Protein AF-0000000070792508 (afdb_homodimer)

Radius of gyration: 27.15 Å; Cα contacts (8 Å, |Δi|>4): 1363; chains: 2; bounding box: 52×79×56 Å

Solvent-accessible surface area (backbone atoms only — not comparable to full-atom values): 33057 Å² total; per-residue (Å²): 95,37,34,34,28,36,22,26,29,33,46,64,29,39,55,40,52,51,54,41,46,74,72,65,35,47,72,50,35,19,18,60,82,54,78,38,64,71,87,71,51,90,62,81,65,42,84,40,48,52,72,36,60,68,53,45,36,52,53,45,66,70,66,56,42,52,29,33,41,46,54,52,54,65,82,48,57,75,52,10,70,80,35,37,54,61,27,32,42,41,29,32,41,9,45,48,43,51,50,52,40,33,56,74,72,37,48,79,27,39,32,38,35,64,39,35,49,46,19,39,36,80,57,60,69,87,52,56,58,37,52,82,81,58,70,71,46,22,58,45,46,34,16,34,21,32,40,36,38,49,42,46,39,34,16,44,15,74,68,69,62,29,36,23,29,34,36,28,34,42,49,66,42,40,56,68,47,71,90,45,70,67,42,46,51,45,33,45,46,56,41,37,67,78,32,83,91,50,42,75,42,79,35,48,71,41,79,30,36,38,22,61,23,37,44,70,47,52,44,51,47,53,55,42,38,68,75,55,48,54,67,44,38,71,31,36,42,54,24,93,52,74,39,41,40,47,59,51,49,51,54,48,46,67,72,33,93,50,91,69,68,40,84,38,80,34,76,85,58,49,58,96,76,66,74,56,39,66,45,47,38,40,60,72,41,25,72,65,61,67,59,70,86,76,69,52,68,69,57,39,52,51,48,30,44,55,48,55,68,70,46,60,71,80,74,29,72,121,96,37,35,32,29,36,22,26,30,32,46,64,28,39,54,41,53,51,52,41,48,74,72,65,34,46,73,50,35,20,19,59,83,53,77,38,64,70,86,70,51,91,61,82,65,43,85,38,49,52,72,35,59,67,53,44,37,51,52,45,66,70,66,56,39,50,29,34,42,45,54,53,55,64,80,47,58,74,54,10,68,79,35,37,53,60,27,34,42,40,29,32,42,9,45,47,41,50,50,53,39,32,56,74,71,38,49,78,26,40,32,39,35,62,39,35,48,46,19,39,36,81,59,60,66,88,53,56,58,36,52,84,82,59,70,73,46,22,59,43,47,35,16,33,20,33,40,35,37,49,43,46,39,33,16,43,16,74,67,70,63,29,34,23,29,33,37,28,35,43,50,66,42,41,56,69,46,72,90,45,70,67,41,45,52,45,34,46,44,57,41,37,66,76,32,82,89,50,43,76,41,78,33,48,71,42,80,30,35,38,23,61,23,35,43,70,46,50,45,51,48,52,54,42,40,70,74,54,49,52,69,45,39,71,31,35,43,53,24,92,52,74,38,41,42,48,58,52,49,50,53,48,47,68,70,34,95,49,90,66,68,40,83,37,80,34,75,86,57,49,58,96,76,66,74,56,39,66,45,48,37,40,60,71,40,25,72,66,60,66,60,70,86,75,69,51,67,69,58,38,52,50,48,30,44,56,48,56,68,72,47,60,71,81,74,31,71,120

Secondary structure (DSSP, 8-state):
-EEEEE-TTSHHHHHHHHHHHHTT-EEEEEESS-SS-GGG--S--EE--TT-HHHHHHHHHHH--SEEEE--S---HHHHHH-HHHHHIIIIIHHHHHHHHHHHH-TT-EEEEE--GGGT----GGGPSB-TTSPP--SSHHHHHHHHHHHHHHHHHHHH--EEEEEEE--EE-TT--SSHHHHHHHHHHHHTT-TT--EEEE--TT-EEE-EEHHHHHHHHHHHHHHPPTT-EEEE--SSEEEHHHHHHHHHHHSS-S--EEEE-GGG--SS--SEE-B--HHHHHHH-----S-HHHHHHHHHHHHHTS-GGGG--/-EEEEE-TTSHHHHHHHHHHHHTT-EEEEEESS-SS-GGG--S--EE--TT-HHHHHHHHHHH--SEEEE--S---HHHHHH-HHHHHIIIIIHHHHHHHHHHHH-TT-EEEEE--GGGT----GGGPSB-TTSPP--SSHHHHHHHHHHHHHHHHHHHH--EEEEEEE--EE-TT--SSHHHHHHHHHHHHTT-TT--EEEE--TT-EEE-EEHHHHHHHHHHHHHHPPTT-EEEE--SSEEEHHHHHHHHHHHSS-S--EEEE-GGG--SS--SEE-B--HHHHHHH-----S-HHHHHHHHHHHHHTS-GGGG--

Organism: Mycobacterium bovis (strain ATCC BAA-935 / AF2122/97) (NCBI:txid233413)

Sequence (636 aa):
MKVWITGAGGMMGSHLAEMLLAAGHDVYATYCRPTIDPSDLQFNGAEVDITDWCSVYDSIATFRPDAVFHLAAQSYPAVSWARPVETLTTNMVGTAIVFEALRRVRPHAKIIVAGSSAEYGFVDPSEVPINERRELRPLHPYGVSKAATDMLAYQYHKSYGMHTVVARIFNCTGPRKVGDALSDFVRRCTWLEHHPEQSAIRVGNLKTKRTIVDVRDLNRALMLMLDKGEAGADYNVGGSIAYEMGDVLKQVIAACKRDDIVPEVDPALLRPTDEKIIYGDCSKLAAITGWQQEICLTQTIADMFDYWRSKSESALMVMKVWITGAGGMMGSHLAEMLLAAGHDVYATYCRPTIDPSDLQFNGAEVDITDWCSVYDSIATFRPDAVFHLAAQSYPAVSWARPVETLTTNMVGTAIVFEALRRVRPHAKIIVAGSSAEYGFVDPSEVPINERRELRPLHPYGVSKAATDMLAYQYHKSYGMHTVVARIFNCTGPRKVGDALSDFVRRCTWLEHHPEQSAIRVGNLKTKRTIVDVRDLNRALMLMLDKGEAGADYNVGGSIAYEMGDVLKQVIAACKRDDIVPEVDPALLRPTDEKIIYGDCSKLAAITGWQQEICLTQTIADMFDYWRSKSESALMV

pLDDT: mean 93.26, std 7.15, range [55.94, 98.94]

InterPro domains:
  IPR016040 NAD(P)-binding domain [PF16363] (5-304)
  IPR020904 Short-chain dehydrogenase/reductase, conserved site [PS00061] (129-157)
  IPR036291 NAD(P)-binding domain superfamily [SSF51735] (1-311)

Nearest PDB structures (foldseek):
  5uzh-assembly1_A  TM=8.893E-01  e=1.445E-28  Naegleria fowleri
  6gpj-assembly1_A  TM=8.842E-01  e=1.732E-28  Homo sapiens
  6gpl-assembly1_B  TM=8.788E-01  e=2.640E-28  Homo sapiens
  5in5-assembly1_A  TM=8.652E-01  e=9.480E-29  Homo sapiens
  6q94-assembly1_A  TM=8.700E-01  e=3.739E-27  Homo sapiens

Foldseek 3Di:
DEEEEELCLEPLNQLLQVVCVVVPYRYAYEYAPRPFDPVSRPDDYYYAQLLDLVRLLVVCQVSVGQEYEYDDFPQDQVVCQVPVPRRLSRLAVSLVSNLVSCCVRPQARAYEYEAAPLQLDADDPVCPPPEPPRHGDHDGSNSVSRVNSLVVQLVCCVPRVGQYEYEHEFAEDFARDDDDDLLLLLLVLLLCLVPVVDAEDEDEDQQAKGFYAYSNLQSVLSVLCSVFNGGSYYFYDTHPDIDRNNVSSVLSQVLRPDDRHDYDYDPVNYDPDDRRYYHHDRVVSCVGRVRHGDADSSNRSNRNNVNSNVDDSVVSDD/DEEEEELCLEPLNQVLQVVCVVVPYRYAAEYAPRPFDPVSRPDDYYYAQLLDLVRLLVVCQVSVGQEYEYDDFPQDQVVCQVPVVRRLSRLQVSLVSNLVSCCVRPQARAYEYEAAPLQLDADDPVCPPPEPPRHGDHDGSNSVSRVNSLVVQLVCCVPRVGQYEYEHEFAEDFARDDDDDLLLLLLVLLLCLVPVVDAEDEDEDQQAKGFYAYSNLQSVLSVLCSVFNGGSYYFYDTHPDIDRSNVSSVLSQVLRPDDRHDYDYDPVNYDPDDRRYYHHDRVVSCVGRVRHGDDDSSNRSNRNNVNSNPDDSVVSDD

Structure (mmCIF, N/CA/C/O backbone):
data_AF-0000000070792508-model_v1
#
loop_
_entity.id
_entity.type
_entity.pdbx_description
1 polymer 'POSSIBLE GDP-MANNOSE 4,6-DEHYDRATASE GCA (GDP-D-MANNOSE DEHYDRATASE)'
#
loop_
_atom_site.group_PDB
_atom_site.id
_atom_site.type_symbol
_atom_site.label_atom_id
_atom_site.label_alt_id
_atom_site.label_comp_id
_atom_site.label_asym_id
_atom_site.label_entity_id
_atom_site.label_seq_id
_atom_site.pdbx_PDB_ins_code
_atom_site.Cartn_x
_atom_site.Cartn_y
_atom_site.Cartn_z
_atom_site.occupancy
_atom_site.B_iso_or_equiv
_atom_site.auth_seq_id
_atom_site.auth_comp_id
_atom_site.auth_asym_id
_atom_site.auth_atom_id
_atom_site.pdbx_PDB_model_num
ATOM 1 N N . MET A 1 1 ? 22.312 23.75 2.258 1 96.69 1 MET A N 1
ATOM 2 C CA . MET A 1 1 ? 22 22.609 1.398 1 96.69 1 MET A CA 1
ATOM 3 C C . MET A 1 1 ? 20.906 22.969 0.402 1 96.69 1 MET A C 1
ATOM 5 O O . MET A 1 1 ? 20.172 23.938 0.595 1 96.69 1 MET A O 1
ATOM 9 N N . LYS A 1 2 ? 20.875 22.219 -0.672 1 98.44 2 LYS A N 1
ATOM 10 C CA . LYS A 1 2 ? 19.766 22.297 -1.601 1 98.44 2 LYS A CA 1
ATOM 11 C C . LYS A 1 2 ? 18.625 21.375 -1.171 1 98.44 2 LYS A C 1
ATOM 13 O O . LYS A 1 2 ? 18.812 20.156 -1.073 1 98.44 2 LYS A O 1
ATOM 18 N N . VAL A 1 3 ? 17.422 22 -0.954 1 98.62 3 VAL A N 1
ATOM 19 C CA . VAL A 1 3 ? 16.312 21.234 -0.417 1 98.62 3 VAL A CA 1
ATOM 20 C C . VAL A 1 3 ? 15.117 21.328 -1.36 1 98.62 3 VAL A C 1
ATOM 22 O O . VAL A 1 3 ? 14.664 22.422 -1.691 1 98.62 3 VAL A O 1
ATOM 25 N N . TRP A 1 4 ? 14.656 20.172 -1.834 1 98.75 4 TRP A N 1
ATOM 26 C CA . TRP A 1 4 ? 13.43 20.109 -2.627 1 98.75 4 TRP A CA 1
ATOM 27 C C . TRP A 1 4 ? 12.242 19.703 -1.761 1 98.75 4 TRP A C 1
ATOM 29 O O . TRP A 1 4 ? 12.305 18.719 -1.019 1 98.75 4 TRP A O 1
ATOM 39 N N . ILE A 1 5 ? 11.188 20.5 -1.832 1 98.62 5 ILE A N 1
ATOM 40 C CA . ILE A 1 5 ? 9.953 20.203 -1.111 1 98.62 5 ILE A CA 1
ATOM 41 C C . ILE A 1 5 ? 8.828 19.922 -2.105 1 98.62 5 ILE A C 1
ATOM 43 O O . ILE A 1 5 ? 8.539 20.75 -2.971 1 98.62 5 ILE A O 1
ATOM 47 N N . THR A 1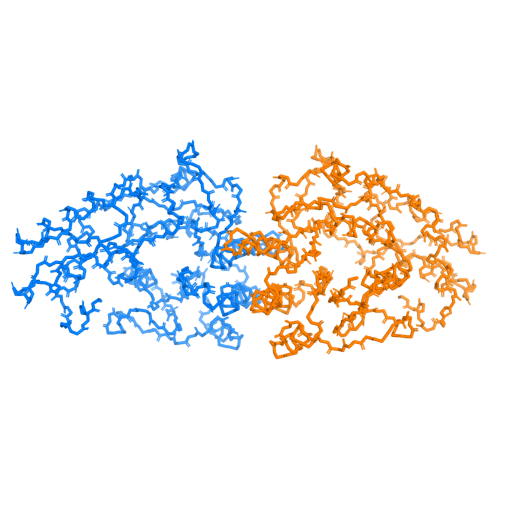 6 ? 8.25 18.734 -2.004 1 98.5 6 THR A N 1
ATOM 48 C CA . THR A 1 6 ? 6.949 18.531 -2.639 1 98.5 6 THR A CA 1
ATOM 49 C C . THR A 1 6 ? 5.816 18.812 -1.658 1 98.5 6 THR A C 1
ATOM 51 O O . THR A 1 6 ? 5.941 18.547 -0.463 1 98.5 6 THR A O 1
ATOM 54 N N . GLY A 1 7 ? 4.73 19.422 -2.186 1 97.19 7 GLY A N 1
ATOM 55 C CA . GLY A 1 7 ? 3.605 19.734 -1.318 1 97.19 7 GLY A CA 1
ATOM 56 C C . GLY A 1 7 ? 3.791 21.031 -0.548 1 97.19 7 GLY A C 1
ATOM 57 O O . GLY A 1 7 ? 3.25 21.188 0.549 1 97.19 7 GLY A O 1
ATOM 58 N N . ALA A 1 8 ? 4.492 21.953 -1.114 1 96.88 8 ALA A N 1
ATOM 59 C CA . ALA A 1 8 ? 4.777 23.234 -0.463 1 96.88 8 ALA A CA 1
ATOM 60 C C . ALA A 1 8 ? 3.549 24.141 -0.47 1 96.88 8 ALA A C 1
ATOM 62 O O . ALA A 1 8 ? 3.52 25.172 0.214 1 96.88 8 ALA A O 1
ATOM 63 N N . GLY A 1 9 ? 2.51 23.688 -1.143 1 94.69 9 GLY A N 1
ATOM 64 C CA . GLY A 1 9 ? 1.289 24.469 -1.223 1 94.69 9 GLY A CA 1
ATOM 65 C C . GLY A 1 9 ? 0.298 24.156 -0.12 1 94.69 9 GLY A C 1
ATOM 66 O O . GLY A 1 9 ? -0.804 24.703 -0.087 1 94.69 9 GLY A O 1
ATOM 67 N N . GLY A 1 10 ? 0.646 23.312 0.759 1 94.69 10 GLY A N 1
ATOM 68 C CA . GLY A 1 10 ? -0.161 22.984 1.928 1 94.69 10 GLY A CA 1
ATOM 69 C C . GLY A 1 10 ? 0.339 23.656 3.195 1 94.69 10 GLY A C 1
ATOM 70 O O . GLY A 1 10 ? 1.35 24.359 3.176 1 94.69 10 GLY A O 1
ATOM 71 N N . MET A 1 11 ? -0.37 23.453 4.309 1 94.69 11 MET A N 1
ATOM 72 C CA . MET A 1 11 ? -0.009 24.078 5.578 1 94.69 11 MET A CA 1
ATOM 73 C C . MET A 1 11 ? 1.382 23.641 6.023 1 94.69 11 MET A C 1
ATOM 75 O O . MET A 1 11 ? 2.242 24.469 6.301 1 94.69 11 MET A O 1
ATOM 79 N N . MET A 1 12 ? 1.646 22.328 5.992 1 96.5 12 MET A N 1
ATOM 80 C CA . MET A 1 12 ? 2.922 21.797 6.461 1 96.5 12 MET A CA 1
ATOM 81 C C . MET A 1 12 ? 4.066 22.266 5.57 1 96.5 12 MET A C 1
ATOM 83 O O . MET A 1 12 ? 5.082 22.766 6.066 1 96.5 12 MET A O 1
ATOM 87 N N . GLY A 1 13 ? 3.875 22.141 4.258 1 97.25 13 GLY A N 1
ATOM 88 C CA . GLY A 1 13 ? 4.926 22.453 3.301 1 97.25 13 GLY A CA 1
ATOM 89 C C . GLY A 1 13 ? 5.281 23.922 3.254 1 97.25 13 GLY A C 1
ATOM 90 O O . GLY A 1 13 ? 6.457 24.281 3.121 1 97.25 13 GLY A O 1
ATOM 91 N N . SER A 1 14 ? 4.289 24.781 3.344 1 96.69 14 SER A N 1
ATOM 92 C CA . SER A 1 14 ? 4.551 26.219 3.285 1 96.69 14 SER A CA 1
ATOM 93 C C . SER A 1 14 ? 5.336 26.688 4.504 1 96.69 14 SER A C 1
ATOM 95 O O . SER A 1 14 ? 6.301 27.438 4.375 1 96.69 14 SER A O 1
ATOM 97 N N . HIS A 1 15 ? 4.973 26.203 5.703 1 97.25 15 HIS A N 1
ATOM 98 C CA . HIS A 1 15 ? 5.707 26.547 6.914 1 97.25 15 HIS A CA 1
ATOM 99 C C . HIS A 1 15 ? 7.121 25.984 6.879 1 97.25 15 HIS A C 1
ATOM 101 O O . HIS A 1 15 ? 8.07 26.641 7.316 1 97.25 15 HIS A O 1
ATOM 107 N N . LEU A 1 16 ? 7.262 24.781 6.344 1 98.25 16 LEU A N 1
ATOM 108 C CA . LEU A 1 16 ? 8.578 24.156 6.266 1 98.25 16 LEU A CA 1
ATOM 109 C C . LEU A 1 16 ? 9.5 24.938 5.344 1 98.25 16 LEU A C 1
ATOM 111 O O . LEU A 1 16 ? 10.672 25.156 5.672 1 98.25 16 LEU A O 1
ATOM 115 N N . ALA A 1 17 ? 8.977 25.312 4.191 1 97.62 17 ALA A N 1
ATOM 116 C CA . ALA A 1 17 ? 9.766 26.109 3.252 1 97.62 17 ALA A CA 1
ATOM 117 C C . ALA A 1 17 ? 10.289 27.375 3.91 1 97.62 17 ALA A C 1
ATOM 119 O O . ALA A 1 17 ? 11.461 27.719 3.768 1 97.62 17 ALA A O 1
ATOM 120 N N . GLU A 1 18 ? 9.445 28.031 4.656 1 96.88 18 GLU A N 1
ATOM 121 C CA . GLU A 1 18 ? 9.828 29.266 5.34 1 96.88 18 GLU A CA 1
ATOM 122 C C . GLU A 1 18 ? 10.906 29.016 6.387 1 96.88 18 GLU A C 1
ATOM 124 O O . GLU A 1 18 ? 11.875 29.766 6.492 1 96.88 18 GLU A O 1
ATOM 129 N N . MET A 1 19 ? 10.719 27.984 7.133 1 97.56 19 MET A N 1
ATOM 130 C CA . MET A 1 19 ? 11.672 27.641 8.18 1 97.56 19 MET A CA 1
ATOM 131 C C . MET A 1 19 ? 13.031 27.297 7.582 1 97.56 19 MET A C 1
ATOM 133 O O . MET A 1 19 ? 14.07 27.688 8.117 1 97.56 19 MET A O 1
ATOM 137 N N . LEU A 1 20 ? 13.07 26.562 6.473 1 98 20 LEU A N 1
ATOM 138 C CA . LEU A 1 20 ? 14.312 26.156 5.82 1 98 20 LEU A CA 1
ATOM 139 C C . LEU A 1 20 ? 15.016 27.359 5.207 1 98 20 LEU A C 1
ATOM 141 O O . LEU A 1 20 ? 16.25 27.484 5.301 1 98 20 LEU A O 1
ATOM 145 N N . LEU A 1 21 ? 14.258 28.234 4.566 1 97.06 21 LEU A N 1
ATOM 146 C CA . LEU A 1 21 ? 14.828 29.469 4.012 1 97.06 21 LEU A CA 1
ATOM 147 C C . LEU A 1 21 ? 15.453 30.312 5.113 1 97.06 21 LEU A C 1
ATOM 149 O O . LEU A 1 21 ? 16.562 30.828 4.945 1 97.06 21 LEU A O 1
ATOM 153 N N . ALA A 1 22 ? 14.758 30.406 6.223 1 96.56 22 ALA A N 1
ATOM 154 C CA . ALA A 1 22 ? 15.258 31.188 7.359 1 96.56 22 ALA A CA 1
ATOM 155 C C . ALA A 1 22 ? 16.547 30.578 7.91 1 96.56 22 ALA A C 1
ATOM 157 O O . ALA A 1 22 ? 17.406 31.312 8.414 1 96.56 22 ALA A O 1
ATOM 158 N N . ALA A 1 23 ? 16.656 29.312 7.781 1 97.12 23 ALA A N 1
ATOM 159 C CA . ALA A 1 23 ? 17.844 28.609 8.273 1 97.12 23 ALA A CA 1
ATOM 160 C C . ALA A 1 23 ? 18.984 28.672 7.262 1 97.12 23 ALA A C 1
ATOM 162 O O . ALA A 1 23 ? 20.078 28.141 7.508 1 97.12 23 ALA A O 1
ATOM 163 N N . GLY A 1 24 ? 18.781 29.203 6.062 1 97 24 GLY A N 1
ATOM 164 C CA . GLY A 1 24 ? 19.844 29.484 5.121 1 97 24 GLY A CA 1
ATOM 165 C C . GLY A 1 24 ? 19.969 28.438 4.027 1 97 24 GLY A C 1
ATOM 166 O O . GLY A 1 24 ? 20.953 28.422 3.285 1 97 24 GLY A O 1
ATOM 167 N N . HIS A 1 25 ? 18.984 27.594 3.871 1 97.81 25 HIS A N 1
ATOM 168 C CA . HIS A 1 25 ? 19.016 26.562 2.834 1 97.81 25 HIS A CA 1
ATOM 169 C C . HIS A 1 25 ? 18.531 27.109 1.499 1 97.81 25 HIS A C 1
ATOM 171 O O . HIS A 1 25 ? 17.828 28.125 1.459 1 97.81 25 HIS A O 1
ATOM 177 N N . ASP A 1 26 ? 19.016 26.516 0.415 1 97.88 26 ASP A N 1
ATOM 178 C CA . ASP A 1 26 ? 18.453 26.734 -0.917 1 97.88 26 ASP A CA 1
ATOM 179 C C . ASP A 1 26 ? 17.25 25.844 -1.172 1 97.88 26 ASP A C 1
ATOM 181 O O . ASP A 1 26 ? 17.406 24.625 -1.316 1 97.88 26 ASP A O 1
ATOM 185 N N . VAL A 1 27 ? 16.062 26.531 -1.252 1 98.12 27 VAL A N 1
ATOM 186 C CA . VAL A 1 27 ? 14.844 25.734 -1.233 1 98.12 27 VAL A CA 1
ATOM 187 C C . VAL A 1 27 ? 14.156 25.797 -2.596 1 98.12 27 VAL A C 1
ATOM 189 O O . VAL A 1 27 ? 13.938 26.891 -3.131 1 98.12 27 VAL A O 1
ATOM 192 N N . TYR A 1 28 ? 13.898 24.656 -3.186 1 98 28 TYR A N 1
ATOM 193 C CA . TYR A 1 28 ? 12.992 24.516 -4.32 1 98 28 TYR A CA 1
ATOM 194 C C . TYR A 1 28 ? 11.648 23.969 -3.881 1 98 28 TYR A C 1
ATOM 196 O O . TYR A 1 28 ? 11.469 22.75 -3.771 1 98 28 TYR A O 1
ATOM 204 N N . ALA A 1 29 ? 10.703 24.859 -3.688 1 97.25 29 ALA A N 1
ATOM 205 C CA . ALA A 1 29 ? 9.375 24.531 -3.188 1 97.25 29 ALA A CA 1
ATOM 206 C C . ALA A 1 29 ? 8.406 24.25 -4.336 1 97.25 29 ALA A C 1
ATOM 208 O O . ALA A 1 29 ? 8.203 25.109 -5.199 1 97.25 29 ALA A O 1
ATOM 209 N N . THR A 1 30 ? 7.828 23.031 -4.336 1 96.81 30 THR A N 1
ATOM 210 C CA . THR A 1 30 ? 6.918 22.672 -5.418 1 96.81 30 THR A CA 1
ATOM 211 C C . THR A 1 30 ? 5.555 22.266 -4.863 1 96.81 30 THR A C 1
ATOM 213 O O . THR A 1 30 ? 5.445 21.875 -3.705 1 96.81 30 THR A O 1
ATOM 216 N N . TYR A 1 31 ? 4.566 22.453 -5.664 1 94.56 31 TYR A N 1
ATOM 217 C CA . TYR A 1 31 ? 3.213 22.078 -5.281 1 94.56 31 TYR A CA 1
ATOM 218 C C . TYR A 1 31 ? 2.344 21.844 -6.512 1 94.56 31 TYR A C 1
ATOM 220 O O . TYR A 1 31 ? 2.736 22.172 -7.633 1 94.56 31 TYR A O 1
ATOM 228 N N . CYS A 1 32 ? 1.282 21.047 -6.246 1 93.19 32 CYS A N 1
ATOM 229 C CA . CYS A 1 32 ? 0.206 20.891 -7.219 1 93.19 32 CYS A CA 1
ATOM 230 C C . CYS A 1 32 ? -1.146 21.219 -6.594 1 93.19 32 CYS A C 1
ATOM 232 O O . CYS A 1 32 ? -1.553 20.578 -5.621 1 93.19 32 CYS A O 1
ATOM 234 N N . ARG A 1 33 ? -1.887 22.203 -7.07 1 86.62 33 ARG A N 1
ATOM 235 C CA . ARG A 1 33 ? -3.172 22.625 -6.527 1 86.62 33 ARG A CA 1
ATOM 236 C C . ARG A 1 33 ? -3.057 22.969 -5.043 1 86.62 33 ARG A C 1
ATOM 238 O O . ARG A 1 33 ? -3.512 22.203 -4.191 1 86.62 33 ARG A O 1
ATOM 245 N N . PRO A 1 34 ? -2.555 24.094 -4.703 1 87.56 34 PRO A N 1
ATOM 246 C CA . PRO A 1 34 ? -2.359 24.469 -3.301 1 87.56 34 PRO A CA 1
ATOM 247 C C . PRO A 1 34 ? -3.66 24.453 -2.502 1 87.56 34 PRO A C 1
ATOM 249 O O . PRO A 1 34 ? -4.723 24.766 -3.045 1 87.56 34 PRO A O 1
ATOM 252 N N . THR A 1 35 ? -3.547 24.047 -1.252 1 85.5 35 THR A N 1
ATOM 253 C CA . THR A 1 35 ? -4.715 24.031 -0.379 1 85.5 35 THR A CA 1
ATOM 254 C C . THR A 1 35 ? -4.762 25.281 0.49 1 85.5 35 THR A C 1
ATOM 256 O O . THR A 1 35 ? -5.742 25.516 1.2 1 85.5 35 THR A O 1
ATOM 259 N N . ILE A 1 36 ? -3.684 26.062 0.44 1 86.88 36 ILE A N 1
ATOM 260 C CA . ILE A 1 36 ? -3.672 27.328 1.163 1 86.88 36 ILE A CA 1
ATOM 261 C C . ILE A 1 36 ? -3.732 28.5 0.173 1 86.88 36 ILE A C 1
ATOM 263 O O . ILE A 1 36 ? -3.619 28.297 -1.038 1 86.88 36 ILE A O 1
ATOM 267 N N . ASP A 1 37 ? -3.932 29.672 0.71 1 85.62 37 ASP A N 1
ATOM 268 C CA . ASP A 1 37 ? -3.93 30.875 -0.111 1 85.62 37 ASP A CA 1
ATOM 269 C C . ASP A 1 37 ? -2.549 31.125 -0.713 1 85.62 37 ASP A C 1
ATOM 271 O O . ASP A 1 37 ? -1.57 31.297 0.016 1 85.62 37 ASP A O 1
ATOM 275 N N . PRO A 1 38 ? -2.498 31.156 -2.014 1 83.62 38 PRO A N 1
ATOM 276 C CA . PRO A 1 38 ? -1.203 31.375 -2.664 1 83.62 38 PRO A CA 1
ATOM 277 C C . PRO A 1 38 ? -0.508 32.656 -2.197 1 83.62 38 PRO A C 1
ATOM 279 O O . PRO A 1 38 ? 0.723 32.719 -2.225 1 83.62 38 PRO A O 1
ATOM 282 N N . SER A 1 39 ? -1.303 33.562 -1.806 1 83.25 39 SER A N 1
ATOM 283 C CA . SER A 1 39 ? -0.738 34.844 -1.347 1 83.25 39 SER A CA 1
ATOM 284 C C . SER A 1 39 ? 0.033 34.656 -0.043 1 83.25 39 SER A C 1
ATOM 286 O O . SER A 1 39 ? 0.826 35.531 0.34 1 83.25 39 SER A O 1
ATOM 288 N N . ASP A 1 40 ? -0.157 33.5 0.583 1 84.62 40 ASP A N 1
ATOM 289 C CA . ASP A 1 40 ? 0.52 33.25 1.848 1 84.62 40 ASP A CA 1
ATOM 290 C C . ASP A 1 40 ? 1.907 32.656 1.609 1 84.62 40 ASP A C 1
ATOM 292 O O . ASP A 1 40 ? 2.709 32.531 2.539 1 84.62 40 ASP A O 1
ATOM 296 N N . LEU A 1 41 ? 2.084 32.25 0.39 1 81.38 41 LEU A N 1
ATOM 297 C CA . LEU A 1 41 ? 3.377 31.656 0.083 1 81.38 41 LEU A CA 1
ATOM 298 C C . LEU A 1 41 ? 4.48 32.719 0.085 1 81.38 41 LEU A C 1
ATOM 300 O O . LEU A 1 41 ? 4.414 33.688 -0.671 1 81.38 41 LEU A O 1
ATOM 304 N N . GLN A 1 42 ? 5.41 32.625 0.928 1 81.31 42 GLN A N 1
ATOM 305 C CA . GLN A 1 42 ? 6.496 33.594 1.067 1 81.31 42 GLN A CA 1
ATOM 306 C C . GLN A 1 42 ? 7.73 33.156 0.29 1 81.31 42 GLN A C 1
ATOM 308 O O . GLN A 1 42 ? 8.859 33.406 0.709 1 81.31 42 GLN A O 1
ATOM 313 N N . PHE A 1 43 ? 7.5 32.281 -0.667 1 83.88 43 PHE A N 1
ATOM 314 C CA . PHE A 1 43 ? 8.555 31.781 -1.538 1 83.88 43 PHE A CA 1
ATOM 315 C C . PHE A 1 43 ? 8.031 31.578 -2.955 1 83.88 43 PHE A C 1
ATOM 317 O O . PHE A 1 43 ? 6.816 31.594 -3.182 1 83.88 43 PHE A O 1
ATOM 324 N N . ASN A 1 44 ? 8.969 31.531 -3.883 1 83.19 44 ASN A N 1
ATOM 325 C CA . ASN A 1 44 ? 8.578 31.219 -5.254 1 83.19 44 ASN A CA 1
ATOM 326 C C . ASN A 1 44 ? 8.422 29.719 -5.465 1 83.19 44 ASN A C 1
ATOM 328 O O . ASN A 1 44 ? 9.414 28.984 -5.516 1 83.19 44 ASN A O 1
ATOM 332 N N . GLY A 1 45 ? 7.242 29.359 -5.496 1 85 45 GLY A N 1
ATOM 333 C CA . GLY A 1 45 ? 6.953 27.953 -5.711 1 85 45 GLY A CA 1
ATOM 334 C C . GLY A 1 45 ? 6.777 27.594 -7.176 1 85 45 GLY A C 1
ATOM 335 O O . GLY A 1 45 ? 6.57 28.484 -8.016 1 85 45 GLY A O 1
ATOM 336 N N . ALA A 1 46 ? 7.023 26.344 -7.516 1 91.5 46 ALA A N 1
ATOM 337 C CA . ALA A 1 46 ? 6.793 25.844 -8.859 1 91.5 46 ALA A CA 1
ATOM 338 C C . ALA A 1 46 ? 5.711 24.766 -8.867 1 91.5 46 ALA A C 1
ATOM 340 O O . ALA A 1 46 ? 5.621 23.969 -7.926 1 91.5 46 ALA A O 1
ATOM 341 N N . GLU A 1 47 ? 4.926 24.781 -9.891 1 93.44 47 GLU A N 1
ATOM 342 C CA . GLU A 1 47 ? 3.91 23.75 -10.023 1 93.44 47 GLU A CA 1
ATOM 343 C C . GLU A 1 47 ? 4.52 22.453 -10.539 1 93.44 47 GLU A C 1
ATOM 345 O O . GLU A 1 47 ? 5.051 22.406 -11.648 1 93.44 47 GLU A O 1
ATOM 350 N N . VAL A 1 48 ? 4.461 21.453 -9.766 1 96.62 48 VAL A N 1
ATOM 351 C CA . VAL A 1 48 ? 4.949 20.125 -10.125 1 96.62 48 VAL A CA 1
ATOM 352 C C . VAL A 1 48 ? 3.951 19.062 -9.664 1 96.62 48 VAL A C 1
ATOM 354 O O . VAL A 1 48 ? 3.627 18.969 -8.484 1 96.62 48 VAL A O 1
ATOM 357 N N . ASP A 1 49 ? 3.441 18.375 -10.633 1 97.44 49 ASP A N 1
ATOM 358 C CA . ASP A 1 49 ? 2.604 17.203 -10.359 1 97.44 49 ASP A CA 1
ATOM 359 C C . ASP A 1 49 ? 3.451 15.953 -10.188 1 97.44 49 ASP A C 1
ATOM 361 O O . ASP A 1 49 ? 4.09 15.492 -11.141 1 97.44 49 ASP A O 1
ATOM 365 N N . ILE A 1 50 ? 3.379 15.359 -9.039 1 98.19 50 ILE A N 1
ATOM 366 C CA . ILE A 1 50 ? 4.289 14.258 -8.742 1 98.19 50 ILE A CA 1
ATOM 367 C C . ILE A 1 50 ? 3.879 13.016 -9.539 1 98.19 50 ILE A C 1
ATOM 369 O O . ILE A 1 50 ? 4.621 12.039 -9.594 1 98.19 50 ILE A O 1
ATOM 373 N N . THR A 1 51 ? 2.688 13.008 -10.141 1 97.31 51 THR A N 1
ATOM 374 C CA . THR A 1 51 ? 2.264 11.883 -10.977 1 97.31 51 THR A CA 1
ATOM 375 C C . THR A 1 51 ? 2.779 12.047 -12.406 1 97.31 51 THR A C 1
ATOM 377 O O . THR A 1 51 ? 2.572 11.172 -13.242 1 97.31 51 THR A O 1
ATOM 380 N N . ASP A 1 52 ? 3.412 13.172 -12.672 1 97.5 52 ASP A N 1
ATOM 381 C CA . ASP A 1 52 ? 3.996 13.438 -13.984 1 97.5 52 ASP A CA 1
ATOM 382 C C . ASP A 1 52 ? 5.504 13.203 -13.969 1 97.5 52 ASP A C 1
ATOM 384 O O . ASP A 1 52 ? 6.262 14.047 -13.477 1 97.5 52 ASP A O 1
ATOM 388 N N . TRP A 1 53 ? 5.914 12.203 -14.625 1 97.31 53 TRP A N 1
ATOM 389 C CA . TRP A 1 53 ? 7.316 11.805 -14.625 1 97.31 53 TRP A CA 1
ATOM 390 C C . TRP A 1 53 ? 8.203 12.945 -15.125 1 97.31 53 TRP A C 1
ATOM 392 O O . TRP A 1 53 ? 9.227 13.258 -14.508 1 97.31 53 TRP A O 1
ATOM 402 N N . CYS A 1 54 ? 7.836 13.523 -16.203 1 97.38 54 CYS A N 1
ATOM 403 C CA . CYS A 1 54 ? 8.68 14.523 -16.844 1 97.38 54 CYS A CA 1
ATOM 404 C C . CYS A 1 54 ? 8.891 15.719 -15.914 1 97.38 54 CYS A C 1
ATOM 406 O O . CYS A 1 54 ? 10.016 16.188 -15.75 1 97.38 54 CYS A O 1
ATOM 408 N N . SER A 1 55 ? 7.859 16.172 -15.297 1 96.75 55 SER A N 1
ATOM 409 C CA . SER A 1 55 ? 7.945 17.328 -14.391 1 96.75 55 SER A CA 1
ATOM 410 C C . SER A 1 55 ? 8.82 17 -13.188 1 96.75 55 SER A C 1
ATOM 412 O O . SER A 1 55 ? 9.641 17.828 -12.773 1 96.75 55 SER A O 1
ATOM 414 N N . VAL A 1 56 ? 8.664 15.844 -12.656 1 98.38 56 VAL A N 1
ATOM 415 C CA . VAL A 1 56 ? 9.414 15.43 -11.484 1 98.38 56 VAL A CA 1
ATOM 416 C C . VAL A 1 56 ? 10.891 15.258 -11.844 1 98.38 56 VAL A C 1
ATOM 418 O O . VAL A 1 56 ? 11.766 15.812 -11.18 1 98.38 56 VAL A O 1
ATOM 421 N N . TYR A 1 57 ? 11.125 14.547 -12.906 1 98.06 57 TYR A N 1
ATOM 422 C CA . TYR A 1 57 ? 12.492 14.266 -13.336 1 98.06 57 TYR A CA 1
ATOM 423 C C . TYR A 1 57 ? 13.242 15.562 -13.648 1 98.06 57 TYR A C 1
ATOM 425 O O . TYR A 1 57 ? 14.375 15.742 -13.211 1 98.06 57 TYR A O 1
ATOM 433 N N . ASP A 1 58 ? 12.633 16.406 -14.375 1 97.75 58 ASP A N 1
ATOM 434 C CA . ASP A 1 58 ? 13.266 17.672 -14.758 1 97.75 58 ASP A CA 1
ATOM 435 C C . ASP A 1 58 ? 13.586 18.516 -13.531 1 97.75 58 ASP A C 1
ATOM 437 O O . ASP A 1 58 ? 14.633 19.172 -13.477 1 97.75 58 ASP A O 1
ATOM 441 N N . SER A 1 59 ? 12.641 18.578 -12.562 1 97.38 59 SER A N 1
ATOM 442 C CA . SER A 1 59 ? 12.859 19.312 -11.328 1 97.38 59 SER A CA 1
ATOM 443 C C . SER A 1 59 ? 14.102 18.828 -10.594 1 97.38 59 SER A C 1
ATOM 445 O O . SER A 1 59 ? 14.938 19.625 -10.164 1 97.38 59 SER A O 1
ATOM 447 N N . ILE A 1 60 ? 14.227 17.516 -10.484 1 98.12 60 ILE A N 1
ATOM 448 C CA . ILE A 1 60 ? 15.32 16.906 -9.742 1 98.12 60 ILE A CA 1
ATOM 449 C C . ILE A 1 60 ? 16.625 17.047 -10.523 1 98.12 60 ILE A C 1
ATOM 451 O O . ILE A 1 60 ? 17.672 17.359 -9.953 1 98.12 60 ILE A O 1
ATOM 455 N N . ALA A 1 61 ? 16.547 16.844 -11.836 1 98.12 61 ALA A N 1
ATOM 456 C CA . ALA A 1 61 ? 17.734 16.891 -12.695 1 98.12 61 ALA A CA 1
ATOM 457 C C . ALA A 1 61 ? 18.328 18.297 -12.719 1 98.12 61 ALA A C 1
ATOM 459 O O . ALA A 1 61 ? 19.547 18.469 -12.805 1 98.12 61 ALA A O 1
ATOM 460 N N . THR A 1 62 ? 17.531 19.266 -12.617 1 97.88 62 THR A N 1
ATOM 461 C CA . THR A 1 62 ? 17.969 20.656 -12.695 1 97.88 62 THR A CA 1
ATOM 462 C C . THR A 1 62 ? 18.422 21.156 -11.328 1 97.88 62 THR A C 1
ATOM 464 O O . THR A 1 62 ? 19.5 21.734 -11.195 1 97.88 62 THR A O 1
ATOM 467 N N . PHE A 1 63 ? 17.609 20.906 -10.297 1 97.94 63 PHE A N 1
ATOM 468 C CA . PHE A 1 63 ? 17.875 21.469 -8.977 1 97.94 63 PHE A CA 1
ATOM 469 C C . PHE A 1 63 ? 18.922 20.641 -8.227 1 97.94 63 PHE A C 1
ATOM 471 O O . PHE A 1 63 ? 19.672 21.188 -7.418 1 97.94 63 PHE A O 1
ATOM 478 N N . ARG A 1 64 ? 18.875 19.312 -8.5 1 98.38 64 ARG A N 1
ATOM 479 C CA . ARG A 1 64 ? 19.812 18.359 -7.91 1 98.38 64 ARG A CA 1
ATOM 480 C C . ARG A 1 64 ? 19.859 18.5 -6.391 1 98.38 64 ARG A C 1
ATOM 482 O O . ARG A 1 64 ? 20.906 18.797 -5.812 1 98.38 64 ARG A O 1
ATOM 489 N N . PRO A 1 65 ? 18.812 18.188 -5.715 1 98.62 65 PRO A N 1
ATOM 490 C CA . PRO A 1 65 ? 18.688 18.406 -4.27 1 98.62 65 PRO A CA 1
ATOM 491 C C . PRO A 1 65 ? 19.609 17.484 -3.457 1 98.62 65 PRO A C 1
ATOM 493 O O . PRO A 1 65 ? 19.828 16.344 -3.838 1 98.62 65 PRO A O 1
ATOM 496 N N . ASP A 1 66 ? 20.094 18.016 -2.32 1 98.69 66 ASP A N 1
ATOM 497 C CA . ASP A 1 66 ? 20.781 17.219 -1.301 1 98.69 66 ASP A CA 1
ATOM 498 C C . ASP A 1 66 ? 19.781 16.531 -0.382 1 98.69 66 ASP A C 1
ATOM 500 O O . ASP A 1 66 ? 20.078 15.469 0.184 1 98.69 66 ASP A O 1
ATOM 504 N N . ALA A 1 67 ? 18.672 17.172 -0.207 1 98.75 67 ALA A N 1
ATOM 505 C CA . ALA A 1 67 ? 17.609 16.672 0.668 1 98.75 67 ALA A CA 1
ATOM 506 C C . ALA A 1 67 ? 16.234 16.906 0.048 1 98.75 67 ALA A C 1
ATOM 508 O O . ALA A 1 67 ? 16.031 17.859 -0.715 1 98.75 67 ALA A O 1
ATOM 509 N N . VAL A 1 68 ? 15.359 16.031 0.386 1 98.88 68 VAL A N 1
ATOM 510 C CA . VAL A 1 68 ? 13.984 16.109 -0.109 1 98.88 68 VAL A CA 1
ATOM 511 C C . VAL A 1 68 ? 13.008 15.93 1.049 1 98.88 68 VAL A C 1
ATOM 513 O O . VAL A 1 68 ? 13.164 15.023 1.868 1 98.88 68 VAL A O 1
ATOM 516 N N . PHE A 1 69 ? 12.117 16.844 1.183 1 98.94 69 PHE A N 1
ATOM 517 C CA . PHE A 1 69 ? 10.914 16.625 1.981 1 98.94 69 PHE A CA 1
ATOM 518 C C . PHE A 1 69 ? 9.719 16.312 1.09 1 98.94 69 PHE A C 1
ATOM 520 O O . PHE A 1 69 ? 9.156 17.203 0.455 1 98.94 69 PHE A O 1
ATOM 527 N N . HIS A 1 70 ? 9.352 15.047 1.065 1 98.88 70 HIS A N 1
ATOM 528 C CA . HIS A 1 70 ? 8.227 14.594 0.256 1 98.88 70 HIS A CA 1
ATOM 529 C C . HIS A 1 70 ? 6.926 14.656 1.045 1 98.88 70 HIS A C 1
ATOM 531 O O . HIS A 1 70 ? 6.508 13.664 1.644 1 98.88 70 HIS A O 1
ATOM 537 N N . LEU A 1 71 ? 6.219 15.781 0.859 1 98.62 71 LEU A N 1
ATOM 538 C CA . LEU A 1 71 ? 5.008 16.031 1.631 1 98.62 71 LEU A CA 1
ATOM 539 C C . LEU A 1 71 ? 3.771 15.969 0.739 1 98.62 71 LEU A C 1
ATOM 541 O O . LEU A 1 71 ? 2.645 15.922 1.235 1 98.62 71 LEU A O 1
ATOM 545 N N . ALA A 1 72 ? 3.953 15.938 -0.561 1 97.94 72 ALA A N 1
ATOM 546 C CA . ALA A 1 72 ? 2.838 15.977 -1.504 1 97.94 72 ALA A CA 1
ATOM 547 C C . ALA A 1 72 ? 1.972 14.727 -1.378 1 97.94 72 ALA A C 1
ATOM 549 O O . ALA A 1 72 ? 2.49 13.609 -1.293 1 97.94 72 ALA A O 1
ATOM 550 N N . ALA A 1 73 ? 0.708 14.938 -1.309 1 97.56 73 ALA A N 1
ATOM 551 C CA . ALA A 1 73 ? -0.291 13.875 -1.269 1 97.56 73 ALA A CA 1
ATOM 552 C C . ALA A 1 73 ? -1.701 14.438 -1.42 1 97.56 73 ALA A C 1
ATOM 554 O O . ALA A 1 73 ? -1.922 15.633 -1.221 1 97.56 73 ALA A O 1
ATOM 555 N N . GLN A 1 74 ? -2.609 13.633 -1.981 1 95.38 74 GLN A N 1
ATOM 556 C CA . GLN A 1 74 ? -3.99 13.836 -1.553 1 95.38 74 GLN A CA 1
ATOM 557 C C . GLN A 1 74 ? -4.16 13.508 -0.072 1 95.38 74 GLN A C 1
ATOM 559 O O . GLN A 1 74 ? -4.133 12.336 0.318 1 95.38 74 GLN A O 1
ATOM 564 N N . SER A 1 75 ? -4.301 14.484 0.777 1 90.88 75 SER A N 1
ATOM 565 C CA . SER A 1 75 ? -4.074 14.312 2.209 1 90.88 75 SER A CA 1
ATOM 566 C C . SER A 1 75 ? -5.395 14.273 2.975 1 90.88 75 SER A C 1
ATOM 568 O O . SER A 1 75 ? -5.398 14.266 4.207 1 90.88 75 SER A O 1
ATOM 570 N N . TYR A 1 76 ? -6.508 14.258 2.305 1 87.5 76 TYR A N 1
ATOM 571 C CA . TYR A 1 76 ? -7.805 14.305 2.973 1 87.5 76 TYR A CA 1
ATOM 572 C C . TYR A 1 76 ? -8.461 12.93 2.975 1 87.5 76 TYR A C 1
ATOM 574 O O . TYR A 1 76 ? -8.875 12.43 1.925 1 87.5 76 TYR A O 1
ATOM 582 N N . PRO A 1 77 ? -8.609 12.344 4.129 1 87.06 77 PRO A N 1
ATOM 583 C CA . PRO A 1 77 ? -9.273 11.039 4.211 1 87.06 77 PRO A CA 1
ATOM 584 C C . PRO A 1 77 ? -10.688 11.062 3.621 1 87.06 77 PRO A C 1
ATOM 586 O O . PRO A 1 77 ? -11.07 10.133 2.906 1 87.06 77 PRO A O 1
ATOM 589 N N . ALA A 1 78 ? -11.391 12.125 3.857 1 83.56 78 ALA A N 1
ATOM 590 C CA . ALA A 1 78 ? -12.766 12.234 3.365 1 83.56 78 ALA A CA 1
ATOM 591 C C . ALA A 1 78 ? -12.805 12.156 1.841 1 83.56 78 ALA A C 1
ATOM 593 O O . ALA A 1 78 ? -13.688 11.508 1.271 1 83.56 78 ALA A O 1
ATOM 594 N N . VAL A 1 79 ? -11.875 12.789 1.212 1 88.19 79 VAL A N 1
ATOM 595 C CA . VAL A 1 79 ? -11.789 12.805 -0.245 1 88.19 79 VAL A CA 1
ATOM 596 C C . VAL A 1 79 ? -11.406 11.414 -0.749 1 88.19 79 VAL A C 1
ATOM 598 O O . VAL A 1 79 ? -11.844 10.992 -1.826 1 88.19 79 VAL A O 1
ATOM 601 N N . SER A 1 80 ? -10.688 10.688 0.008 1 91.62 80 SER A N 1
ATOM 602 C CA . SER A 1 80 ? -10.172 9.391 -0.427 1 91.62 80 SER A CA 1
ATOM 603 C C . SER A 1 80 ? -11.297 8.375 -0.575 1 91.62 80 SER A C 1
ATOM 605 O O . SER A 1 80 ? -11.188 7.43 -1.364 1 91.62 80 SER A O 1
ATOM 607 N N . TRP A 1 81 ? -12.352 8.547 0.153 1 90.19 81 TRP A N 1
ATOM 608 C CA . TRP A 1 81 ? -13.508 7.668 0.002 1 90.19 81 TRP A CA 1
ATOM 609 C C . TRP A 1 81 ? -14.203 7.906 -1.335 1 90.19 81 TRP A C 1
ATOM 611 O O . TRP A 1 81 ? -14.602 6.957 -2.012 1 90.19 81 TRP A O 1
ATOM 621 N N . ALA A 1 82 ? -14.297 9.188 -1.621 1 91.38 82 ALA A N 1
ATOM 622 C CA . ALA A 1 82 ? -15 9.578 -2.838 1 91.38 82 ALA A CA 1
ATOM 623 C C . ALA A 1 82 ? -14.133 9.359 -4.07 1 91.38 82 ALA A C 1
ATOM 625 O O . ALA A 1 82 ? -14.641 9.062 -5.156 1 91.38 82 ALA A O 1
ATOM 626 N N . ARG A 1 83 ? -12.859 9.477 -3.883 1 95.81 83 ARG A N 1
ATOM 627 C CA . ARG A 1 83 ? -11.93 9.398 -5.004 1 95.81 83 ARG A CA 1
ATOM 628 C C . ARG A 1 83 ? -10.734 8.508 -4.664 1 95.81 83 ARG A C 1
ATOM 630 O O . ARG A 1 83 ? -9.586 8.953 -4.707 1 95.81 83 ARG A O 1
ATOM 637 N N . PRO A 1 84 ? -11.016 7.242 -4.469 1 96.06 84 PRO A N 1
ATOM 638 C CA . PRO A 1 84 ? -9.938 6.34 -4.047 1 96.06 84 PRO A CA 1
ATOM 639 C C . PRO A 1 84 ? -8.859 6.168 -5.113 1 96.06 84 PRO A C 1
ATOM 641 O O . PRO A 1 84 ? -7.668 6.121 -4.789 1 96.06 84 PRO A O 1
ATOM 644 N N . VAL A 1 85 ? -9.242 6.105 -6.371 1 96.69 85 VAL A N 1
ATOM 645 C CA . VAL A 1 85 ? -8.305 5.887 -7.469 1 96.69 85 VAL A CA 1
ATOM 646 C C . VAL A 1 85 ? -7.336 7.062 -7.559 1 96.69 85 VAL A C 1
ATOM 648 O O . VAL A 1 85 ? -6.121 6.867 -7.648 1 96.69 85 VAL A O 1
ATOM 651 N N . GLU A 1 86 ? -7.875 8.234 -7.496 1 96.44 86 GLU A N 1
ATOM 652 C CA . GLU A 1 86 ? -7.043 9.438 -7.527 1 96.44 86 GLU A CA 1
ATOM 653 C C . GLU A 1 86 ? -6.105 9.484 -6.324 1 96.44 86 GLU A C 1
ATOM 655 O O . GLU A 1 86 ? -4.93 9.836 -6.461 1 96.44 86 GLU A O 1
ATOM 660 N N . THR A 1 87 ? -6.602 9.203 -5.18 1 97.5 87 THR A N 1
ATOM 661 C CA . THR A 1 87 ? -5.82 9.234 -3.947 1 97.5 87 THR A CA 1
ATOM 662 C C . THR A 1 87 ? -4.664 8.242 -4.016 1 97.5 87 THR A C 1
ATOM 664 O O . THR A 1 87 ? -3.516 8.609 -3.742 1 97.5 87 THR A O 1
ATOM 667 N N . LEU A 1 88 ? -4.945 7.027 -4.441 1 97.75 88 LEU A N 1
ATOM 668 C CA . LEU A 1 88 ? -3.92 5.992 -4.535 1 97.75 88 LEU A CA 1
ATOM 669 C C . LEU A 1 88 ? -2.881 6.348 -5.594 1 97.75 88 LEU A C 1
ATOM 671 O O . LEU A 1 88 ? -1.682 6.156 -5.379 1 97.75 88 LEU A O 1
ATOM 675 N N . THR A 1 89 ? -3.359 6.832 -6.68 1 97.5 89 THR A N 1
ATOM 676 C CA . THR A 1 89 ? -2.451 7.207 -7.758 1 97.5 89 THR A CA 1
ATOM 677 C C . THR A 1 89 ? -1.506 8.32 -7.305 1 97.5 89 THR A C 1
ATOM 679 O O . THR A 1 89 ? -0.287 8.203 -7.453 1 97.5 89 THR A O 1
ATOM 682 N N . THR A 1 90 ? -2.053 9.32 -6.73 1 97.81 90 THR A N 1
ATOM 683 C CA . THR A 1 90 ? -1.247 10.461 -6.316 1 97.81 90 THR A CA 1
ATOM 684 C C . THR A 1 90 ? -0.257 10.055 -5.227 1 97.81 90 THR A C 1
ATOM 686 O O . THR A 1 90 ? 0.942 10.32 -5.34 1 97.81 90 THR A O 1
ATOM 689 N N . ASN A 1 91 ? -0.727 9.43 -4.219 1 98.25 91 ASN A N 1
ATOM 690 C CA . ASN A 1 91 ? 0.088 9.195 -3.031 1 98.25 91 ASN A CA 1
ATOM 691 C C . ASN A 1 91 ? 1.112 8.086 -3.268 1 98.25 91 ASN A C 1
ATOM 693 O O . ASN A 1 91 ? 2.266 8.203 -2.85 1 98.25 91 ASN A O 1
ATOM 697 N N . MET A 1 92 ? 0.704 7.051 -3.934 1 97.19 92 MET A N 1
ATOM 698 C CA . MET A 1 92 ? 1.596 5.902 -4.062 1 97.19 92 MET A CA 1
ATOM 699 C C . MET A 1 92 ? 2.381 5.965 -5.367 1 97.19 92 MET A C 1
ATOM 701 O O . MET A 1 92 ? 3.611 5.887 -5.359 1 97.19 92 MET A O 1
ATOM 705 N N . VAL A 1 93 ? 1.642 6.039 -6.477 1 97.25 93 VAL A N 1
ATOM 706 C CA . VAL A 1 93 ? 2.309 6.078 -7.773 1 97.25 93 VAL A CA 1
ATOM 707 C C . VAL A 1 93 ? 3.176 7.332 -7.871 1 97.25 93 VAL A C 1
ATOM 709 O O . VAL A 1 93 ? 4.309 7.273 -8.359 1 97.25 93 VAL A O 1
ATOM 712 N N . GLY A 1 94 ? 2.6 8.414 -7.402 1 98.31 94 GLY A N 1
ATOM 713 C CA . GLY A 1 94 ? 3.387 9.641 -7.352 1 98.31 94 GLY A CA 1
ATOM 714 C C . GLY A 1 94 ? 4.676 9.492 -6.562 1 98.31 94 GLY A C 1
ATOM 715 O O . GLY A 1 94 ? 5.73 9.961 -6.992 1 98.31 94 GLY A O 1
ATOM 716 N N . THR A 1 95 ? 4.605 8.828 -5.434 1 98.56 95 THR A N 1
ATOM 717 C CA . THR A 1 95 ? 5.789 8.602 -4.609 1 98.56 95 THR A CA 1
ATOM 718 C C . THR A 1 95 ? 6.805 7.734 -5.348 1 98.56 95 THR A C 1
ATOM 720 O O . THR A 1 95 ? 8.008 8.008 -5.309 1 98.56 95 THR A O 1
ATOM 723 N N . ALA A 1 96 ? 6.371 6.68 -6.008 1 98.25 96 ALA A N 1
ATOM 724 C CA . ALA A 1 96 ? 7.262 5.824 -6.785 1 98.25 96 ALA A CA 1
ATOM 725 C C . ALA A 1 96 ? 7.996 6.621 -7.859 1 98.25 96 ALA A C 1
ATOM 727 O O . ALA A 1 96 ? 9.18 6.398 -8.109 1 98.25 96 ALA A O 1
ATOM 728 N N . ILE A 1 97 ? 7.297 7.527 -8.5 1 98.56 97 ILE A N 1
ATOM 729 C CA . ILE A 1 97 ? 7.887 8.367 -9.539 1 98.56 97 ILE A CA 1
ATOM 730 C C . ILE A 1 97 ? 8.992 9.234 -8.93 1 98.56 97 ILE A C 1
ATOM 732 O O . ILE A 1 97 ? 10.094 9.32 -9.477 1 98.56 97 ILE A O 1
ATOM 736 N N . VAL A 1 98 ? 8.68 9.836 -7.773 1 98.75 98 VAL A N 1
ATOM 737 C CA . VAL A 1 98 ? 9.656 10.672 -7.082 1 98.75 98 VAL A CA 1
ATOM 738 C C . VAL A 1 98 ? 10.883 9.844 -6.719 1 98.75 98 VAL A C 1
ATOM 740 O O . VAL A 1 98 ? 12.016 10.266 -6.957 1 98.75 98 VAL A O 1
ATOM 743 N N . PHE A 1 99 ? 10.656 8.664 -6.176 1 98.62 99 PHE A N 1
ATOM 744 C CA . PHE A 1 99 ? 11.758 7.801 -5.754 1 98.62 99 PHE A CA 1
ATOM 745 C C . PHE A 1 99 ? 12.594 7.359 -6.949 1 98.62 99 PHE A C 1
ATOM 747 O O . PHE A 1 99 ? 13.82 7.367 -6.887 1 98.62 99 PHE A O 1
ATOM 754 N N . GLU A 1 100 ? 11.938 6.969 -8.023 1 98.31 100 GLU A N 1
ATOM 755 C CA . GLU A 1 100 ? 12.648 6.512 -9.219 1 98.31 100 GLU A CA 1
ATOM 756 C C . GLU A 1 100 ? 13.492 7.629 -9.812 1 98.31 100 GLU A C 1
ATOM 758 O O . GLU A 1 100 ? 14.633 7.398 -10.234 1 98.31 100 GLU A O 1
ATOM 763 N N . ALA A 1 101 ? 12.906 8.797 -9.859 1 98.44 101 ALA A N 1
ATOM 764 C CA . ALA A 1 101 ? 13.648 9.938 -10.383 1 98.44 101 ALA A CA 1
ATOM 765 C C . ALA A 1 101 ? 14.883 10.227 -9.523 1 98.44 101 ALA A C 1
ATOM 767 O O . ALA A 1 101 ? 15.969 10.453 -10.055 1 98.44 101 ALA A O 1
ATOM 768 N N . LEU A 1 102 ? 14.719 10.234 -8.211 1 98.69 102 LEU A N 1
ATOM 769 C CA . LEU A 1 102 ? 15.828 10.477 -7.301 1 98.69 102 LEU A CA 1
ATOM 770 C C . LEU A 1 102 ? 16.891 9.383 -7.43 1 98.69 102 LEU A C 1
ATOM 772 O O . LEU A 1 102 ? 18.078 9.664 -7.434 1 98.69 102 LEU A O 1
ATOM 776 N N . ARG A 1 103 ? 16.422 8.141 -7.48 1 97.88 103 ARG A N 1
ATOM 777 C CA . ARG A 1 103 ? 17.344 7.008 -7.613 1 97.88 103 ARG A CA 1
ATOM 778 C C . ARG A 1 103 ? 18.25 7.176 -8.82 1 97.88 103 ARG A C 1
ATOM 780 O O . ARG A 1 103 ? 19.438 6.863 -8.758 1 97.88 103 ARG A O 1
ATOM 787 N N . ARG A 1 104 ? 17.734 7.742 -9.883 1 97 104 ARG A N 1
ATOM 788 C CA . ARG A 1 104 ? 18.453 7.875 -11.141 1 97 104 ARG A CA 1
ATOM 789 C C . ARG A 1 104 ? 19.406 9.062 -11.102 1 97 104 ARG A C 1
ATOM 791 O O . ARG A 1 104 ? 20.516 9 -11.641 1 97 104 ARG A O 1
ATOM 798 N N . VAL A 1 105 ? 19 10.117 -10.422 1 97.69 105 VAL A N 1
ATOM 799 C CA . VAL A 1 105 ? 19.719 11.383 -10.586 1 97.69 105 VAL A CA 1
ATOM 800 C C . VAL A 1 105 ? 20.484 11.711 -9.305 1 97.69 105 VAL A C 1
ATOM 802 O O . VAL A 1 105 ? 21.578 12.25 -9.359 1 97.69 105 VAL A O 1
ATOM 805 N N . ARG A 1 106 ? 19.828 11.43 -8.172 1 97.5 106 ARG A N 1
ATOM 806 C CA . ARG A 1 106 ? 20.375 11.781 -6.863 1 97.5 106 ARG A CA 1
ATOM 807 C C . ARG A 1 106 ? 20.203 10.641 -5.871 1 97.5 106 ARG A C 1
ATOM 809 O O . ARG A 1 106 ? 19.547 10.805 -4.84 1 97.5 106 ARG A O 1
ATOM 816 N N . PRO A 1 107 ? 20.875 9.555 -6.09 1 97.19 107 PRO A N 1
ATOM 817 C CA . PRO A 1 107 ? 20.641 8.359 -5.277 1 97.19 107 PRO A CA 1
ATOM 818 C C . PRO A 1 107 ? 21.062 8.539 -3.822 1 97.19 107 PRO A C 1
ATOM 820 O O . PRO A 1 107 ? 20.656 7.758 -2.957 1 97.19 107 PRO A O 1
ATOM 823 N N . HIS A 1 108 ? 21.812 9.633 -3.504 1 97.19 108 HIS A N 1
ATOM 824 C CA . HIS A 1 108 ? 22.328 9.812 -2.152 1 97.19 108 HIS A CA 1
ATOM 825 C C . HIS A 1 108 ? 21.547 10.883 -1.399 1 97.19 108 HIS A C 1
ATOM 827 O O . HIS A 1 108 ? 21.859 11.188 -0.245 1 97.19 108 HIS A O 1
ATOM 833 N N . ALA A 1 109 ? 20.594 11.508 -2.041 1 98.56 109 ALA A N 1
ATOM 834 C CA . ALA A 1 109 ? 19.766 12.508 -1.357 1 98.56 109 ALA A CA 1
ATOM 835 C C . ALA A 1 109 ? 19.078 11.898 -0.138 1 98.56 109 ALA A C 1
ATOM 837 O O . ALA A 1 109 ? 18.625 10.758 -0.176 1 98.56 109 ALA A O 1
ATOM 838 N N . LYS A 1 110 ? 19.016 12.664 0.937 1 98.81 110 LYS A N 1
ATOM 839 C CA . LYS A 1 110 ? 18.219 12.266 2.094 1 98.81 110 LYS A CA 1
ATOM 840 C C . LYS A 1 110 ? 16.75 12.633 1.903 1 98.81 110 LYS A C 1
ATOM 842 O O . LYS A 1 110 ? 16.438 13.75 1.491 1 98.81 110 LYS A O 1
ATOM 847 N N . ILE A 1 111 ? 15.93 11.68 2.16 1 98.94 111 ILE A N 1
ATOM 848 C CA . ILE A 1 111 ? 14.516 11.891 1.859 1 98.94 111 ILE A CA 1
ATOM 849 C C . ILE A 1 111 ? 13.688 11.703 3.127 1 98.94 111 ILE A C 1
ATOM 851 O O . ILE A 1 111 ? 13.703 10.633 3.738 1 98.94 111 ILE A O 1
ATOM 855 N N . ILE A 1 112 ? 12.961 12.719 3.553 1 98.94 112 ILE A N 1
ATOM 856 C CA . ILE A 1 112 ? 11.922 12.609 4.566 1 98.94 112 ILE A CA 1
ATOM 857 C C . ILE A 1 112 ? 10.562 12.414 3.895 1 98.94 112 ILE A C 1
ATOM 859 O O . ILE A 1 112 ? 10.172 13.203 3.031 1 98.94 112 ILE A O 1
ATOM 863 N N . VAL A 1 113 ? 9.906 11.383 4.285 1 98.88 113 VAL A N 1
ATOM 864 C CA . VAL A 1 113 ? 8.617 11.047 3.693 1 98.88 113 VAL A CA 1
ATOM 865 C C . VAL A 1 113 ? 7.504 11.273 4.715 1 98.88 113 VAL A C 1
ATOM 867 O O . VAL A 1 113 ? 7.555 10.734 5.824 1 98.88 113 VAL A O 1
ATOM 870 N N . ALA A 1 114 ? 6.527 12.039 4.324 1 98.62 114 ALA A N 1
ATOM 871 C CA . ALA A 1 114 ? 5.379 12.25 5.195 1 98.62 114 ALA A CA 1
ATOM 872 C C . ALA A 1 114 ? 4.434 11.055 5.168 1 98.62 114 ALA A C 1
ATOM 874 O O . ALA A 1 114 ? 3.738 10.828 4.176 1 98.62 114 ALA A O 1
ATOM 875 N N . GLY A 1 115 ? 4.441 10.328 6.211 1 98.06 115 GLY A N 1
ATOM 876 C CA . GLY A 1 115 ? 3.414 9.32 6.453 1 98.06 115 GLY A CA 1
ATOM 877 C C . GLY A 1 115 ? 2.221 9.867 7.219 1 98.06 115 GLY A C 1
ATOM 878 O O . GLY A 1 115 ? 1.888 11.047 7.105 1 98.06 115 GLY A O 1
ATOM 879 N N . SER A 1 116 ? 1.511 8.969 7.855 1 96.38 116 SER A N 1
ATOM 880 C CA . SER A 1 116 ? 0.314 9.367 8.586 1 96.38 116 SER A CA 1
ATOM 881 C C . SER A 1 116 ? -0.062 8.336 9.641 1 96.38 116 SER A C 1
ATOM 883 O O . SER A 1 116 ? 0.149 7.137 9.445 1 96.38 116 SER A O 1
ATOM 885 N N . SER A 1 117 ? -0.649 8.828 10.688 1 93.62 117 SER A N 1
ATOM 886 C CA . SER A 1 117 ? -1.206 7.926 11.688 1 93.62 117 SER A CA 1
ATOM 887 C C . SER A 1 117 ? -2.361 7.113 11.117 1 93.62 117 SER A C 1
ATOM 889 O O . SER A 1 117 ? -2.748 6.09 11.688 1 93.62 117 SER A O 1
ATOM 891 N N . ALA A 1 118 ? -2.936 7.574 10.016 1 93.12 118 ALA A N 1
ATOM 892 C CA . ALA A 1 118 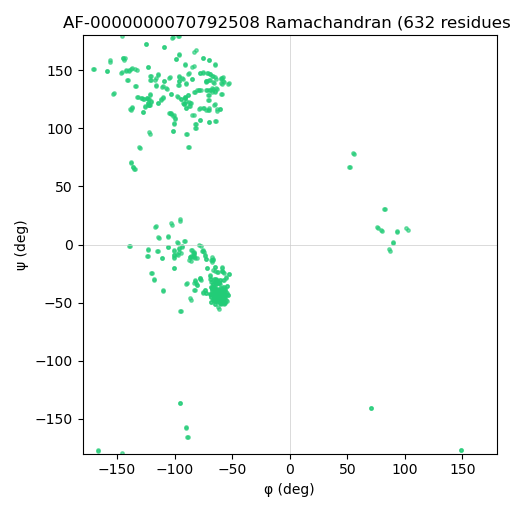? -4.023 6.859 9.359 1 93.12 118 ALA A CA 1
ATOM 893 C C . ALA A 1 118 ? -3.59 5.457 8.945 1 93.12 118 ALA A C 1
ATOM 895 O O . ALA A 1 118 ? -4.43 4.59 8.695 1 93.12 118 ALA A O 1
ATOM 896 N N . GLU A 1 119 ? -2.301 5.234 8.852 1 95.94 119 GLU A N 1
ATOM 897 C CA . GLU A 1 119 ? -1.768 3.92 8.508 1 95.94 119 GLU A CA 1
ATOM 898 C C . GLU A 1 119 ? -2.182 2.871 9.539 1 95.94 119 GLU A C 1
ATOM 900 O O . GLU A 1 119 ? -2.367 1.7 9.195 1 95.94 119 GLU A O 1
ATOM 905 N N . TYR A 1 120 ? -2.35 3.275 10.773 1 92.94 120 TYR A N 1
ATOM 906 C CA . TYR A 1 120 ? -2.596 2.35 11.867 1 92.94 120 TYR A CA 1
ATOM 907 C C . TYR A 1 120 ? -4.043 1.877 11.875 1 92.94 120 TYR A C 1
ATOM 909 O O . TYR A 1 120 ? -4.344 0.775 12.336 1 92.94 120 TYR A O 1
ATOM 917 N N . GLY A 1 121 ? -4.91 2.711 11.383 1 89.56 121 GLY A N 1
ATOM 918 C CA . GLY A 1 121 ? -6.324 2.357 11.375 1 89.56 121 GLY A CA 1
ATOM 919 C C . GLY A 1 121 ? -6.941 2.35 12.758 1 89.56 121 GLY A C 1
ATOM 920 O O . GLY A 1 121 ? -6.664 3.232 13.578 1 89.56 121 GLY A O 1
ATOM 921 N N . PHE A 1 122 ? -7.809 1.358 13 1 82.38 122 PHE A N 1
ATOM 922 C CA . PHE A 1 122 ? -8.516 1.298 14.273 1 82.38 122 PHE A CA 1
ATOM 923 C C . PHE A 1 122 ? -7.566 0.919 15.406 1 82.38 122 PHE A C 1
ATOM 925 O O . PHE A 1 122 ? -6.805 -0.045 15.289 1 82.38 122 PHE A O 1
ATOM 932 N N . VAL A 1 123 ? -7.602 1.673 16.391 1 83 123 VAL A N 1
ATOM 933 C CA . VAL A 1 123 ? -6.793 1.415 17.578 1 83 123 VAL A CA 1
ATOM 934 C C . VAL A 1 123 ? -7.688 1.327 18.812 1 83 123 VAL A C 1
ATOM 936 O O . VAL A 1 123 ? -8.484 2.232 19.078 1 83 123 VAL A O 1
ATOM 939 N N . ASP A 1 124 ? -7.547 0.247 19.516 1 84.94 124 ASP A N 1
ATOM 940 C CA . ASP A 1 124 ? -8.25 0.126 20.797 1 84.94 124 ASP A CA 1
ATOM 941 C C . ASP A 1 124 ? -7.699 1.113 21.828 1 84.94 124 ASP A C 1
ATOM 943 O O . ASP A 1 124 ? -6.48 1.27 21.953 1 84.94 124 ASP A O 1
ATOM 947 N N . PRO A 1 125 ? -8.609 1.787 22.531 1 84.31 125 PRO A N 1
ATOM 948 C CA . PRO A 1 125 ? -8.148 2.764 23.516 1 84.31 125 PRO A CA 1
ATOM 949 C C . PRO A 1 125 ? -7.141 2.176 24.5 1 84.31 125 PRO A C 1
ATOM 951 O O . PRO A 1 125 ? -6.293 2.9 25.031 1 84.31 125 PRO A O 1
ATOM 954 N N . SER A 1 126 ? -7.184 0.877 24.703 1 87.38 126 SER A N 1
ATOM 955 C CA . SER A 1 126 ? -6.285 0.228 25.656 1 87.38 126 SER A CA 1
ATOM 956 C C . SER A 1 126 ? -4.875 0.107 25.078 1 87.38 126 SER A C 1
ATOM 958 O O . SER A 1 126 ? -3.926 -0.171 25.812 1 87.38 126 SER A O 1
ATOM 960 N N . GLU A 1 127 ? -4.762 0.484 23.844 1 88 127 GLU A N 1
ATOM 961 C CA . GLU A 1 127 ? -3.482 0.281 23.172 1 88 127 GLU A CA 1
ATOM 962 C C . GLU A 1 127 ? -2.674 1.574 23.125 1 88 127 GLU A C 1
ATOM 964 O O . GLU A 1 127 ? -1.491 1.561 22.766 1 88 127 GLU A O 1
ATOM 969 N N . VAL A 1 128 ? -3.254 2.67 23.484 1 87.25 128 VAL A N 1
ATOM 970 C CA . VAL A 1 128 ? -2.574 3.949 23.297 1 87.25 128 VAL A CA 1
ATOM 971 C C . VAL A 1 128 ? -1.712 4.25 24.531 1 87.25 128 VAL A C 1
ATOM 973 O O . VAL A 1 128 ? -2.062 3.879 25.641 1 87.25 128 VAL A O 1
ATOM 976 N N . PRO A 1 129 ? -0.64 4.879 24.359 1 91.38 129 PRO A N 1
ATOM 977 C CA . PRO A 1 129 ? -0.104 5.336 23.078 1 91.38 129 PRO A CA 1
ATOM 978 C C . PRO A 1 129 ? 0.428 4.191 22.219 1 91.38 129 PRO A C 1
ATOM 980 O O . PRO A 1 129 ? 0.968 3.217 22.75 1 91.38 129 PRO A O 1
ATOM 983 N N . ILE A 1 130 ? 0.294 4.363 20.922 1 91.62 130 ILE A N 1
ATOM 984 C CA . ILE A 1 130 ? 0.733 3.301 20.031 1 91.62 130 ILE A CA 1
ATOM 985 C C . ILE A 1 130 ? 2.145 3.598 19.531 1 91.62 130 ILE A C 1
ATOM 987 O O . ILE A 1 130 ? 2.48 4.754 19.25 1 91.62 130 ILE A O 1
ATOM 991 N N . ASN A 1 131 ? 2.955 2.572 19.516 1 94.56 131 ASN A N 1
ATOM 992 C CA . ASN A 1 131 ? 4.305 2.727 18.984 1 94.56 131 ASN A CA 1
ATOM 993 C C . ASN A 1 131 ? 4.383 2.275 17.516 1 94.56 131 ASN A C 1
ATOM 995 O O . ASN A 1 131 ? 3.375 1.872 16.938 1 94.56 131 ASN A O 1
ATOM 999 N N . GLU A 1 132 ? 5.547 2.365 16.906 1 96.06 132 GLU A N 1
ATOM 1000 C CA . GLU A 1 132 ? 5.723 2.17 15.469 1 96.06 132 GLU A CA 1
ATOM 1001 C C . GLU A 1 132 ? 5.609 0.695 15.094 1 96.06 132 GLU A C 1
ATOM 1003 O O . GLU A 1 132 ? 5.488 0.355 13.914 1 96.06 132 GLU A O 1
ATOM 1008 N N . ARG A 1 133 ? 5.562 -0.244 16 1 92.12 133 ARG A N 1
ATOM 1009 C CA . ARG A 1 133 ? 5.508 -1.678 15.734 1 92.12 133 ARG A CA 1
ATOM 1010 C C . ARG A 1 133 ? 4.066 -2.145 15.547 1 92.12 133 ARG A C 1
ATOM 1012 O O . ARG A 1 133 ? 3.826 -3.279 15.133 1 92.12 133 ARG A O 1
ATOM 1019 N N . ARG A 1 134 ? 3.189 -1.237 15.883 1 92.31 134 ARG A N 1
ATOM 1020 C CA . ARG A 1 134 ? 1.781 -1.594 15.75 1 92.31 134 ARG A CA 1
ATOM 1021 C C . ARG A 1 134 ? 1.445 -1.95 14.305 1 92.31 134 ARG A C 1
ATOM 1023 O O . ARG A 1 134 ? 1.914 -1.294 13.375 1 92.31 134 ARG A O 1
ATOM 1030 N N . GLU A 1 135 ? 0.649 -2.99 14.172 1 91.75 135 GLU A N 1
ATOM 1031 C CA . GLU A 1 135 ? 0.225 -3.453 12.852 1 91.75 135 GLU A CA 1
ATOM 1032 C C . GLU A 1 135 ? -0.534 -2.361 12.102 1 91.75 135 GLU A C 1
ATOM 1034 O O . GLU A 1 135 ? -1.319 -1.622 12.695 1 91.75 135 GLU A O 1
ATOM 1039 N N . LEU A 1 136 ? -0.326 -2.281 10.797 1 93.94 136 LEU A N 1
ATOM 1040 C CA . LEU A 1 136 ? -1.01 -1.309 9.953 1 93.94 136 LEU A CA 1
ATOM 1041 C C . LEU A 1 136 ? -2.318 -1.879 9.414 1 93.94 136 LEU A C 1
ATOM 1043 O O . LEU A 1 136 ? -2.312 -2.865 8.672 1 93.94 136 LEU A O 1
ATOM 1047 N N . ARG A 1 137 ? -3.408 -1.268 9.781 1 92.19 137 ARG A N 1
ATOM 1048 C CA . ARG A 1 137 ? -4.742 -1.679 9.359 1 92.19 137 ARG A CA 1
ATOM 1049 C C . ARG A 1 137 ? -5.598 -0.469 9 1 92.19 137 ARG A C 1
ATOM 1051 O O . ARG A 1 137 ? -6.598 -0.192 9.664 1 92.19 137 ARG A O 1
ATOM 1058 N N . PRO A 1 138 ? -5.25 0.149 7.891 1 94.56 138 PRO A N 1
ATOM 1059 C CA . PRO A 1 138 ? -5.93 1.396 7.527 1 94.56 138 PRO A CA 1
ATOM 1060 C C . PRO A 1 138 ? -7.414 1.195 7.234 1 94.56 138 PRO A C 1
ATOM 1062 O O . PRO A 1 138 ? -7.812 0.133 6.75 1 94.56 138 PRO A O 1
ATOM 1065 N N . LEU A 1 139 ? -8.227 2.27 7.398 1 91.94 139 LEU A N 1
ATOM 1066 C CA . LEU A 1 139 ? -9.672 2.145 7.332 1 91.94 139 LEU A CA 1
ATOM 1067 C C . LEU A 1 139 ? -10.234 2.912 6.137 1 91.94 139 LEU A C 1
ATOM 1069 O O . LEU A 1 139 ? -11.445 2.91 5.902 1 91.94 139 LEU A O 1
ATOM 1073 N N . HIS A 1 140 ? -9.422 3.627 5.457 1 93.12 140 HIS A N 1
ATOM 1074 C CA . HIS A 1 140 ? -9.797 4.344 4.242 1 93.12 140 HIS A CA 1
ATOM 1075 C C . HIS A 1 140 ? -8.648 4.359 3.234 1 93.12 140 HIS A C 1
ATOM 1077 O O . HIS A 1 140 ? -7.504 4.082 3.588 1 93.12 140 HIS A O 1
ATOM 1083 N N . PRO A 1 141 ? -8.992 4.629 1.942 1 95.56 141 PRO A N 1
ATOM 1084 C CA . PRO A 1 141 ? -7.973 4.562 0.891 1 95.56 141 PRO A CA 1
ATOM 1085 C C . PRO A 1 141 ? -6.789 5.492 1.153 1 95.56 141 PRO A C 1
ATOM 1087 O O . PRO A 1 141 ? -5.66 5.18 0.775 1 95.56 141 PRO A O 1
ATOM 1090 N N . TYR A 1 142 ? -7.035 6.605 1.826 1 96.38 142 TYR A N 1
ATOM 1091 C CA . TYR A 1 142 ? -5.93 7.469 2.225 1 96.38 142 TYR A CA 1
ATOM 1092 C C . TYR A 1 142 ? -4.953 6.727 3.129 1 96.38 142 TYR A C 1
ATOM 1094 O O . TYR A 1 142 ? -3.744 6.738 2.889 1 96.38 142 TYR A O 1
ATOM 1102 N N . GLY A 1 143 ? -5.461 6.105 4.145 1 96.56 143 GLY A N 1
ATOM 1103 C CA . GLY A 1 143 ? -4.609 5.32 5.023 1 96.56 143 GLY A CA 1
ATOM 1104 C C . GLY A 1 143 ? -3.842 4.23 4.297 1 96.56 143 GLY A C 1
ATOM 1105 O O . GLY A 1 143 ? -2.66 4.012 4.566 1 96.56 143 GLY A O 1
ATOM 1106 N N . VAL A 1 144 ? -4.5 3.557 3.408 1 97.56 144 VAL A N 1
ATOM 1107 C CA . VAL A 1 144 ? -3.852 2.52 2.611 1 97.56 144 VAL A CA 1
ATOM 1108 C C . VAL A 1 144 ? -2.713 3.129 1.797 1 97.56 144 VAL A C 1
ATOM 1110 O O . VAL A 1 144 ? -1.617 2.568 1.735 1 97.56 144 VAL A O 1
ATOM 1113 N N . SER A 1 145 ? -3.002 4.254 1.184 1 98.25 145 SER A N 1
ATOM 1114 C CA . SER A 1 145 ? -2.006 4.918 0.35 1 98.25 145 SER A CA 1
ATOM 1115 C C . SER A 1 145 ? -0.777 5.309 1.163 1 98.25 145 SER A C 1
ATOM 1117 O O . SER A 1 145 ? 0.352 5.211 0.678 1 98.25 145 SER A O 1
ATOM 1119 N N . LYS A 1 146 ? -1.001 5.762 2.354 1 98.38 146 LYS A N 1
ATOM 1120 C CA . LYS A 1 146 ? 0.117 6.184 3.195 1 98.38 146 LYS A CA 1
ATOM 1121 C C . LYS A 1 146 ? 0.899 4.98 3.713 1 98.38 146 LYS A C 1
ATOM 1123 O O . LYS A 1 146 ? 2.125 5.031 3.826 1 98.38 146 LYS A O 1
ATOM 1128 N N . ALA A 1 147 ? 0.179 3.938 4.055 1 97.88 147 ALA A N 1
ATOM 1129 C CA . ALA A 1 147 ? 0.867 2.707 4.434 1 97.88 147 ALA A CA 1
ATOM 1130 C C . ALA A 1 147 ? 1.736 2.189 3.293 1 97.88 147 ALA A C 1
ATOM 1132 O O . ALA A 1 147 ? 2.877 1.774 3.51 1 97.88 147 ALA A O 1
ATOM 1133 N N . ALA A 1 148 ? 1.201 2.205 2.152 1 97.88 148 ALA A N 1
ATOM 1134 C CA . ALA A 1 148 ? 1.948 1.767 0.975 1 97.88 148 ALA A CA 1
ATOM 1135 C C . ALA A 1 148 ? 3.162 2.658 0.733 1 97.88 148 ALA A C 1
ATOM 1137 O O . ALA A 1 148 ? 4.234 2.172 0.364 1 97.88 148 ALA A O 1
ATOM 1138 N N . THR A 1 149 ? 2.969 3.943 0.893 1 98.12 149 THR A N 1
ATOM 1139 C CA . THR A 1 149 ? 4.066 4.895 0.771 1 98.12 149 THR A CA 1
ATOM 1140 C C . THR A 1 149 ? 5.172 4.578 1.774 1 98.12 149 THR A C 1
ATOM 1142 O O . THR A 1 149 ? 6.355 4.613 1.434 1 98.12 149 THR A O 1
ATOM 1145 N N . ASP A 1 150 ? 4.777 4.305 2.924 1 98.19 150 ASP A N 1
ATOM 1146 C CA . ASP A 1 150 ? 5.699 3.904 3.984 1 98.19 150 ASP A CA 1
ATOM 1147 C C . ASP A 1 150 ? 6.484 2.656 3.588 1 98.19 150 ASP A C 1
ATOM 1149 O O . ASP A 1 150 ? 7.711 2.629 3.691 1 98.19 150 ASP A O 1
ATOM 1153 N N . MET A 1 151 ? 5.824 1.679 3.086 1 97.69 151 MET A N 1
ATOM 1154 C CA . MET A 1 151 ? 6.453 0.427 2.67 1 97.69 151 MET A CA 1
ATOM 1155 C C . MET A 1 151 ? 7.375 0.651 1.478 1 97.69 151 MET A C 1
ATOM 1157 O O . MET A 1 151 ? 8.414 -0.006 1.356 1 97.69 151 MET A O 1
ATOM 1161 N N . LEU A 1 152 ? 6.977 1.529 0.607 1 97.75 152 LEU A N 1
ATOM 1162 C CA . LEU A 1 152 ? 7.824 1.861 -0.534 1 97.75 152 LEU A CA 1
ATOM 1163 C C . LEU A 1 152 ? 9.141 2.479 -0.073 1 97.75 152 LEU A C 1
ATOM 1165 O O . LEU A 1 152 ? 10.203 2.15 -0.606 1 97.75 152 LEU A O 1
ATOM 1169 N N . ALA A 1 153 ? 9 3.398 0.872 1 98.38 153 ALA A N 1
ATOM 1170 C CA . ALA A 1 153 ? 10.203 4.023 1.414 1 98.38 153 ALA A CA 1
ATOM 1171 C C . ALA A 1 153 ? 11.148 2.977 1.987 1 98.38 153 ALA A C 1
ATOM 1173 O O . ALA A 1 153 ? 12.359 3.014 1.727 1 98.38 153 ALA A O 1
ATOM 1174 N N . TYR A 1 154 ? 10.594 2.104 2.713 1 97.25 154 TYR A N 1
ATOM 1175 C CA . TYR A 1 154 ? 11.375 1.012 3.283 1 97.25 154 TYR A CA 1
ATOM 1176 C C . TYR A 1 154 ? 12.016 0.17 2.186 1 97.25 154 TYR A C 1
ATOM 1178 O O . TYR A 1 154 ? 13.211 -0.121 2.238 1 97.25 154 TYR A O 1
ATOM 1186 N N . GLN A 1 155 ? 11.227 -0.213 1.271 1 95.31 155 GLN A N 1
ATOM 1187 C CA . GLN A 1 155 ? 11.672 -1.077 0.183 1 95.31 155 GLN A CA 1
ATOM 1188 C C . GLN A 1 155 ? 12.805 -0.428 -0.606 1 95.31 155 GLN A C 1
ATOM 1190 O O . GLN A 1 155 ? 13.789 -1.087 -0.945 1 95.31 155 GLN A O 1
ATOM 1195 N N . TYR A 1 156 ? 12.719 0.834 -0.949 1 97 156 TYR A N 1
ATOM 1196 C CA . TYR A 1 156 ? 13.75 1.523 -1.723 1 97 156 TYR A CA 1
ATOM 1197 C C . TYR A 1 156 ? 15.039 1.649 -0.924 1 97 156 TYR A C 1
ATOM 1199 O O . TYR A 1 156 ? 16.141 1.631 -1.493 1 97 156 TYR A O 1
ATOM 1207 N N . HIS A 1 157 ? 14.898 1.809 0.358 1 97.44 157 HIS A N 1
ATOM 1208 C CA . HIS A 1 157 ? 16.078 1.784 1.211 1 97.44 157 HIS A CA 1
ATOM 1209 C C . HIS A 1 157 ? 16.75 0.413 1.188 1 97.44 157 HIS A C 1
ATOM 1211 O O . HIS A 1 157 ? 17.953 0.309 0.966 1 97.44 157 HIS A O 1
ATOM 1217 N N . LYS A 1 158 ? 15.992 -0.598 1.357 1 93.69 158 LYS A N 1
ATOM 1218 C CA . LYS A 1 158 ? 16.531 -1.953 1.465 1 93.69 158 LYS A CA 1
ATOM 1219 C C . LYS A 1 158 ? 17.125 -2.418 0.138 1 93.69 158 LYS A C 1
ATOM 1221 O O . LYS A 1 158 ? 18.172 -3.057 0.114 1 93.69 158 LYS A O 1
ATOM 1226 N N . SER A 1 159 ? 16.516 -2.041 -0.925 1 90.94 159 SER A N 1
ATOM 1227 C CA . SER A 1 159 ? 16.891 -2.576 -2.229 1 90.94 159 SER A CA 1
ATOM 1228 C C . SER A 1 159 ? 17.969 -1.728 -2.881 1 90.94 159 SER A C 1
ATOM 1230 O O . SER A 1 159 ? 18.812 -2.244 -3.623 1 90.94 159 SER A O 1
ATOM 1232 N N . TYR A 1 160 ? 17.906 -0.426 -2.621 1 94.44 160 TYR A N 1
ATOM 1233 C CA . TYR A 1 160 ? 18.781 0.451 -3.391 1 94.44 160 TYR A CA 1
ATOM 1234 C C . TYR A 1 160 ? 19.672 1.274 -2.469 1 94.44 160 TYR A C 1
ATOM 1236 O O . TYR A 1 160 ? 20.516 2.049 -2.936 1 94.44 160 TYR A O 1
ATOM 1244 N N . GLY A 1 161 ? 19.469 1.124 -1.177 1 96.5 161 GLY A N 1
ATOM 1245 C CA . GLY A 1 161 ? 20.281 1.859 -0.225 1 96.5 161 GLY A CA 1
ATOM 1246 C C . GLY A 1 161 ? 19.906 3.322 -0.11 1 96.5 161 GLY A C 1
ATOM 1247 O O . GLY A 1 161 ? 20.641 4.121 0.466 1 96.5 161 GLY A O 1
ATOM 1248 N N . MET A 1 162 ? 18.766 3.715 -0.593 1 98 162 MET A N 1
ATOM 1249 C CA . MET A 1 162 ? 18.344 5.109 -0.511 1 98 162 MET A CA 1
ATOM 1250 C C . MET A 1 162 ? 18.078 5.512 0.936 1 98 162 MET A C 1
ATOM 1252 O O . MET A 1 162 ? 17.609 4.699 1.737 1 98 162 MET A O 1
ATOM 1256 N N . HIS A 1 163 ? 18.391 6.73 1.251 1 98.69 163 HIS A N 1
ATOM 1257 C CA . HIS A 1 163 ? 18.188 7.246 2.602 1 98.69 163 HIS A CA 1
ATOM 1258 C C . HIS A 1 163 ? 16.781 7.809 2.781 1 98.69 163 HIS A C 1
ATOM 1260 O O . HIS A 1 163 ? 16.578 9.023 2.705 1 98.69 163 HIS A O 1
ATOM 1266 N N . THR A 1 164 ? 15.883 6.957 3.059 1 98.75 164 THR A N 1
ATOM 1267 C CA . THR A 1 164 ? 14.492 7.344 3.297 1 98.75 164 THR A CA 1
ATOM 1268 C C . THR A 1 164 ? 14.148 7.246 4.781 1 98.75 164 THR A C 1
ATOM 1270 O O . THR A 1 164 ? 14.531 6.285 5.449 1 98.75 164 THR A O 1
ATOM 1273 N N . VAL A 1 165 ? 13.5 8.266 5.316 1 98.81 165 VAL A N 1
ATOM 1274 C CA . VAL A 1 165 ? 12.984 8.289 6.684 1 98.81 165 VAL A CA 1
ATOM 1275 C C . VAL A 1 165 ? 11.516 8.695 6.676 1 98.81 165 VAL A C 1
ATOM 1277 O O . VAL A 1 165 ? 11.148 9.719 6.098 1 98.81 165 VAL A O 1
ATOM 1280 N N . VAL A 1 166 ? 10.664 7.871 7.301 1 98.81 166 VAL A N 1
ATOM 1281 C CA . VAL A 1 166 ? 9.227 8.125 7.266 1 98.81 166 VAL A CA 1
ATOM 1282 C C . VAL A 1 166 ? 8.781 8.727 8.594 1 98.81 166 VAL A C 1
ATOM 1284 O O . VAL A 1 166 ? 9.141 8.234 9.664 1 98.81 166 VAL A O 1
ATOM 1287 N N . ALA A 1 167 ? 8.07 9.812 8.5 1 98.75 167 ALA A N 1
ATOM 1288 C CA . ALA A 1 167 ? 7.391 10.398 9.648 1 98.75 167 ALA A CA 1
ATOM 1289 C C . ALA A 1 167 ? 5.91 10.023 9.656 1 98.75 167 ALA A C 1
ATOM 1291 O O . ALA A 1 167 ? 5.141 10.484 8.82 1 98.75 167 ALA A O 1
ATOM 1292 N N . ARG A 1 168 ? 5.492 9.172 10.555 1 97.88 168 ARG A N 1
ATOM 1293 C CA . ARG A 1 168 ? 4.062 8.922 10.734 1 97.88 168 ARG A CA 1
ATOM 1294 C C . ARG A 1 168 ? 3.426 10.008 11.602 1 97.88 168 ARG A C 1
ATOM 1296 O O . ARG A 1 168 ? 3.461 9.922 12.828 1 97.88 168 ARG A O 1
ATOM 1303 N N . ILE A 1 169 ? 2.809 10.875 10.922 1 96.94 169 ILE A N 1
ATOM 1304 C CA . ILE A 1 169 ? 2.385 12.133 11.523 1 96.94 169 ILE A CA 1
ATOM 1305 C C . ILE A 1 169 ? 0.975 11.984 12.094 1 96.94 169 ILE A C 1
ATOM 1307 O O . ILE A 1 169 ? 0.068 11.508 11.406 1 96.94 169 ILE A O 1
ATOM 1311 N N . PHE A 1 170 ? 0.837 12.32 13.312 1 93.81 170 PHE A N 1
ATOM 1312 C CA . PHE A 1 170 ? -0.471 12.359 13.953 1 93.81 170 PHE A CA 1
ATOM 1313 C C . PHE A 1 170 ? -1.122 13.727 13.766 1 93.81 170 PHE A C 1
ATOM 1315 O O . PHE A 1 170 ? -0.746 14.484 12.867 1 93.81 170 PHE A O 1
ATOM 1322 N N . ASN A 1 171 ? -2.152 14.078 14.477 1 91.62 171 ASN A N 1
ATOM 1323 C CA . ASN A 1 171 ? -2.934 15.289 14.273 1 91.62 171 ASN A CA 1
ATOM 1324 C C . ASN A 1 171 ? -2.078 16.547 14.445 1 91.62 171 ASN A C 1
ATOM 1326 O O . ASN A 1 171 ? -1.508 16.766 15.516 1 91.62 171 ASN A O 1
ATOM 1330 N N . CYS A 1 172 ? -1.985 17.234 13.359 1 94.38 172 CYS A N 1
ATOM 1331 C CA . CYS A 1 172 ? -1.222 18.484 13.312 1 94.38 172 CYS A CA 1
ATOM 1332 C C . CYS A 1 172 ? -2.105 19.656 12.898 1 94.38 172 CYS A C 1
ATOM 1334 O O . CYS A 1 172 ? -3.012 19.484 12.078 1 94.38 172 CYS A O 1
ATOM 1336 N N . THR A 1 173 ? -1.858 20.766 13.523 1 94.88 173 THR A N 1
ATOM 1337 C CA . THR A 1 173 ? -2.613 21.969 13.18 1 94.88 173 THR A CA 1
ATOM 1338 C C . THR A 1 173 ? -1.737 23.203 13.305 1 94.88 173 THR A C 1
ATOM 1340 O O . THR A 1 173 ? -0.529 23.094 13.523 1 94.88 173 THR A O 1
ATOM 1343 N N . GLY A 1 174 ? -2.32 24.344 13.008 1 96.44 174 GLY A N 1
ATOM 1344 C CA . GLY A 1 174 ? -1.635 25.625 13.039 1 96.44 174 GLY A CA 1
ATOM 1345 C C . GLY A 1 174 ? -2.172 26.609 12.023 1 96.44 174 GLY A C 1
ATOM 1346 O O . GLY A 1 174 ? -3.168 26.344 11.352 1 96.44 174 GLY A O 1
ATOM 1347 N N . PRO A 1 175 ? -1.503 27.766 12 1 95.88 175 PRO A N 1
ATOM 1348 C CA . PRO A 1 175 ? -1.911 28.734 10.992 1 95.88 175 PRO A CA 1
ATOM 1349 C C . PRO A 1 175 ? -1.938 28.156 9.586 1 95.88 175 PRO A C 1
ATOM 1351 O O . PRO A 1 175 ? -1.07 27.359 9.227 1 95.88 175 PRO A O 1
ATOM 1354 N N . ARG A 1 176 ? -2.98 28.516 8.797 1 94.44 176 ARG A N 1
ATOM 1355 C CA . ARG A 1 176 ? -3.152 28.125 7.402 1 94.44 176 ARG A CA 1
ATOM 1356 C C . ARG A 1 176 ? -3.857 26.766 7.301 1 94.44 176 ARG A C 1
ATOM 1358 O O . ARG A 1 176 ? -4.18 26.312 6.199 1 94.44 176 ARG A O 1
ATOM 1365 N N . LYS A 1 177 ? -4.145 26.078 8.422 1 93.75 177 LYS A N 1
ATOM 1366 C CA . LYS A 1 177 ? -4.836 24.781 8.391 1 93.75 177 LYS A CA 1
ATOM 1367 C C . LYS A 1 177 ? -6.309 24.969 8.031 1 93.75 177 LYS A C 1
ATOM 1369 O O . LYS A 1 177 ? -6.957 25.906 8.492 1 93.75 177 LYS A O 1
ATOM 1374 N N . VAL A 1 178 ? -6.797 24.031 7.215 1 86.75 178 VAL A N 1
ATOM 1375 C CA . VAL A 1 178 ? -8.219 23.953 6.918 1 86.75 178 VAL A CA 1
ATOM 1376 C C . VAL A 1 178 ? -8.664 22.484 6.941 1 86.75 178 VAL A C 1
ATOM 1378 O O . VAL A 1 178 ? -7.848 21.578 6.781 1 86.75 178 VAL A O 1
ATOM 1381 N N . GLY A 1 179 ? -9.891 22.312 7.266 1 80.38 179 GLY A N 1
ATOM 1382 C CA . GLY A 1 179 ? -10.469 21 7.023 1 80.38 179 GLY A CA 1
ATOM 1383 C C . GLY A 1 179 ? -10.383 20.078 8.227 1 80.38 179 GLY A C 1
ATOM 1384 O O . GLY A 1 179 ? -10.508 18.859 8.094 1 80.38 179 GLY A O 1
ATOM 1385 N N . ASP A 1 180 ? -10.047 20.516 9.328 1 82.62 180 ASP A N 1
ATOM 1386 C CA . ASP A 1 180 ? -10.18 19.719 10.547 1 82.62 180 ASP A CA 1
ATOM 1387 C C . ASP A 1 180 ? -11.008 20.453 11.602 1 82.62 180 ASP A C 1
ATOM 1389 O O . ASP A 1 180 ? -11.352 21.609 11.422 1 82.62 180 ASP A O 1
ATOM 1393 N N . ALA A 1 181 ? -11.281 19.781 12.617 1 84.62 181 ALA A N 1
ATOM 1394 C CA . ALA A 1 181 ? -12.219 20.312 13.617 1 84.62 181 ALA A CA 1
ATOM 1395 C C . ALA A 1 181 ? -11.688 21.594 14.25 1 84.62 181 ALA A C 1
ATOM 1397 O O . ALA A 1 181 ? -12.406 22.594 14.336 1 84.62 181 ALA A O 1
ATOM 1398 N N . LEU A 1 182 ? -10.477 21.594 14.625 1 91.31 182 LEU A N 1
ATOM 1399 C CA . LEU A 1 182 ? -9.914 22.75 15.312 1 91.31 182 LEU A CA 1
ATOM 1400 C C . LEU A 1 182 ? -9.844 23.953 14.375 1 91.31 182 LEU A C 1
ATOM 1402 O O . LEU A 1 182 ? -10.219 25.062 14.766 1 91.31 182 LEU A O 1
ATOM 1406 N N . SER A 1 183 ? -9.359 23.734 13.242 1 92.12 183 SER A N 1
ATOM 1407 C CA . SER A 1 183 ? -9.297 24.828 12.281 1 92.12 183 SER A CA 1
ATOM 1408 C C . SER A 1 183 ? -10.695 25.375 11.977 1 92.12 183 SER A C 1
ATOM 1410 O O . SER A 1 183 ? -10.867 26.578 11.812 1 92.12 183 SER A O 1
ATOM 1412 N N . ASP A 1 184 ? -11.641 24.484 11.914 1 91.19 184 ASP A N 1
ATOM 1413 C CA . ASP A 1 184 ? -13.016 24.906 11.664 1 91.19 184 ASP A CA 1
ATOM 1414 C C . ASP A 1 184 ? -13.547 25.734 12.828 1 91.19 184 ASP A C 1
ATOM 1416 O O . ASP A 1 184 ? -14.242 26.734 12.609 1 91.19 184 ASP A O 1
ATOM 1420 N N . PHE A 1 185 ? -13.273 25.328 14.008 1 94 185 PHE A N 1
ATOM 1421 C CA . PHE A 1 185 ? -13.68 26.062 15.195 1 94 185 PHE A CA 1
ATOM 1422 C C . PHE A 1 185 ? -13.133 27.484 15.164 1 94 185 PHE A C 1
ATOM 1424 O O . PHE A 1 185 ? -13.875 28.453 15.344 1 94 185 PHE A O 1
ATOM 1431 N N . VAL A 1 186 ? -11.867 27.578 14.93 1 95.94 186 VAL A N 1
ATOM 1432 C CA . VAL A 1 186 ? -11.188 28.859 14.977 1 95.94 186 VAL A CA 1
ATOM 1433 C C . VAL A 1 186 ? -11.695 29.766 13.859 1 95.94 186 VAL A C 1
ATOM 1435 O O . VAL A 1 186 ? -11.969 30.953 14.078 1 95.94 186 VAL A O 1
ATOM 1438 N N . ARG A 1 187 ? -11.836 29.203 12.727 1 94.31 187 ARG A N 1
ATOM 1439 C CA . ARG A 1 187 ? -12.312 29.969 11.57 1 94.31 187 ARG A CA 1
ATOM 1440 C C . ARG A 1 187 ? -13.734 30.469 11.797 1 94.31 187 ARG A C 1
ATOM 1442 O O . ARG A 1 187 ? -14.047 31.625 11.508 1 94.31 187 ARG A O 1
ATOM 1449 N N . ARG A 1 188 ? -14.57 29.625 12.281 1 93.81 188 ARG A N 1
ATOM 1450 C CA . ARG A 1 188 ? -15.953 29.984 12.555 1 93.81 188 ARG A CA 1
ATOM 1451 C C . ARG A 1 188 ? -16.031 31.078 13.625 1 93.81 188 ARG A C 1
ATOM 1453 O O . ARG A 1 188 ? -16.781 32.031 13.484 1 93.81 188 ARG A O 1
ATOM 1460 N N . CYS A 1 189 ? -15.305 30.922 14.641 1 95.06 189 CYS A N 1
ATOM 1461 C CA . CYS A 1 189 ? -15.289 31.922 15.703 1 95.06 189 CYS A CA 1
ATOM 1462 C C . CYS A 1 189 ? -14.828 33.281 15.172 1 95.06 189 CYS A C 1
ATOM 1464 O O . CYS A 1 189 ? -15.375 34.312 15.547 1 95.06 189 CYS A O 1
ATOM 1466 N N . THR A 1 190 ? -13.789 33.219 14.367 1 95.88 190 THR A N 1
ATOM 1467 C CA . THR A 1 190 ? -13.305 34.438 13.758 1 95.88 190 THR A CA 1
ATOM 1468 C C . THR A 1 190 ? -14.398 35.094 12.914 1 95.88 190 THR A C 1
ATOM 1470 O O . THR A 1 190 ? -14.562 36.312 12.945 1 95.88 190 THR A O 1
ATOM 1473 N N . TRP A 1 191 ? -15.086 34.25 12.18 1 94.75 191 TRP A N 1
ATOM 1474 C CA . TRP A 1 191 ? -16.203 34.719 11.375 1 94.75 191 TRP A CA 1
ATOM 1475 C C . TRP A 1 191 ? -17.281 35.344 12.258 1 94.75 191 TRP A C 1
ATOM 1477 O O . TRP A 1 191 ? -17.844 36.406 11.93 1 94.75 191 TRP A O 1
ATOM 1487 N N . LEU A 1 192 ? -17.578 34.781 13.344 1 94.12 192 LEU A N 1
ATOM 1488 C CA . LEU A 1 192 ? -18.594 35.25 14.266 1 94.12 192 LEU A CA 1
ATOM 1489 C C . LEU A 1 192 ? -18.234 36.594 14.867 1 94.12 192 LEU A C 1
ATOM 1491 O O . LEU A 1 192 ? -19.125 37.375 15.234 1 94.12 192 LEU A O 1
ATOM 1495 N N . GLU A 1 193 ? -16.969 36.844 15 1 94.38 193 GLU A N 1
ATOM 1496 C CA . GLU A 1 193 ? -16.516 38.156 15.492 1 94.38 193 GLU A CA 1
ATOM 1497 C C . GLU A 1 193 ? -17.016 39.281 14.586 1 94.38 193 GLU A C 1
ATOM 1499 O O . GLU A 1 193 ? -17.203 40.406 15.039 1 94.38 193 GLU A O 1
ATOM 1504 N N . HIS A 1 194 ? -17.328 38.938 13.328 1 93.19 194 HIS A N 1
ATOM 1505 C CA . HIS A 1 194 ? -17.797 39.938 12.359 1 93.19 194 HIS A CA 1
ATOM 1506 C C . HIS A 1 194 ? -19.312 39.875 12.211 1 93.19 194 HIS A C 1
ATOM 1508 O O . HIS A 1 194 ? -19.906 40.719 11.547 1 93.19 194 HIS A O 1
ATOM 1514 N N . HIS A 1 195 ? -19.938 38.875 12.875 1 93.69 195 HIS A N 1
ATOM 1515 C CA . HIS A 1 195 ? -21.375 38.688 12.719 1 93.69 195 HIS A CA 1
ATOM 1516 C C . HIS A 1 195 ? -22.062 38.562 14.078 1 93.69 195 HIS A C 1
ATOM 1518 O O . HIS A 1 195 ? -22.469 37.469 14.492 1 93.69 195 HIS A O 1
ATOM 1524 N N . PRO A 1 196 ? -22.328 39.688 14.609 1 91.25 196 PRO A N 1
ATOM 1525 C CA . PRO A 1 196 ? -22.859 39.688 15.977 1 91.25 196 PRO A CA 1
ATOM 1526 C C . PRO A 1 196 ? -24.266 39.094 16.078 1 91.25 196 PRO A C 1
ATOM 1528 O O . PRO A 1 196 ? -24.719 38.75 17.156 1 91.25 196 PRO A O 1
ATOM 1531 N N . GLU A 1 197 ? -24.891 38.969 14.938 1 92.81 197 GLU A N 1
ATOM 1532 C CA . GLU A 1 197 ? -26.266 38.438 14.922 1 92.81 197 GLU A CA 1
ATOM 1533 C C . GLU A 1 197 ? -26.266 36.906 15.023 1 92.81 197 GLU A C 1
ATOM 1535 O O . GLU A 1 197 ? -27.312 36.312 15.273 1 92.81 197 GLU A O 1
ATOM 1540 N N . GLN A 1 198 ? -25.172 36.375 14.867 1 92.81 198 GLN A N 1
ATOM 1541 C CA . GLN A 1 198 ? -25.031 34.906 14.945 1 92.81 198 GLN A CA 1
ATOM 1542 C C . GLN A 1 198 ? -24.172 34.5 16.141 1 92.81 198 GLN A C 1
ATOM 1544 O O . GLN A 1 198 ? -23.234 35.219 16.516 1 92.81 198 GLN A O 1
ATOM 1549 N N . SER A 1 199 ? -24.484 33.344 16.766 1 93.75 199 SER A N 1
ATOM 1550 C CA . SER A 1 199 ? -23.719 32.938 17.922 1 93.75 199 SER A CA 1
ATOM 1551 C C . SER A 1 199 ? -23.438 31.438 17.906 1 93.75 199 SER A C 1
ATOM 1553 O O . SER A 1 199 ? -22.688 30.938 18.75 1 93.75 199 SER A O 1
ATOM 1555 N N . ALA A 1 200 ? -23.906 30.75 16.938 1 93.25 200 ALA A N 1
ATOM 1556 C CA . ALA A 1 200 ? -23.844 29.297 16.938 1 93.25 200 ALA A CA 1
ATOM 1557 C C . ALA A 1 200 ? -22.562 28.797 16.297 1 93.25 200 ALA A C 1
ATOM 1559 O O . ALA A 1 200 ? -22.109 29.344 15.297 1 93.25 200 ALA A O 1
ATOM 1560 N N . ILE A 1 201 ? -21.922 27.781 16.859 1 91.88 201 ILE A N 1
ATOM 1561 C CA . ILE A 1 201 ? -20.828 27 16.266 1 91.88 201 ILE A CA 1
ATOM 1562 C C . ILE A 1 201 ? -21.234 25.531 16.172 1 91.88 201 ILE A C 1
ATOM 1564 O O . ILE A 1 201 ? -21.594 24.922 17.172 1 91.88 201 ILE A O 1
ATOM 1568 N N . ARG A 1 202 ? -21.219 24.969 15 1 88.31 202 ARG A N 1
ATOM 1569 C CA . ARG A 1 202 ? -21.594 23.578 14.789 1 88.31 202 ARG A CA 1
ATOM 1570 C C . ARG A 1 202 ? -20.484 22.641 15.219 1 88.31 202 ARG A C 1
ATOM 1572 O O . ARG A 1 202 ? -19.312 22.844 14.867 1 88.31 202 ARG A O 1
ATOM 1579 N N . VAL A 1 203 ? -20.922 21.656 15.953 1 88.88 203 VAL A N 1
ATOM 1580 C CA . VAL A 1 203 ? -19.906 20.75 16.484 1 88.88 203 VAL A CA 1
ATOM 1581 C C . VAL A 1 203 ? -20.359 19.297 16.281 1 88.88 203 VAL A C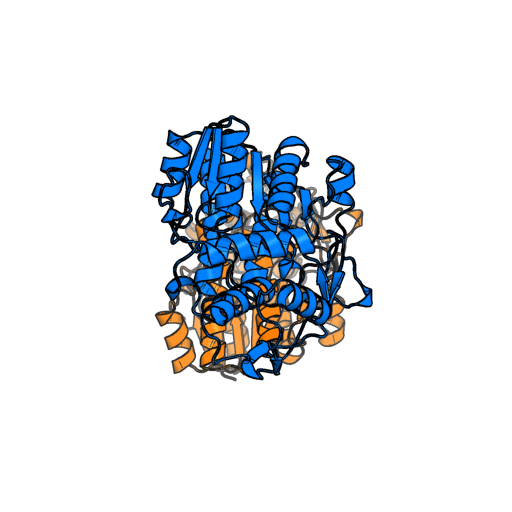 1
ATOM 1583 O O . VAL A 1 203 ? -21.547 19.031 16.109 1 88.88 203 VAL A O 1
ATOM 1586 N N . GLY A 1 204 ? -19.328 18.406 16.141 1 87.88 204 GLY A N 1
ATOM 1587 C CA . GLY A 1 204 ? -19.594 16.984 16.141 1 87.88 204 GLY A CA 1
ATOM 1588 C C . GLY A 1 204 ? -19.406 16.344 17.5 1 87.88 204 GLY A C 1
ATOM 1589 O O . GLY A 1 204 ? -19.938 16.828 18.5 1 87.88 204 GLY A O 1
ATOM 1590 N N . ASN A 1 205 ? -18.75 15.172 17.484 1 84.06 205 ASN A N 1
ATOM 1591 C CA . ASN A 1 205 ? -18.5 14.469 18.734 1 84.06 205 ASN A CA 1
ATOM 1592 C C . ASN A 1 205 ? -17.422 15.172 19.562 1 84.06 205 ASN A C 1
ATOM 1594 O O . ASN A 1 205 ? -16.25 15.188 19.203 1 84.06 205 ASN A O 1
ATOM 1598 N N . LEU A 1 206 ? -17.781 15.625 20.641 1 88.25 206 LEU A N 1
ATOM 1599 C CA . LEU A 1 206 ? -16.875 16.438 21.469 1 88.25 206 LEU A CA 1
ATOM 1600 C C . LEU A 1 206 ? -16.219 15.578 22.531 1 88.25 206 LEU A C 1
ATOM 1602 O O . LEU A 1 206 ? -15.367 16.062 23.281 1 88.25 206 LEU A O 1
ATOM 1606 N N . LYS A 1 207 ? -16.531 14.289 22.516 1 85.06 207 LYS A N 1
ATOM 1607 C CA . LYS A 1 207 ? -16.016 13.406 23.547 1 85.06 207 LYS A CA 1
ATOM 1608 C C . LYS A 1 207 ? -14.766 12.68 23.078 1 85.06 207 LYS A C 1
ATOM 1610 O O . LYS A 1 207 ? -14.086 12.031 23.875 1 85.06 207 LYS A O 1
ATOM 1615 N N . THR A 1 208 ? -14.398 12.883 21.875 1 82.38 208 THR A N 1
ATOM 1616 C CA . THR A 1 208 ? -13.203 12.234 21.344 1 82.38 208 THR A CA 1
ATOM 1617 C C . THR A 1 208 ? -11.945 12.945 21.844 1 82.38 208 THR A C 1
ATOM 1619 O O . THR A 1 208 ? -11.977 14.125 22.172 1 82.38 208 THR A O 1
ATOM 1622 N N . LYS A 1 209 ? -10.969 12.18 22 1 84.25 209 LYS A N 1
ATOM 1623 C CA . LYS A 1 209 ? -9.672 12.727 22.391 1 84.25 209 LYS A CA 1
ATOM 1624 C C . LYS A 1 209 ? -8.672 12.656 21.25 1 84.25 209 LYS A C 1
ATOM 1626 O O . LYS A 1 209 ? -8.664 11.688 20.484 1 84.25 209 LYS A O 1
ATOM 1631 N N . ARG A 1 210 ? -7.879 13.703 21.141 1 84.75 210 ARG A N 1
ATOM 1632 C CA . ARG A 1 210 ? -6.832 13.781 20.125 1 84.75 210 ARG A CA 1
ATOM 1633 C C . ARG A 1 210 ? -5.57 14.438 20.688 1 84.75 210 ARG A C 1
ATOM 1635 O O . ARG A 1 210 ? -5.652 15.289 21.562 1 84.75 210 ARG A O 1
ATOM 1642 N N . THR A 1 211 ? -4.512 13.922 20.281 1 89.19 211 THR A N 1
ATOM 1643 C CA . THR A 1 211 ? -3.297 14.703 20.484 1 89.19 211 THR A CA 1
ATOM 1644 C C . THR A 1 211 ? -3.107 15.711 19.344 1 89.19 211 THR A C 1
ATOM 1646 O O . THR A 1 211 ? -3.467 15.438 18.203 1 89.19 211 THR A O 1
ATOM 1649 N N . ILE A 1 212 ? -2.617 16.906 19.703 1 92.44 212 ILE A N 1
ATOM 1650 C CA . ILE A 1 212 ? -2.467 17.969 18.734 1 92.44 212 ILE A CA 1
ATOM 1651 C C . ILE A 1 212 ? -1.038 18.5 18.766 1 92.44 212 ILE A C 1
ATOM 1653 O O . ILE A 1 212 ? -0.529 18.859 19.828 1 92.44 212 ILE A O 1
ATOM 1657 N N . VAL A 1 213 ? -0.439 18.5 17.672 1 95.44 213 VAL A N 1
ATOM 1658 C CA . VAL A 1 213 ? 0.898 19.078 17.562 1 95.44 213 VAL A CA 1
ATOM 1659 C C . VAL A 1 213 ? 0.863 20.281 16.625 1 95.44 213 VAL A C 1
ATOM 1661 O O . VAL A 1 213 ? 0.17 20.266 15.602 1 95.44 213 VAL A O 1
ATOM 1664 N N . ASP A 1 214 ? 1.563 21.344 17.047 1 97.06 214 ASP A N 1
ATOM 1665 C CA . ASP A 1 214 ? 1.684 22.531 16.203 1 97.06 214 ASP A CA 1
ATOM 1666 C C . ASP A 1 214 ? 2.555 22.266 14.984 1 97.06 214 ASP A C 1
ATOM 1668 O O . ASP A 1 214 ? 3.586 21.594 15.086 1 97.06 214 ASP A O 1
ATOM 1672 N N . VAL A 1 215 ? 2.184 22.828 13.852 1 97.75 215 VAL A N 1
ATOM 1673 C CA . VAL A 1 215 ? 2.865 22.609 12.578 1 97.75 215 VAL A CA 1
ATOM 1674 C C . VAL A 1 215 ? 4.336 23 12.711 1 97.75 215 VAL A C 1
ATOM 1676 O O . VAL A 1 215 ? 5.207 22.375 12.102 1 97.75 215 VAL A O 1
ATOM 1679 N N . ARG A 1 216 ? 4.719 24.031 13.453 1 97.88 216 ARG A N 1
ATOM 1680 C CA . ARG A 1 216 ? 6.105 24.469 13.633 1 97.88 216 ARG A CA 1
ATOM 1681 C C . ARG A 1 216 ? 6.902 23.422 14.414 1 97.88 216 ARG A C 1
ATOM 1683 O O . ARG A 1 216 ? 8.07 23.172 14.109 1 97.88 216 ARG A O 1
ATOM 1690 N N . ASP A 1 217 ? 6.234 22.828 15.383 1 98.06 217 ASP A N 1
ATOM 1691 C CA . ASP A 1 217 ? 6.871 21.734 16.109 1 98.06 217 ASP A CA 1
ATOM 1692 C C . ASP A 1 217 ? 7.043 20.516 15.211 1 98.06 217 ASP A C 1
ATOM 1694 O O . ASP A 1 217 ? 8.078 19.844 15.258 1 98.06 217 ASP A O 1
ATOM 1698 N N . LEU A 1 218 ? 6.016 20.203 14.492 1 98.19 218 LEU A N 1
ATOM 1699 C CA . LEU A 1 218 ? 6.098 19.078 13.555 1 98.19 218 LEU A CA 1
ATOM 1700 C C . LEU A 1 218 ? 7.254 19.281 12.578 1 98.19 218 LEU A C 1
ATOM 1702 O O . LEU A 1 218 ? 8.047 18.359 12.359 1 98.19 218 LEU A O 1
ATOM 1706 N N . ASN A 1 219 ? 7.32 20.438 11.969 1 98.69 219 ASN A N 1
ATOM 1707 C CA . ASN A 1 219 ? 8.352 20.703 10.969 1 98.69 219 ASN A CA 1
ATOM 1708 C C . ASN A 1 219 ? 9.75 20.672 11.586 1 98.69 219 ASN A C 1
ATOM 1710 O O . ASN A 1 219 ? 10.711 20.266 10.938 1 98.69 219 ASN A O 1
ATOM 1714 N N . ARG A 1 220 ? 9.852 21.125 12.852 1 98.56 220 ARG A N 1
ATOM 1715 C CA . ARG A 1 220 ? 11.125 20.969 13.547 1 98.56 220 ARG A CA 1
ATOM 1716 C C . ARG A 1 220 ? 11.492 19.484 13.664 1 98.56 220 ARG A C 1
ATOM 1718 O O . ARG A 1 220 ? 12.664 19.125 13.508 1 98.56 220 ARG A O 1
ATOM 1725 N N . ALA A 1 221 ? 10.539 18.656 13.961 1 98.62 221 ALA A N 1
ATOM 1726 C CA . ALA A 1 221 ? 10.781 17.219 14.023 1 98.62 221 ALA A CA 1
ATOM 1727 C C . ALA A 1 221 ? 11.281 16.688 12.688 1 98.62 221 ALA A C 1
ATOM 1729 O O . ALA A 1 221 ? 12.234 15.906 12.641 1 98.62 221 ALA A O 1
ATOM 1730 N N . LEU A 1 222 ? 10.648 17.109 11.594 1 98.81 222 LEU A N 1
ATOM 1731 C CA . LEU A 1 222 ? 11.047 16.656 10.266 1 98.81 222 LEU A CA 1
ATOM 1732 C C . LEU A 1 222 ? 12.484 17.062 9.953 1 98.81 222 LEU A C 1
ATOM 1734 O O . LEU A 1 222 ? 13.242 16.266 9.391 1 98.81 222 LEU A O 1
ATOM 1738 N N . MET A 1 223 ? 12.836 18.266 10.297 1 98.69 223 MET A N 1
ATOM 1739 C CA . MET A 1 223 ? 14.195 18.75 10.062 1 98.69 223 MET A CA 1
ATOM 1740 C C . MET A 1 223 ? 15.203 17.953 10.898 1 98.69 223 MET A C 1
ATOM 1742 O O . MET A 1 223 ? 16.297 17.625 10.414 1 98.69 223 MET A O 1
ATOM 1746 N N . LEU A 1 224 ? 14.836 17.656 12.141 1 98.56 224 LEU A N 1
ATOM 1747 C CA . LEU A 1 224 ? 15.703 16.859 13 1 98.56 224 LEU A CA 1
ATOM 1748 C C . LEU A 1 224 ? 15.859 15.445 12.445 1 98.56 224 LEU A C 1
ATOM 1750 O O . LEU A 1 224 ? 16.938 14.852 12.539 1 98.56 224 LEU A O 1
ATOM 1754 N N . MET A 1 225 ? 14.789 14.922 11.93 1 98.62 225 MET A N 1
ATOM 1755 C CA . MET A 1 225 ? 14.82 13.594 11.32 1 98.62 225 MET A CA 1
ATOM 1756 C C . MET A 1 225 ? 15.75 13.57 10.109 1 98.62 225 MET A C 1
ATOM 1758 O O . MET A 1 225 ? 16.406 12.562 9.844 1 98.62 225 MET A O 1
ATOM 1762 N N . LEU A 1 226 ? 15.727 14.648 9.359 1 98.44 226 LEU A N 1
ATOM 1763 C CA . LEU A 1 226 ? 16.641 14.742 8.227 1 98.44 226 LEU A CA 1
ATOM 1764 C C . LEU A 1 226 ? 18.094 14.602 8.695 1 98.44 226 LEU A C 1
ATOM 1766 O O . LEU A 1 226 ? 18.891 13.945 8.031 1 98.44 226 LEU A O 1
ATOM 1770 N N . ASP A 1 227 ? 18.391 15.148 9.797 1 97.5 227 ASP A N 1
ATOM 1771 C CA . ASP A 1 227 ? 19.75 15.203 10.32 1 97.5 227 ASP A CA 1
ATOM 1772 C C . ASP A 1 227 ? 20.125 13.906 11.031 1 97.5 227 ASP A C 1
ATOM 1774 O O . ASP A 1 227 ? 21.234 13.406 10.883 1 97.5 227 ASP A O 1
ATOM 1778 N N . LYS A 1 228 ? 19.156 13.312 11.789 1 98.25 228 LYS A N 1
ATOM 1779 C CA . LYS A 1 228 ? 19.531 12.266 12.742 1 98.25 228 LYS A CA 1
ATOM 1780 C C . LYS A 1 228 ? 18.75 10.977 12.461 1 98.25 228 LYS A C 1
ATOM 1782 O O . LYS A 1 228 ? 19.078 9.93 13.023 1 98.25 228 LYS A O 1
ATOM 1787 N N . GLY A 1 229 ? 17.812 11.086 11.617 1 98.06 229 GLY A N 1
ATOM 1788 C CA . GLY A 1 229 ? 17 9.906 11.375 1 98.06 229 GLY A CA 1
ATOM 1789 C C . GLY A 1 229 ? 17.781 8.766 10.742 1 98.06 229 GLY A C 1
ATOM 1790 O O . GLY A 1 229 ? 18.641 8.992 9.898 1 98.06 229 GLY A O 1
ATOM 1791 N N . GLU A 1 230 ? 17.422 7.578 11.156 1 98.19 230 GLU A N 1
ATOM 1792 C CA . GLU A 1 230 ? 18.047 6.395 10.578 1 98.19 230 GLU A CA 1
ATOM 1793 C C . GLU A 1 230 ? 17.422 6.047 9.227 1 98.19 230 GLU A C 1
ATOM 1795 O O . GLU A 1 230 ? 16.188 6.004 9.102 1 98.19 230 GLU A O 1
ATOM 1800 N N . ALA A 1 231 ? 18.328 5.773 8.234 1 97.88 231 ALA A N 1
ATOM 1801 C CA . ALA A 1 231 ? 17.844 5.395 6.914 1 97.88 231 ALA A CA 1
ATOM 1802 C C . ALA A 1 231 ? 16.984 4.137 6.988 1 97.88 231 ALA A C 1
ATOM 1804 O O . ALA A 1 231 ? 17.359 3.152 7.625 1 97.88 231 ALA A O 1
ATOM 1805 N N . GLY A 1 232 ? 15.781 4.18 6.398 1 97.31 232 GLY A N 1
ATOM 1806 C CA . GLY A 1 232 ? 14.891 3.037 6.355 1 97.31 232 GLY A CA 1
ATOM 1807 C C . GLY A 1 232 ? 13.953 2.965 7.551 1 97.31 232 GLY A C 1
ATOM 1808 O O . GLY A 1 232 ? 13.078 2.1 7.605 1 97.31 232 GLY A O 1
ATOM 1809 N N . ALA A 1 233 ? 14.047 3.965 8.461 1 97.81 233 ALA A N 1
ATOM 1810 C CA . ALA A 1 233 ? 13.258 3.914 9.695 1 97.81 233 ALA A CA 1
ATOM 1811 C C . ALA A 1 233 ? 12 4.762 9.57 1 97.81 233 ALA A C 1
ATOM 1813 O O . ALA A 1 233 ? 11.875 5.578 8.656 1 97.81 233 ALA A O 1
ATOM 1814 N N . ASP A 1 234 ? 11.047 4.441 10.43 1 98 234 ASP A N 1
ATOM 1815 C CA . ASP A 1 234 ? 9.836 5.234 10.609 1 98 234 ASP A CA 1
ATOM 1816 C C . ASP A 1 234 ? 9.711 5.727 12.047 1 98 234 ASP A C 1
ATOM 1818 O O . ASP A 1 234 ? 10.156 5.059 12.977 1 98 234 ASP A O 1
ATOM 1822 N N . TYR A 1 235 ? 9.172 6.914 12.219 1 98.31 235 TYR A N 1
ATOM 1823 C CA . TYR A 1 235 ? 8.984 7.52 13.531 1 98.31 235 TYR A CA 1
ATOM 1824 C C . TYR A 1 235 ? 7.59 8.109 13.664 1 98.31 235 TYR A C 1
ATOM 1826 O O . TYR A 1 235 ? 7.082 8.742 12.727 1 98.31 235 TYR A O 1
ATOM 1834 N N . ASN A 1 236 ? 7 7.867 14.789 1 97.38 236 ASN A N 1
ATOM 1835 C CA . ASN A 1 236 ? 5.793 8.609 15.133 1 97.38 236 ASN A CA 1
ATOM 1836 C C . ASN A 1 236 ? 6.113 10.062 15.477 1 97.38 236 ASN A C 1
ATOM 1838 O O . ASN A 1 236 ? 7.086 10.336 16.188 1 97.38 236 ASN A O 1
ATOM 1842 N N . VAL A 1 237 ? 5.359 10.945 14.914 1 97.12 237 VAL A N 1
ATOM 1843 C CA . VAL A 1 237 ? 5.465 12.359 15.25 1 97.12 237 VAL A CA 1
ATOM 1844 C C . VAL A 1 237 ? 4.094 12.906 15.633 1 97.12 237 VAL A C 1
ATOM 1846 O O . VAL A 1 237 ? 3.186 12.961 14.797 1 97.12 237 VAL A O 1
ATOM 1849 N N . GLY A 1 238 ? 3.898 13.281 16.766 1 93.88 238 GLY A N 1
ATOM 1850 C CA . GLY A 1 238 ? 2.617 13.766 17.25 1 93.88 238 GLY A CA 1
ATOM 1851 C C . GLY A 1 238 ? 2.717 14.477 18.594 1 93.88 238 GLY A C 1
ATOM 1852 O O . GLY A 1 238 ? 3.814 14.68 19.109 1 93.88 238 GLY A O 1
ATOM 1853 N N . GLY A 1 239 ? 1.577 14.852 19.016 1 89.56 239 GLY A N 1
ATOM 1854 C CA . GLY A 1 239 ? 1.523 15.578 20.281 1 89.56 239 GLY A CA 1
ATOM 1855 C C . GLY A 1 239 ? 1.721 14.68 21.484 1 89.56 239 GLY A C 1
ATOM 1856 O O . GLY A 1 239 ? 1.603 13.461 21.391 1 89.56 239 GLY A O 1
ATOM 1857 N N . SER A 1 240 ? 2.059 15.258 22.547 1 83.62 240 SER A N 1
ATOM 1858 C CA . SER A 1 240 ? 2.318 14.531 23.781 1 83.62 240 SER A CA 1
ATOM 1859 C C . SER A 1 240 ? 1.124 14.602 24.734 1 83.62 240 SER A C 1
ATOM 1861 O O . SER A 1 240 ? 1.031 13.828 25.688 1 83.62 240 SER A O 1
ATOM 1863 N N . ILE A 1 241 ? 0.234 15.453 24.375 1 85.31 241 ILE A N 1
ATOM 1864 C CA . ILE A 1 241 ? -0.902 15.68 25.25 1 85.31 241 ILE A CA 1
ATOM 1865 C C . ILE A 1 241 ? -2.203 15.383 24.516 1 85.31 241 ILE A C 1
ATOM 1867 O O . ILE A 1 241 ? -2.434 15.898 23.422 1 85.31 241 ILE A O 1
ATOM 1871 N N . ALA A 1 242 ? -3.012 14.602 25.125 1 86.38 242 ALA A N 1
ATOM 1872 C CA . ALA A 1 242 ? -4.328 14.305 24.562 1 86.38 242 ALA A CA 1
ATOM 1873 C C . ALA A 1 242 ? -5.375 15.289 25.078 1 86.38 242 ALA A C 1
ATOM 1875 O O . ALA A 1 242 ? -5.512 15.469 26.297 1 86.38 242 ALA A O 1
ATOM 1876 N N . TYR A 1 243 ? -6.047 15.883 24.156 1 90 243 TYR A N 1
ATOM 1877 C CA . TYR A 1 243 ? -7.102 16.828 24.5 1 90 243 TYR A CA 1
ATOM 1878 C C . TYR A 1 243 ? -8.477 16.266 24.141 1 90 243 TYR A C 1
ATOM 1880 O O . TYR A 1 243 ? -8.641 15.656 23.078 1 90 243 TYR A O 1
ATOM 1888 N N . GLU A 1 244 ? -9.359 16.438 25.031 1 90.81 244 GLU A N 1
ATOM 1889 C CA . GLU A 1 244 ? -10.75 16.234 24.625 1 90.81 244 GLU A CA 1
ATOM 1890 C C . GLU A 1 244 ? -11.242 17.359 23.734 1 90.81 244 GLU A C 1
ATOM 1892 O O . GLU A 1 244 ? -10.953 18.531 23.984 1 90.81 244 GLU A O 1
ATOM 1897 N N . MET A 1 245 ? -11.992 17.016 22.75 1 90.5 245 MET A N 1
ATOM 1898 C CA . MET A 1 245 ? -12.398 18.016 21.766 1 90.5 245 MET A CA 1
ATOM 1899 C C . MET A 1 245 ? -13.273 19.094 22.406 1 90.5 245 MET A C 1
ATOM 1901 O O . MET A 1 245 ? -13.234 20.25 22 1 90.5 245 MET A O 1
ATOM 1905 N N . GLY A 1 246 ? -14.023 18.641 23.375 1 93 246 GLY A N 1
ATOM 1906 C CA . GLY A 1 246 ? -14.789 19.625 24.125 1 93 246 GLY A CA 1
ATOM 1907 C C . GLY A 1 246 ? -13.93 20.672 24.797 1 93 246 GLY A C 1
ATOM 1908 O O . GLY A 1 246 ? -14.281 21.859 24.828 1 93 246 GLY A O 1
ATOM 1909 N N . ASP A 1 247 ? -12.859 20.266 25.344 1 94.06 247 ASP A N 1
ATOM 1910 C CA . ASP A 1 247 ? -11.93 21.188 25.984 1 94.06 247 ASP A CA 1
ATOM 1911 C C . ASP A 1 247 ? -11.258 22.094 24.953 1 94.06 247 ASP A C 1
ATOM 1913 O O . ASP A 1 247 ? -11.008 23.266 25.219 1 94.06 247 ASP A O 1
ATOM 1917 N N . VAL A 1 248 ? -10.977 21.531 23.844 1 95 248 VAL A N 1
ATOM 1918 C CA . VAL A 1 248 ? -10.406 22.312 22.75 1 95 248 VAL A CA 1
ATOM 1919 C C . VAL A 1 248 ? -11.367 23.422 22.344 1 95 248 VAL A C 1
ATOM 1921 O O . VAL A 1 248 ? -10.961 24.578 22.172 1 95 248 VAL A O 1
ATOM 1924 N N . LEU A 1 249 ? -12.594 23.047 22.234 1 95.31 249 LEU A N 1
ATOM 1925 C CA . LEU A 1 249 ? -13.617 24.016 21.859 1 95.31 249 LEU A CA 1
ATOM 1926 C C . LEU A 1 249 ? -13.719 25.141 22.891 1 95.31 249 LEU A C 1
ATOM 1928 O O . LEU A 1 249 ? -13.82 26.312 22.531 1 95.31 249 LEU A O 1
ATOM 1932 N N . LYS A 1 250 ? -13.648 24.75 24.109 1 95.56 250 LYS A N 1
ATOM 1933 C CA . LYS A 1 250 ? -13.711 25.734 25.188 1 95.56 250 LYS A CA 1
ATOM 1934 C C . LYS A 1 250 ? -12.562 26.734 25.062 1 95.56 250 LYS A C 1
ATOM 1936 O O . LYS A 1 250 ? -12.758 27.938 25.266 1 95.56 250 LYS A O 1
ATOM 1941 N N . GLN A 1 251 ? -11.414 26.219 24.781 1 95.88 251 GLN A N 1
ATOM 1942 C CA . GLN A 1 251 ? -10.25 27.094 24.609 1 95.88 251 GLN A CA 1
ATOM 1943 C C . GLN A 1 251 ? -10.422 28.016 23.422 1 95.88 251 GLN A C 1
ATOM 1945 O O . GLN A 1 251 ? -10.031 29.188 23.469 1 95.88 251 GLN A O 1
ATOM 1950 N N . VAL A 1 252 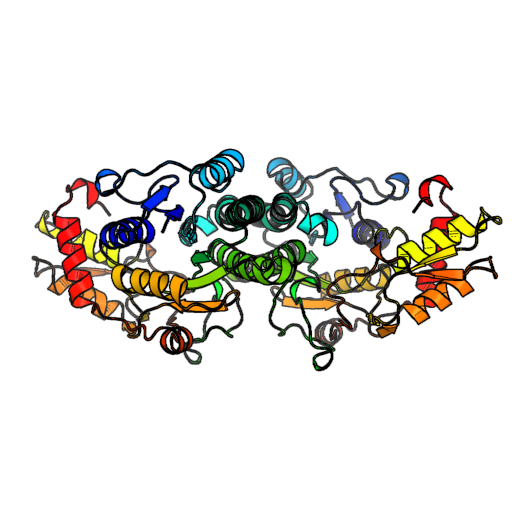? -11 27.516 22.375 1 97.12 252 VAL A N 1
ATOM 1951 C CA . VAL A 1 252 ? -11.227 28.312 21.172 1 97.12 252 VAL A CA 1
ATOM 1952 C C . VAL A 1 252 ? -12.227 29.422 21.469 1 97.12 252 VAL A C 1
ATOM 1954 O O . VAL A 1 252 ? -12.008 30.578 21.109 1 97.12 252 VAL A O 1
ATOM 1957 N N . ILE A 1 253 ? -13.297 29.094 22.156 1 96 253 ILE A N 1
ATOM 1958 C CA . ILE A 1 253 ? -14.336 30.062 22.484 1 96 253 ILE A CA 1
ATOM 1959 C C . ILE A 1 253 ? -13.766 31.141 23.406 1 96 253 ILE A C 1
ATOM 1961 O O . ILE A 1 253 ? -14.055 32.312 23.234 1 96 253 ILE A O 1
ATOM 1965 N N . ALA A 1 254 ? -12.961 30.703 24.297 1 95.56 254 ALA A N 1
ATOM 1966 C CA . ALA A 1 254 ? -12.352 31.641 25.25 1 95.56 254 ALA A CA 1
ATOM 1967 C C . ALA A 1 254 ? -11.453 32.625 24.516 1 95.56 254 ALA A C 1
ATOM 1969 O O . ALA A 1 254 ? -11.312 33.781 24.953 1 95.56 254 ALA A O 1
ATOM 1970 N N . ALA A 1 255 ? -10.867 32.219 23.453 1 95.94 255 ALA A N 1
ATOM 1971 C CA . ALA A 1 255 ? -9.953 33.062 22.688 1 95.94 255 ALA A CA 1
ATOM 1972 C C . ALA A 1 255 ? -10.711 33.938 21.719 1 95.94 255 ALA A C 1
ATOM 1974 O O . ALA A 1 255 ? -10.133 34.875 21.141 1 95.94 255 ALA A O 1
ATOM 1975 N N . CYS A 1 256 ? -11.922 33.656 21.578 1 95.19 256 CYS A N 1
ATOM 1976 C CA . CYS A 1 256 ? -12.773 34.438 20.703 1 95.19 256 CYS A CA 1
ATOM 1977 C C . CYS A 1 256 ? -13.141 35.781 21.344 1 95.19 256 CYS A C 1
ATOM 1979 O O . CYS A 1 256 ? -13.273 35.844 22.578 1 95.19 256 CYS A O 1
ATOM 1981 N N . LYS A 1 257 ? -13.312 36.781 20.594 1 92.88 257 LYS A N 1
ATOM 1982 C CA . LYS A 1 257 ? -13.664 38.094 21.109 1 92.88 257 LYS A CA 1
ATOM 1983 C C . LYS A 1 257 ? -15.141 38.188 21.484 1 92.88 257 LYS A C 1
ATOM 1985 O O . LYS A 1 257 ? -15.602 39.188 22.016 1 92.88 257 LYS A O 1
ATOM 1990 N N . ARG A 1 258 ? -15.82 37.062 21.234 1 91.88 258 ARG A N 1
ATOM 1991 C CA . ARG A 1 258 ? -17.25 36.938 21.547 1 91.88 258 ARG A CA 1
ATOM 1992 C C . ARG A 1 258 ? -17.453 36.094 22.797 1 91.88 258 ARG A C 1
ATOM 1994 O O . ARG A 1 258 ? -16.766 35.094 23 1 91.88 258 ARG A O 1
ATOM 2001 N N . ASP A 1 259 ? -18.453 36.438 23.625 1 89.69 259 ASP A N 1
ATOM 2002 C CA . ASP A 1 259 ? -18.719 35.688 24.859 1 89.69 259 ASP A CA 1
ATOM 2003 C C . ASP A 1 259 ? -20.062 34.969 24.797 1 89.69 259 ASP A C 1
ATOM 2005 O O . ASP A 1 259 ? -20.516 34.406 25.781 1 89.69 259 ASP A O 1
ATOM 2009 N N . ASP A 1 260 ? -20.719 35 23.703 1 93.25 260 ASP A N 1
ATOM 2010 C CA . ASP A 1 260 ? -22.062 34.438 23.609 1 93.25 260 ASP A CA 1
ATOM 2011 C C . ASP A 1 260 ? -22.094 33.25 22.641 1 93.25 260 ASP A C 1
ATOM 2013 O O . ASP A 1 260 ? -23.156 32.906 22.109 1 93.25 260 ASP A O 1
ATOM 2017 N N . ILE A 1 261 ? -20.953 32.75 22.328 1 93.38 261 ILE A N 1
ATOM 2018 C CA . ILE A 1 261 ? -20.875 31.656 21.375 1 93.38 261 ILE A CA 1
ATOM 2019 C C . ILE A 1 261 ? -21.5 30.406 21.984 1 93.38 261 ILE A C 1
ATOM 2021 O O . ILE A 1 261 ? -21.172 30.031 23.125 1 93.38 261 ILE A O 1
ATOM 2025 N N . VAL A 1 262 ? -22.391 29.672 21.234 1 92.56 262 VAL A N 1
ATOM 2026 C CA . VAL A 1 262 ? -23.109 28.5 21.703 1 92.56 262 VAL A CA 1
ATOM 2027 C C . VAL A 1 262 ? -22.812 27.312 20.781 1 92.56 262 VAL A C 1
ATOM 2029 O O . VAL A 1 262 ? -23.078 27.359 19.578 1 92.56 262 VAL A O 1
ATOM 2032 N N . PRO A 1 263 ? -22.25 26.234 21.344 1 92.88 263 PRO A N 1
ATOM 2033 C CA . PRO A 1 263 ? -22.062 25.031 20.531 1 92.88 263 PRO A CA 1
ATOM 2034 C C . PRO A 1 263 ? -23.375 24.344 20.188 1 92.88 263 PRO A C 1
ATOM 2036 O O . PRO A 1 263 ? -24.266 24.25 21.031 1 92.88 263 PRO A O 1
ATOM 2039 N N . GLU A 1 264 ? -23.578 23.984 18.938 1 92.19 264 GLU A N 1
ATOM 2040 C CA . GLU A 1 264 ? -24.719 23.234 18.453 1 92.19 264 GLU A CA 1
ATOM 2041 C C . GLU A 1 264 ? -24.281 21.938 17.766 1 92.19 264 GLU A C 1
ATOM 2043 O O . GLU A 1 264 ? -23.547 21.984 16.781 1 92.19 264 GLU A O 1
ATOM 2048 N N . VAL A 1 265 ? -24.812 20.891 18.234 1 87.94 265 VAL A N 1
ATOM 2049 C CA . VAL A 1 265 ? -24.438 19.594 17.656 1 87.94 265 VAL A CA 1
ATOM 2050 C C . VAL A 1 265 ? -25.031 19.469 16.25 1 87.94 265 VAL A C 1
ATOM 2052 O O . VAL A 1 265 ? -26.234 19.672 16.062 1 87.94 265 VAL A O 1
ATOM 2055 N N . ASP A 1 266 ? -24.203 19.234 15.328 1 88.25 266 ASP A N 1
ATOM 2056 C CA . ASP A 1 266 ? -24.578 18.969 13.945 1 88.25 266 ASP A CA 1
ATOM 2057 C C . ASP A 1 266 ? -24.469 17.484 13.633 1 88.25 266 ASP A C 1
ATOM 2059 O O . ASP A 1 266 ? -23.359 16.938 13.547 1 88.25 266 ASP A O 1
ATOM 2063 N N . PRO A 1 267 ? -25.594 16.828 13.391 1 80.44 267 PRO A N 1
ATOM 2064 C CA . PRO A 1 267 ? -25.578 15.383 13.117 1 80.44 267 PRO A CA 1
ATOM 2065 C C . PRO A 1 267 ? -24.703 15.016 11.922 1 80.44 267 PRO A C 1
ATOM 2067 O O . PRO A 1 267 ? -24.156 13.906 11.867 1 80.44 267 PRO A O 1
ATOM 2070 N N . ALA A 1 268 ? -24.484 15.945 11.031 1 77.94 268 ALA A N 1
ATOM 2071 C CA . ALA A 1 268 ? -23.703 15.688 9.82 1 77.94 268 ALA A CA 1
ATOM 2072 C C . ALA A 1 268 ? -22.219 15.539 10.148 1 77.94 268 ALA A C 1
ATOM 2074 O O . ALA A 1 268 ? -21.453 15 9.352 1 77.94 268 ALA A O 1
ATOM 2075 N N . LEU A 1 269 ? -21.844 16.031 11.266 1 77.69 269 LEU A N 1
ATOM 2076 C CA . LEU A 1 269 ? -20.438 15.984 11.672 1 77.69 269 LEU A CA 1
ATOM 2077 C C . LEU A 1 269 ? -20.156 14.75 12.523 1 77.69 269 LEU A C 1
ATOM 2079 O O . LEU A 1 269 ? -19.016 14.508 12.914 1 77.69 269 LEU A O 1
ATOM 2083 N N . LEU A 1 270 ? -21.203 14.039 12.742 1 71.5 270 LEU A N 1
ATOM 2084 C CA . LEU A 1 270 ? -21.031 12.805 13.5 1 71.5 270 LEU A CA 1
ATOM 2085 C C . LEU A 1 270 ? -20.688 11.641 12.57 1 71.5 270 LEU A C 1
ATOM 2087 O O . LEU A 1 270 ? -21.188 11.57 11.445 1 71.5 270 LEU A O 1
ATOM 2091 N N . ARG A 1 271 ? -19.578 10.891 12.891 1 63.81 271 ARG A N 1
ATOM 2092 C CA . ARG A 1 271 ? -19.156 9.734 12.109 1 63.81 271 ARG A CA 1
ATOM 2093 C C . ARG A 1 271 ? -19.688 8.438 12.719 1 63.81 271 ARG A C 1
ATOM 2095 O O . ARG A 1 271 ? -19.828 8.328 13.938 1 63.81 271 ARG A O 1
ATOM 2102 N N . PRO A 1 272 ? -20.094 7.57 11.797 1 55.94 272 PRO A N 1
ATOM 2103 C CA . PRO A 1 272 ? -20.578 6.289 12.312 1 55.94 272 PRO A CA 1
ATOM 2104 C C . PRO A 1 272 ? -19.562 5.613 13.242 1 55.94 272 PRO A C 1
ATOM 2106 O O . PRO A 1 272 ? -19.953 5.027 14.258 1 55.94 272 PRO A O 1
ATOM 2109 N N . THR A 1 273 ? -18.375 5.633 12.867 1 56.59 273 THR A N 1
ATOM 2110 C CA . THR A 1 273 ? -17.328 5.059 13.695 1 56.59 273 THR A CA 1
ATOM 2111 C C . THR A 1 273 ? -16.281 6.113 14.047 1 56.59 273 THR A C 1
ATOM 2113 O O . THR A 1 273 ? -15.641 6.68 13.156 1 56.59 273 THR A O 1
ATOM 2116 N N . ASP A 1 274 ? -16.516 6.664 15.219 1 59.94 274 ASP A N 1
ATOM 2117 C CA . ASP A 1 274 ? -15.531 7.645 15.664 1 59.94 274 ASP A CA 1
ATOM 2118 C C . ASP A 1 274 ? -14.391 6.973 16.422 1 59.94 274 ASP A C 1
ATOM 2120 O O . ASP A 1 274 ? -14.625 6.102 17.266 1 59.94 274 ASP A O 1
ATOM 2124 N N . GLU A 1 275 ? -13.266 7.199 15.922 1 62.06 275 GLU A N 1
ATOM 2125 C CA . GLU A 1 275 ? -12.125 6.766 16.719 1 62.06 275 GLU A CA 1
ATOM 2126 C C . GLU A 1 275 ? -12.078 7.512 18.047 1 62.06 275 GLU A C 1
ATOM 2128 O O . GLU A 1 275 ? -11.992 8.742 18.078 1 62.06 275 GLU A O 1
ATOM 2133 N N . LYS A 1 276 ? -12.258 6.773 19.156 1 65.94 276 LYS A N 1
ATOM 2134 C CA . LYS A 1 276 ? -12.305 7.395 20.484 1 65.94 276 LYS A CA 1
ATOM 2135 C C . LYS A 1 276 ? -10.992 8.094 20.812 1 65.94 276 LYS A C 1
ATOM 2137 O O . LYS A 1 276 ? -10.984 9.219 21.312 1 65.94 276 LYS A O 1
ATOM 2142 N N . ILE A 1 277 ? -10 7.414 20.594 1 68.62 277 ILE A N 1
ATOM 2143 C CA . ILE A 1 277 ? -8.719 8.023 20.906 1 68.62 277 ILE A CA 1
ATOM 2144 C C . ILE A 1 277 ? -7.625 7.422 20.031 1 68.62 277 ILE A C 1
ATOM 2146 O O . ILE A 1 277 ? -7.629 6.219 19.766 1 68.62 277 ILE A O 1
ATOM 2150 N N . ILE A 1 278 ? -6.809 8.305 19.375 1 74.69 278 ILE A N 1
ATOM 2151 C CA . ILE A 1 278 ? -5.582 7.797 18.781 1 74.69 278 ILE A CA 1
ATOM 2152 C C . ILE A 1 278 ? -4.441 8.781 19.031 1 74.69 278 ILE A C 1
ATOM 2154 O O . ILE A 1 278 ? -4.566 9.977 18.734 1 74.69 278 ILE A O 1
ATOM 2158 N N . TYR A 1 279 ? -3.391 8.289 19.812 1 83.44 279 TYR A N 1
ATOM 2159 C CA . TYR A 1 279 ? -2.16 9.07 19.844 1 83.44 279 TYR A CA 1
ATOM 2160 C C . TYR A 1 279 ? -0.937 8.164 19.875 1 83.44 279 TYR A C 1
ATOM 2162 O O . TYR A 1 279 ? -1.021 7.016 20.328 1 83.44 279 TYR A O 1
ATOM 2170 N N . GLY A 1 280 ? 0.068 8.641 19.328 1 90.31 280 GLY A N 1
ATOM 2171 C CA . GLY A 1 280 ? 1.273 7.863 19.109 1 90.31 280 GLY A CA 1
ATOM 2172 C C . GLY A 1 280 ? 2.32 8.055 20.188 1 90.31 280 GLY A C 1
ATOM 2173 O O . GLY A 1 280 ? 2.365 9.102 20.828 1 90.31 280 GLY A O 1
ATOM 2174 N N . ASP A 1 281 ? 3.039 7.02 20.5 1 94.5 281 ASP A N 1
ATOM 2175 C CA . ASP A 1 281 ? 4.262 7.082 21.297 1 94.5 281 ASP A CA 1
ATOM 2176 C C . ASP A 1 281 ? 5.426 7.629 20.469 1 94.5 281 ASP A C 1
ATOM 2178 O O . ASP A 1 281 ? 5.867 6.996 19.516 1 94.5 281 ASP A O 1
ATOM 2182 N N . CYS A 1 282 ? 5.988 8.797 20.891 1 96.44 282 CYS A N 1
ATOM 2183 C CA . CYS A 1 282 ? 7.039 9.461 20.109 1 96.44 282 CYS A CA 1
ATOM 2184 C C . CYS A 1 282 ? 8.406 9.211 20.734 1 96.44 282 CYS A C 1
ATOM 2186 O O . CYS A 1 282 ? 9.359 9.938 20.453 1 96.44 282 CYS A O 1
ATOM 2188 N N . SER A 1 283 ? 8.547 8.234 21.609 1 96.75 283 SER A N 1
ATOM 2189 C CA . SER A 1 283 ? 9.789 7.977 22.328 1 96.75 283 SER A CA 1
ATOM 2190 C C . SER A 1 283 ? 10.922 7.633 21.359 1 96.75 283 SER A C 1
ATOM 2192 O O . SER A 1 283 ? 12.07 7.996 21.609 1 96.75 283 SER A O 1
ATOM 2194 N N . LYS A 1 284 ? 10.602 6.887 20.344 1 97.56 284 LYS A N 1
ATOM 2195 C CA . LYS A 1 284 ? 11.617 6.52 19.359 1 97.56 284 LYS A CA 1
ATOM 2196 C C . LYS A 1 284 ? 12.25 7.758 18.734 1 97.56 284 LYS A C 1
ATOM 2198 O O . LYS A 1 284 ? 13.469 7.824 18.578 1 97.56 284 LYS A O 1
ATOM 2203 N N . LEU A 1 285 ? 11.461 8.742 18.328 1 97.75 285 LEU A N 1
ATOM 2204 C CA . LEU A 1 285 ? 11.945 10 17.766 1 97.75 285 LEU A CA 1
ATOM 2205 C C . LEU A 1 285 ? 12.75 10.781 18.797 1 97.75 285 LEU A C 1
ATOM 2207 O O . LEU A 1 285 ? 13.828 11.289 18.484 1 97.75 285 LEU A O 1
ATOM 2211 N N . ALA A 1 286 ? 12.219 10.852 19.953 1 97.56 286 ALA A N 1
ATOM 2212 C CA . ALA A 1 286 ? 12.867 11.602 21.031 1 97.56 286 ALA A CA 1
ATOM 2213 C C . ALA A 1 286 ? 14.25 11.039 21.344 1 97.56 286 ALA A C 1
ATOM 2215 O O . ALA A 1 286 ? 15.188 11.789 21.625 1 97.56 286 ALA A O 1
ATOM 2216 N N . ALA A 1 287 ? 14.359 9.797 21.344 1 97.81 287 ALA A N 1
ATOM 2217 C CA . ALA A 1 287 ? 15.594 9.117 21.719 1 97.81 287 ALA A CA 1
ATOM 2218 C C . ALA A 1 287 ? 16.734 9.484 20.781 1 97.81 287 ALA A C 1
ATOM 2220 O O . ALA A 1 287 ? 17.875 9.633 21.219 1 97.81 287 ALA A O 1
ATOM 2221 N N . ILE A 1 288 ? 16.438 9.727 19.516 1 97.19 288 ILE A N 1
ATOM 2222 C CA . ILE A 1 288 ? 17.531 9.906 18.562 1 97.19 288 ILE A CA 1
ATOM 2223 C C . ILE A 1 288 ? 17.734 11.391 18.297 1 97.19 288 ILE A C 1
ATOM 2225 O O . ILE A 1 288 ? 18.797 11.805 17.828 1 97.19 288 ILE A O 1
ATOM 2229 N N . THR A 1 289 ? 16.75 12.219 18.562 1 97.44 289 THR A N 1
ATOM 2230 C CA . THR A 1 289 ? 16.844 13.609 18.125 1 97.44 289 THR A CA 1
ATOM 2231 C C . THR A 1 289 ? 16.781 14.547 19.328 1 97.44 289 THR A C 1
ATOM 2233 O O . THR A 1 289 ? 17.125 15.727 19.219 1 97.44 289 THR A O 1
ATOM 2236 N N . GLY A 1 290 ? 16.172 14.094 20.422 1 97.06 290 GLY A N 1
ATOM 2237 C CA . GLY A 1 290 ? 15.883 14.977 21.531 1 97.06 290 GLY A CA 1
ATOM 2238 C C . GLY A 1 290 ? 14.648 15.82 21.328 1 97.06 290 GLY A C 1
ATOM 2239 O O . GLY A 1 290 ? 14.367 16.734 22.109 1 97.06 290 GLY A O 1
ATOM 2240 N N . TRP A 1 291 ? 13.859 15.562 20.375 1 97.06 291 TRP A N 1
ATOM 2241 C CA . TRP A 1 291 ? 12.688 16.344 20 1 97.06 291 TRP A CA 1
ATOM 2242 C C . TRP A 1 291 ? 11.625 16.297 21.094 1 97.06 291 TRP A C 1
ATOM 2244 O O . TRP A 1 291 ? 11.391 15.242 21.688 1 97.06 291 TRP A O 1
ATOM 2254 N N . GLN A 1 292 ? 11 17.391 21.359 1 95.19 292 GLN A N 1
ATOM 2255 C CA . GLN A 1 292 ? 9.82 17.531 22.203 1 95.19 292 GLN A CA 1
ATOM 2256 C C . GLN A 1 292 ? 8.906 18.641 21.688 1 95.19 292 GLN A C 1
ATOM 2258 O O . GLN A 1 292 ? 9.375 19.609 21.078 1 95.19 292 GLN A O 1
ATOM 2263 N N . GLN A 1 293 ? 7.719 18.406 21.906 1 94.94 293 GLN A N 1
ATOM 2264 C CA . GLN A 1 293 ? 6.777 19.469 21.578 1 94.94 293 GLN A CA 1
ATOM 2265 C C . GLN A 1 293 ? 7.031 20.703 22.438 1 94.94 293 GLN A C 1
ATOM 2267 O O . GLN A 1 293 ? 7.234 20.594 23.656 1 94.94 293 GLN A O 1
ATOM 2272 N N . GLU A 1 294 ? 7.051 21.891 21.812 1 96.31 294 GLU A N 1
ATOM 2273 C CA . GLU A 1 294 ? 7.375 23.109 22.562 1 96.31 294 GLU A CA 1
ATOM 2274 C C . GLU A 1 294 ? 6.199 24.078 22.547 1 96.31 294 GLU A C 1
ATOM 2276 O O . GLU A 1 294 ? 6.016 24.844 23.5 1 96.31 294 GLU A O 1
ATOM 2281 N N . ILE A 1 295 ? 5.426 24.062 21.547 1 97 295 ILE A N 1
ATOM 2282 C CA . ILE A 1 295 ? 4.336 25.016 21.406 1 97 295 ILE A CA 1
ATOM 2283 C C . ILE A 1 295 ? 3.057 24.438 22 1 97 295 ILE A C 1
ATOM 2285 O O . ILE A 1 295 ? 2.592 23.375 21.578 1 97 295 ILE A O 1
ATOM 2289 N N . CYS A 1 296 ? 2.49 25.062 22.953 1 95.38 296 CYS A N 1
ATOM 2290 C CA . CYS A 1 296 ? 1.283 24.578 23.609 1 95.38 296 CYS A CA 1
ATOM 2291 C C . CYS A 1 296 ? 0.04 24.938 22.797 1 95.38 296 CYS A C 1
ATOM 2293 O O . CYS A 1 296 ? 0.089 25.797 21.938 1 95.38 296 CYS A O 1
ATOM 2295 N N . LEU A 1 297 ? -1.076 24.328 23.156 1 95.56 297 LEU A N 1
ATOM 2296 C CA . LEU A 1 297 ? -2.312 24.453 22.391 1 95.56 297 LEU A CA 1
ATOM 2297 C C . LEU A 1 297 ? -2.826 25.891 22.438 1 95.56 297 LEU A C 1
ATOM 2299 O O . LEU A 1 297 ? -3.324 26.406 21.438 1 95.56 297 LEU A O 1
ATOM 2303 N N . THR A 1 298 ? -2.709 26.516 23.562 1 96.69 298 THR A N 1
ATOM 2304 C CA . THR A 1 298 ? -3.176 27.891 23.719 1 96.69 298 THR A CA 1
ATOM 2305 C C . THR A 1 298 ? -2.475 28.812 22.734 1 96.69 298 THR A C 1
ATOM 2307 O O . THR A 1 298 ? -3.113 29.656 22.109 1 96.69 298 THR A O 1
ATOM 2310 N N . GLN A 1 299 ? -1.18 28.625 22.641 1 97.75 299 GLN A N 1
ATOM 2311 C CA . GLN A 1 299 ? -0.419 29.422 21.688 1 97.75 299 GLN A CA 1
ATOM 2312 C C . GLN A 1 299 ? -0.824 29.109 20.25 1 97.75 299 GLN A C 1
ATOM 2314 O O . GLN A 1 299 ? -0.936 30.016 19.422 1 97.75 299 GLN A O 1
ATOM 2319 N N . THR A 1 300 ? -0.991 27.844 19.906 1 97.69 300 THR A N 1
ATOM 2320 C CA . THR A 1 300 ? -1.43 27.438 18.578 1 97.69 300 THR A CA 1
ATOM 2321 C C . THR A 1 300 ? -2.746 28.109 18.219 1 97.69 300 THR A C 1
ATOM 2323 O O . THR A 1 300 ? -2.879 28.672 17.125 1 97.69 300 THR A O 1
ATOM 2326 N N . ILE A 1 301 ? -3.693 28.078 19.125 1 97.81 301 ILE A N 1
ATOM 2327 C CA . ILE A 1 301 ? -5.016 28.656 18.906 1 97.81 301 ILE A CA 1
ATOM 2328 C C . ILE A 1 301 ? -4.898 30.156 18.688 1 97.81 301 ILE A C 1
ATOM 2330 O O . ILE A 1 301 ? -5.492 30.703 17.766 1 97.81 301 ILE A O 1
ATOM 2334 N N . ALA A 1 302 ? -4.098 30.797 19.516 1 98 302 ALA A N 1
ATOM 2335 C CA . ALA A 1 302 ? -3.895 32.25 19.375 1 98 302 ALA A CA 1
ATOM 2336 C C . ALA A 1 302 ? -3.332 32.594 18 1 98 302 ALA A C 1
ATOM 2338 O O . ALA A 1 302 ? -3.799 33.531 17.359 1 98 302 ALA A O 1
ATOM 2339 N N . ASP A 1 303 ? -2.355 31.844 17.609 1 98.06 303 ASP A N 1
ATOM 2340 C CA . ASP A 1 303 ? -1.716 32.094 16.328 1 98.06 303 ASP A CA 1
ATOM 2341 C C . ASP A 1 303 ? -2.686 31.844 15.172 1 98.06 303 ASP A C 1
ATOM 2343 O O . ASP A 1 303 ? -2.631 32.531 14.148 1 98.06 303 ASP A O 1
ATOM 2347 N N . MET A 1 304 ? -3.527 30.844 15.289 1 97.62 304 MET A N 1
ATOM 2348 C CA . MET A 1 304 ? -4.527 30.562 14.266 1 97.62 304 MET A CA 1
ATOM 2349 C C . MET A 1 304 ? -5.539 31.703 14.164 1 97.62 304 MET A C 1
ATOM 2351 O O . MET A 1 304 ? -5.926 32.094 13.062 1 97.62 304 MET A O 1
ATOM 2355 N N . PHE A 1 305 ? -5.934 32.219 15.312 1 97.38 305 PHE A N 1
ATOM 2356 C CA . PHE A 1 305 ? -6.828 33.375 15.312 1 97.38 305 PHE A CA 1
ATOM 2357 C C . PHE A 1 305 ? -6.184 34.562 14.602 1 97.38 305 PHE A C 1
ATOM 2359 O O . PHE A 1 305 ? -6.816 35.219 13.781 1 97.38 305 PHE A O 1
ATOM 2366 N N . ASP A 1 306 ? -4.938 34.812 15.016 1 97.38 306 ASP A N 1
ATOM 2367 C CA . ASP A 1 306 ? -4.219 35.938 14.398 1 97.38 306 ASP A CA 1
ATOM 2368 C C . ASP A 1 306 ? -4.176 35.781 12.883 1 97.38 306 ASP A C 1
ATOM 2370 O O . ASP A 1 306 ? -4.391 36.75 12.156 1 97.38 306 ASP A O 1
ATOM 2374 N N . TYR A 1 307 ? -3.955 34.594 12.414 1 96.38 307 TYR A N 1
ATOM 2375 C CA . TYR A 1 307 ? -3.908 34.312 10.984 1 96.38 307 TYR A CA 1
ATOM 2376 C C . TYR A 1 307 ? -5.254 34.625 10.328 1 96.38 307 TYR A C 1
ATOM 2378 O O . TYR A 1 307 ? -5.328 35.375 9.359 1 96.38 307 TYR A O 1
ATOM 2386 N N . TRP A 1 308 ? -6.289 34.031 10.844 1 95.12 308 TRP A N 1
ATOM 2387 C CA . TRP A 1 308 ? -7.594 34.156 10.203 1 95.12 308 TRP A CA 1
ATOM 2388 C C . TRP A 1 308 ? -8.125 35.594 10.297 1 95.12 308 TRP A C 1
ATOM 2390 O O . TRP A 1 308 ? -8.812 36.062 9.391 1 95.12 308 TRP A O 1
ATOM 2400 N N . ARG A 1 309 ? -7.797 36.281 11.352 1 95.75 309 ARG A N 1
ATOM 2401 C CA . ARG A 1 309 ? -8.211 37.656 11.516 1 95.75 309 ARG A CA 1
ATOM 2402 C C . ARG A 1 309 ? -7.547 38.562 10.477 1 95.75 309 ARG A C 1
ATOM 2404 O O . ARG A 1 309 ? -8.047 39.656 10.18 1 95.75 309 ARG A O 1
ATOM 2411 N N . SER A 1 310 ? -6.418 38.062 9.953 1 93.94 310 SER A N 1
ATOM 2412 C CA . SER A 1 310 ? -5.707 38.812 8.945 1 93.94 310 SER A CA 1
ATOM 2413 C C . SER A 1 310 ? -6.285 38.594 7.555 1 93.94 310 SER A C 1
ATOM 2415 O O . SER A 1 310 ? -5.91 39.25 6.594 1 93.94 310 SER A O 1
ATOM 2417 N N . LYS A 1 311 ? -7.195 37.688 7.406 1 92.56 311 LYS A N 1
ATOM 2418 C CA . LYS A 1 311 ? -7.766 37.312 6.113 1 92.56 311 LYS A CA 1
ATOM 2419 C C . LYS A 1 311 ? -9.078 38.062 5.867 1 92.56 311 LYS A C 1
ATOM 2421 O O . LYS A 1 311 ? -9.688 38.594 6.805 1 92.56 311 LYS A O 1
ATOM 2426 N N . SER A 1 312 ? -9.43 38.031 4.578 1 86.12 312 SER A N 1
ATOM 2427 C CA . SER A 1 312 ? -10.719 38.625 4.234 1 86.12 312 SER A CA 1
ATOM 2428 C C . SER A 1 312 ? -11.867 37.781 4.766 1 86.12 312 SER A C 1
ATOM 2430 O O . SER A 1 312 ? -11.703 36.594 5.016 1 86.12 312 SER A O 1
ATOM 2432 N N . GLU A 1 313 ? -13 38.375 4.914 1 86.12 313 GLU A N 1
ATOM 2433 C CA . GLU A 1 313 ? -14.18 37.688 5.438 1 86.12 313 GLU A CA 1
ATOM 2434 C C . GLU A 1 313 ? -14.578 36.5 4.547 1 86.12 313 GLU A C 1
ATOM 2436 O O . GLU A 1 313 ? -15.086 35.5 5.031 1 86.12 313 GLU A O 1
ATOM 2441 N N . SER A 1 314 ? -14.367 36.656 3.27 1 82.38 314 SER A N 1
ATOM 2442 C CA . SER A 1 314 ? -14.719 35.594 2.326 1 82.38 314 SER A CA 1
ATOM 2443 C C . SER A 1 314 ? -13.93 34.312 2.596 1 82.38 314 SER A C 1
ATOM 2445 O O . SER A 1 314 ? -14.406 33.219 2.318 1 82.38 314 SER A O 1
ATOM 2447 N N . ALA A 1 315 ? -12.805 34.469 3.227 1 84.06 315 ALA A N 1
ATOM 2448 C CA . ALA A 1 315 ? -11.938 33.344 3.527 1 84.06 315 ALA A CA 1
ATOM 2449 C C . ALA A 1 315 ? -12.391 32.625 4.793 1 84.06 315 ALA A C 1
ATOM 2451 O O . ALA A 1 315 ? -11.938 31.516 5.082 1 84.06 315 ALA A O 1
ATOM 2452 N N . LEU A 1 316 ? -13.312 33.25 5.473 1 85.31 316 LEU A N 1
ATOM 2453 C CA . LEU A 1 316 ? -13.727 32.719 6.77 1 85.31 316 LEU A CA 1
ATOM 2454 C C . LEU A 1 316 ? -14.969 31.859 6.625 1 85.31 316 LEU A C 1
ATOM 2456 O O . LEU A 1 316 ? -15.383 31.203 7.582 1 85.31 316 LEU A O 1
ATOM 2460 N N . MET A 1 317 ? -15.539 31.844 5.41 1 72.19 317 MET A N 1
ATOM 2461 C CA . MET A 1 317 ? -16.781 31.094 5.215 1 72.19 317 MET A CA 1
ATOM 2462 C C . MET A 1 317 ? -16.531 29.594 5.289 1 72.19 317 MET A C 1
ATOM 2464 O O . MET A 1 317 ? -15.68 29.062 4.559 1 72.19 317 MET A O 1
ATOM 2468 N N . VAL A 1 318 ? -16.984 29.078 6.469 1 69.62 318 VAL A N 1
ATOM 2469 C CA . VAL A 1 318 ? -16.859 27.625 6.648 1 69.62 318 VAL A CA 1
ATOM 2470 C C . VAL A 1 318 ? -18.203 26.953 6.348 1 69.62 318 VAL A C 1
ATOM 2472 O O . VAL A 1 318 ? -19.266 27.516 6.652 1 69.62 318 VAL A O 1
ATOM 2475 N N . MET B 1 1 ? -23.453 -20.625 -9.938 1 96.69 1 MET B N 1
ATOM 2476 C CA . MET B 1 1 ? -23.266 -19.203 -9.688 1 96.69 1 MET B CA 1
ATOM 2477 C C . MET B 1 1 ? -22.578 -18.531 -10.875 1 96.69 1 MET B C 1
ATOM 2479 O O . MET B 1 1 ? -21.984 -19.188 -11.711 1 96.69 1 MET B O 1
ATOM 2483 N N . LYS B 1 2 ? -22.781 -17.234 -10.953 1 98.44 2 LYS B N 1
ATOM 2484 C CA . LYS B 1 2 ? -22.016 -16.422 -11.906 1 98.44 2 LYS B CA 1
ATOM 2485 C C . LYS B 1 2 ? -20.688 -15.992 -11.305 1 98.44 2 LYS B C 1
ATOM 2487 O O . LYS B 1 2 ? -20.656 -15.305 -10.273 1 98.44 2 LYS B O 1
ATOM 2492 N N . VAL B 1 3 ? -19.594 -16.391 -12.016 1 98.62 3 VAL B N 1
ATOM 2493 C CA . VAL B 1 3 ? -18.266 -16.141 -11.453 1 98.62 3 VAL B CA 1
ATOM 2494 C C . VAL B 1 3 ? -17.438 -15.312 -12.445 1 98.62 3 VAL B C 1
ATOM 2496 O O . VAL B 1 3 ? -17.281 -15.703 -13.602 1 98.62 3 VAL B O 1
ATOM 2499 N N . TRP B 1 4 ? -16.984 -14.148 -12 1 98.75 4 TRP B N 1
ATOM 2500 C CA . TRP B 1 4 ? -16.062 -13.328 -12.781 1 98.75 4 TRP B CA 1
ATOM 2501 C C . TRP B 1 4 ? -14.617 -13.555 -12.344 1 98.75 4 TRP B C 1
ATOM 2503 O O . TRP B 1 4 ? -14.312 -13.484 -11.148 1 98.75 4 TRP B O 1
ATOM 2513 N N . ILE B 1 5 ? -13.758 -13.867 -13.297 1 98.62 5 ILE B N 1
ATOM 2514 C CA . ILE B 1 5 ? -12.336 -14.047 -13.023 1 98.62 5 ILE B CA 1
ATOM 2515 C C . ILE B 1 5 ? -11.539 -12.961 -13.742 1 98.62 5 ILE B C 1
ATOM 2517 O O . ILE B 1 5 ? -11.648 -12.812 -14.961 1 98.62 5 ILE B O 1
ATOM 2521 N N . THR B 1 6 ? -10.781 -12.195 -12.969 1 98.44 6 THR B N 1
ATOM 2522 C CA . THR B 1 6 ? -9.727 -11.398 -13.586 1 98.44 6 THR B CA 1
ATOM 2523 C C . THR B 1 6 ? -8.398 -12.156 -13.57 1 98.44 6 THR B C 1
ATOM 2525 O O . THR B 1 6 ? -8.117 -12.898 -12.625 1 98.44 6 THR B O 1
ATOM 2528 N N . GLY B 1 7 ? -7.625 -11.984 -14.664 1 97.19 7 GLY B N 1
ATOM 2529 C CA . GLY B 1 7 ? -6.348 -12.68 -14.734 1 97.19 7 GLY B CA 1
ATOM 2530 C C . GLY B 1 7 ? -6.473 -14.117 -15.195 1 97.19 7 GLY B C 1
ATOM 2531 O O . GLY B 1 7 ? -5.652 -14.961 -14.836 1 97.19 7 GLY B O 1
ATOM 2532 N N . ALA B 1 8 ? -7.438 -14.391 -16.016 1 96.88 8 ALA B N 1
ATOM 2533 C CA . ALA B 1 8 ? -7.691 -15.742 -16.5 1 96.88 8 ALA B CA 1
ATOM 2534 C C . ALA B 1 8 ? -6.668 -16.141 -17.562 1 96.88 8 ALA B C 1
ATOM 2536 O O . ALA B 1 8 ? -6.59 -17.312 -17.938 1 96.88 8 ALA B O 1
ATOM 2537 N N . GLY B 1 9 ? -5.836 -15.203 -17.922 1 94.62 9 GLY B N 1
ATOM 2538 C CA . GLY B 1 9 ? -4.828 -15.477 -18.938 1 94.62 9 GLY B CA 1
ATOM 2539 C C . GLY B 1 9 ? -3.512 -15.961 -18.359 1 94.62 9 GLY B C 1
ATOM 2540 O O . GLY B 1 9 ? -2.549 -16.188 -19.094 1 94.62 9 GLY B O 1
ATOM 2541 N N . GLY B 1 10 ? -3.451 -16.125 -17.094 1 94.62 10 GLY B N 1
ATOM 2542 C CA . GLY B 1 10 ? -2.291 -16.688 -16.422 1 94.62 10 GLY B CA 1
ATOM 2543 C C . GLY B 1 10 ? -2.473 -18.141 -16.031 1 94.62 10 GLY B C 1
ATOM 2544 O O . GLY B 1 10 ? -3.531 -18.719 -16.266 1 94.62 10 GLY B O 1
ATOM 2545 N N . MET B 1 11 ? -1.436 -18.734 -15.43 1 94.69 11 MET B N 1
ATOM 2546 C CA . MET B 1 11 ? -1.479 -20.141 -15.047 1 94.69 11 MET B CA 1
ATOM 2547 C C . MET B 1 11 ? -2.59 -20.391 -14.031 1 94.69 11 MET B C 1
ATOM 2549 O O . MET B 1 11 ? -3.438 -21.25 -14.234 1 94.69 11 MET B O 1
ATOM 2553 N N . MET B 1 12 ? -2.66 -19.562 -13 1 96.5 12 MET B N 1
ATOM 2554 C CA . MET B 1 12 ? -3.641 -19.766 -11.93 1 96.5 12 MET B CA 1
ATOM 2555 C C . MET B 1 12 ? -5.059 -19.562 -12.453 1 96.5 12 MET B C 1
ATOM 2557 O O . MET B 1 12 ? -5.934 -20.391 -12.227 1 96.5 12 MET B O 1
ATOM 2561 N N . GLY B 1 13 ? -5.25 -18.469 -13.188 1 97.25 13 GLY B N 1
ATOM 2562 C CA . GLY B 1 13 ? -6.578 -18.094 -13.656 1 97.25 13 GLY B CA 1
ATOM 2563 C C . GLY B 1 13 ? -7.141 -19.062 -14.68 1 97.25 13 GLY B C 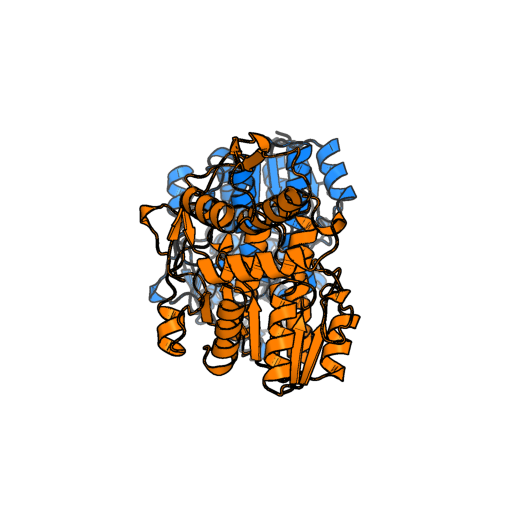1
ATOM 2564 O O . GLY B 1 13 ? -8.336 -19.359 -14.664 1 97.25 13 GLY B O 1
ATOM 2565 N N . SER B 1 14 ? -6.309 -19.531 -15.578 1 96.69 14 SER B N 1
ATOM 2566 C CA . SER B 1 14 ? -6.781 -20.453 -16.609 1 96.69 14 SER B CA 1
ATOM 2567 C C . SER B 1 14 ? -7.223 -21.781 -16.016 1 96.69 14 SER B C 1
ATOM 2569 O O . SER B 1 14 ? -8.281 -22.312 -16.359 1 96.69 14 SER B O 1
ATOM 2571 N N . HIS B 1 15 ? -6.445 -22.312 -15.055 1 97.25 15 HIS B N 1
ATOM 2572 C CA . HIS B 1 15 ? -6.824 -23.547 -14.383 1 97.25 15 HIS B CA 1
ATOM 2573 C C . HIS B 1 15 ? -8.086 -23.359 -13.547 1 97.25 15 HIS B C 1
ATOM 2575 O O . HIS B 1 15 ? -8.938 -24.25 -13.492 1 97.25 15 HIS B O 1
ATOM 2581 N N . LEU B 1 16 ? -8.195 -22.203 -12.906 1 98.25 16 LEU B N 1
ATOM 2582 C CA . LEU B 1 16 ? -9.367 -21.938 -12.078 1 98.25 16 LEU B CA 1
ATOM 2583 C C . LEU B 1 16 ? -10.633 -21.875 -12.922 1 98.25 16 LEU B C 1
ATOM 2585 O O . LEU B 1 16 ? -11.664 -22.438 -12.539 1 98.25 16 LEU B O 1
ATOM 2589 N N . ALA B 1 17 ? -10.539 -21.188 -14.047 1 97.56 17 ALA B N 1
ATOM 2590 C CA . ALA B 1 17 ? -11.688 -21.094 -14.953 1 97.56 17 ALA B CA 1
ATOM 2591 C C . ALA B 1 17 ? -12.156 -22.484 -15.359 1 97.56 17 ALA B C 1
ATOM 2593 O O . ALA B 1 17 ? -13.359 -22.781 -15.344 1 97.56 17 ALA B O 1
ATOM 2594 N N . GLU B 1 18 ? -11.242 -23.359 -15.672 1 96.81 18 GLU B N 1
ATOM 2595 C CA . GLU B 1 18 ? -11.57 -24.719 -16.078 1 96.81 18 GLU B CA 1
ATOM 2596 C C . GLU B 1 18 ? -12.227 -25.5 -14.945 1 96.81 18 GLU B C 1
ATOM 2598 O O . GLU B 1 18 ? -13.219 -26.203 -15.156 1 96.81 18 GLU B O 1
ATOM 2603 N N . MET B 1 19 ? -11.672 -25.359 -13.797 1 97.5 19 MET B N 1
ATOM 2604 C CA . MET B 1 19 ? -12.211 -26.062 -12.633 1 97.5 19 MET B CA 1
ATOM 2605 C C . MET B 1 19 ? -13.617 -25.594 -12.312 1 97.5 19 MET B C 1
ATOM 2607 O O . MET B 1 19 ? -14.492 -26.391 -11.984 1 97.5 19 MET B O 1
ATOM 2611 N N . LEU B 1 20 ? -13.883 -24.297 -12.398 1 98 20 LEU B N 1
ATOM 2612 C CA . LEU B 1 20 ? -15.195 -23.719 -12.102 1 98 20 LEU B CA 1
ATOM 2613 C C . LEU B 1 20 ? -16.219 -24.141 -13.148 1 98 20 LEU B C 1
ATOM 2615 O O . LEU B 1 20 ? -17.359 -24.453 -12.812 1 98 20 LEU B O 1
ATOM 2619 N N . LEU B 1 21 ? -15.828 -24.109 -14.422 1 97.06 21 LEU B N 1
ATOM 2620 C CA . LEU B 1 21 ? -16.703 -24.562 -15.492 1 97.06 21 LEU B CA 1
ATOM 2621 C C . LEU B 1 21 ? -17.094 -26.031 -15.297 1 97.06 21 LEU B C 1
ATOM 2623 O O . LEU B 1 21 ? -18.266 -26.391 -15.438 1 97.06 21 LEU B O 1
ATOM 2627 N N . ALA B 1 22 ? -16.109 -26.828 -14.922 1 96.5 22 ALA B N 1
ATOM 2628 C CA . ALA B 1 22 ? -16.344 -28.25 -14.688 1 96.5 22 ALA B CA 1
ATOM 2629 C C . ALA B 1 22 ? -17.297 -28.453 -13.516 1 96.5 22 ALA B C 1
ATOM 2631 O O . ALA B 1 22 ? -18.062 -29.422 -13.5 1 96.5 22 ALA B O 1
ATOM 2632 N N . ALA B 1 23 ? -17.266 -27.547 -12.602 1 97.12 23 ALA B N 1
ATOM 2633 C CA . ALA B 1 23 ? -18.125 -27.641 -11.422 1 97.12 23 ALA B CA 1
ATOM 2634 C C . ALA B 1 23 ? -19.516 -27.094 -11.727 1 97.12 23 ALA B C 1
ATOM 2636 O O . ALA B 1 23 ? -20.391 -27.094 -10.852 1 97.12 23 ALA B O 1
ATOM 2637 N N . GLY B 1 24 ? -19.766 -26.484 -12.898 1 97 24 GLY B N 1
ATOM 2638 C CA . GLY B 1 24 ? -21.109 -26.109 -13.328 1 97 24 GLY B CA 1
ATOM 2639 C C . GLY B 1 24 ? -21.391 -24.641 -13.156 1 97 24 GLY B C 1
ATOM 2640 O O . GLY B 1 24 ? -22.547 -24.203 -13.281 1 97 24 GLY B O 1
ATOM 2641 N N . HIS B 1 25 ? -20.391 -23.844 -12.898 1 97.81 25 HIS B N 1
ATOM 2642 C CA . HIS B 1 25 ? -20.594 -22.406 -12.727 1 97.81 25 HIS B CA 1
ATOM 2643 C C . HIS B 1 25 ? -20.625 -21.688 -14.078 1 97.81 25 HIS B C 1
ATOM 2645 O O . HIS B 1 25 ? -20.125 -22.219 -15.07 1 97.81 25 HIS B O 1
ATOM 2651 N N . ASP B 1 26 ? -21.312 -20.562 -14.109 1 97.88 26 ASP B N 1
ATOM 2652 C CA . ASP B 1 26 ? -21.219 -19.625 -15.234 1 97.88 26 ASP B CA 1
ATOM 2653 C C . ASP B 1 26 ? -20.031 -18.672 -15.07 1 97.88 26 ASP B C 1
ATOM 2655 O O . ASP B 1 26 ? -20.047 -17.812 -14.195 1 97.88 26 ASP B O 1
ATOM 2659 N N . VAL B 1 27 ? -19.031 -18.891 -16 1 98.06 27 VAL B N 1
ATOM 2660 C CA . VAL B 1 27 ? -17.766 -18.219 -15.758 1 98.06 27 VAL B CA 1
ATOM 2661 C C . VAL B 1 27 ? -17.547 -17.141 -16.828 1 98.06 27 VAL B C 1
ATOM 2663 O O . VAL B 1 27 ? -17.656 -17.422 -18.016 1 98.06 27 VAL B O 1
ATOM 2666 N N . TYR B 1 28 ? -17.328 -15.914 -16.391 1 98 28 TYR B N 1
ATOM 2667 C CA . TYR B 1 28 ? -16.797 -14.852 -17.234 1 98 28 TYR B CA 1
ATOM 2668 C C . TYR B 1 28 ? -15.312 -14.625 -16.969 1 98 28 TYR B C 1
ATOM 2670 O O . TYR B 1 28 ? -14.938 -13.898 -16.047 1 98 28 TYR B O 1
ATOM 2678 N N . ALA B 1 29 ? -14.492 -15.219 -17.812 1 97.19 29 ALA B N 1
ATOM 2679 C CA . ALA B 1 29 ? -13.039 -15.188 -17.672 1 97.19 29 ALA B CA 1
ATOM 2680 C C . ALA B 1 29 ? -12.438 -14.008 -18.422 1 97.19 29 ALA B C 1
ATOM 2682 O O . ALA B 1 29 ? -12.633 -13.875 -19.641 1 97.19 29 ALA B O 1
ATOM 2683 N N . THR B 1 30 ? -11.719 -13.133 -17.688 1 96.75 30 THR B N 1
ATOM 2684 C CA . THR B 1 30 ? -11.141 -11.961 -18.328 1 96.75 30 THR B CA 1
ATOM 2685 C C . THR B 1 30 ? -9.625 -11.922 -18.125 1 96.75 30 THR B C 1
ATOM 2687 O O . THR B 1 30 ? -9.117 -12.516 -17.172 1 96.75 30 THR B O 1
ATOM 2690 N N . TYR B 1 31 ? -8.961 -11.312 -19.031 1 94.5 31 TYR B N 1
ATOM 2691 C CA . TYR B 1 31 ? -7.516 -11.156 -18.922 1 94.5 31 TYR B CA 1
ATOM 2692 C C . TYR B 1 31 ? -7.035 -9.961 -19.734 1 94.5 31 TYR B C 1
ATOM 2694 O O . TYR B 1 31 ? -7.793 -9.398 -20.547 1 94.5 31 TYR B O 1
ATOM 2702 N N . CYS B 1 32 ? -5.848 -9.492 -19.328 1 93.06 32 CYS B N 1
ATOM 2703 C CA . CYS B 1 32 ? -5.105 -8.508 -20.094 1 93.06 32 CYS B CA 1
ATOM 2704 C C . CYS B 1 32 ? -3.689 -9 -20.391 1 93.06 32 CYS B C 1
ATOM 2706 O O . CYS B 1 32 ? -2.92 -9.266 -19.469 1 93.06 32 CYS B O 1
ATOM 2708 N N . ARG B 1 33 ? -3.273 -9.18 -21.641 1 86.56 33 ARG B N 1
ATOM 2709 C CA . ARG B 1 33 ? -1.962 -9.68 -22.031 1 86.56 33 ARG B CA 1
ATOM 2710 C C . ARG B 1 33 ? -1.671 -11.023 -21.375 1 86.56 33 ARG B C 1
ATOM 2712 O O . ARG B 1 33 ? -0.873 -11.109 -20.438 1 86.56 33 ARG B O 1
ATOM 2719 N N . PRO B 1 34 ? -2.197 -12.086 -21.859 1 87.5 34 PRO B N 1
ATOM 2720 C CA . PRO B 1 34 ? -2.01 -13.414 -21.266 1 87.5 34 PRO B CA 1
ATOM 2721 C C . PRO B 1 34 ? -0.541 -13.82 -21.188 1 87.5 34 PRO B C 1
ATOM 2723 O O . PRO B 1 34 ? 0.25 -13.469 -22.062 1 87.5 34 PRO B O 1
ATOM 2726 N N . THR B 1 35 ? -0.216 -14.5 -20.109 1 85.5 35 THR B N 1
ATOM 2727 C CA . THR B 1 35 ? 1.152 -14.969 -19.938 1 85.5 35 THR B CA 1
ATOM 2728 C C . THR B 1 35 ? 1.277 -16.422 -20.391 1 85.5 35 THR B C 1
ATOM 2730 O O . THR B 1 35 ? 2.383 -16.969 -20.453 1 85.5 35 THR B O 1
ATOM 2733 N N . ILE B 1 36 ? 0.138 -17.047 -20.672 1 86.81 36 ILE B N 1
ATOM 2734 C CA . ILE B 1 36 ? 0.159 -18.406 -21.188 1 86.81 36 ILE B CA 1
ATOM 2735 C C . ILE B 1 36 ? -0.252 -18.406 -22.656 1 86.81 36 ILE B C 1
ATOM 2737 O O . ILE B 1 36 ? -0.702 -17.391 -23.188 1 86.81 36 ILE B O 1
ATOM 2741 N N . ASP B 1 37 ? -0.073 -19.547 -23.281 1 85.44 37 ASP B N 1
ATOM 2742 C CA . ASP B 1 37 ? -0.503 -19.703 -24.672 1 85.44 37 ASP B CA 1
ATOM 2743 C C . ASP B 1 37 ? -2.023 -19.609 -24.797 1 85.44 37 ASP B C 1
ATOM 2745 O O . ASP B 1 37 ? -2.75 -20.406 -24.188 1 85.44 37 ASP B O 1
ATOM 2749 N N . PRO B 1 38 ? -2.471 -18.656 -25.562 1 83.5 38 PRO B N 1
ATOM 2750 C CA . PRO B 1 38 ? -3.918 -18.469 -25.703 1 83.5 38 PRO B CA 1
ATOM 2751 C C . PRO B 1 38 ? -4.625 -19.75 -26.172 1 83.5 38 PRO B C 1
ATOM 2753 O O . PRO B 1 38 ? -5.805 -19.953 -25.875 1 83.5 38 PRO B O 1
ATOM 2756 N N . SER B 1 39 ? -3.9 -20.531 -26.891 1 83.12 39 SER B N 1
ATOM 2757 C CA . SER B 1 39 ? -4.484 -21.766 -27.391 1 83.12 39 SER B CA 1
ATOM 2758 C C . SER B 1 39 ? -4.789 -22.734 -26.25 1 83.12 39 SER B C 1
ATOM 2760 O O . SER B 1 39 ? -5.547 -23.688 -26.438 1 83.12 39 SER B O 1
ATOM 2762 N N . ASP B 1 40 ? -4.242 -22.438 -25.094 1 84.5 40 ASP B N 1
ATOM 2763 C CA . ASP B 1 40 ? -4.457 -23.312 -23.938 1 84.5 40 ASP B CA 1
ATOM 2764 C C . ASP B 1 40 ? -5.75 -22.938 -23.219 1 84.5 40 ASP B C 1
ATOM 2766 O O . ASP B 1 40 ? -6.207 -23.688 -22.344 1 84.5 40 ASP B O 1
ATOM 2770 N N . LEU B 1 41 ? -6.219 -21.797 -23.578 1 81.25 41 LEU B N 1
ATOM 2771 C CA . LEU B 1 41 ? -7.445 -21.359 -22.922 1 81.25 41 LEU B CA 1
ATOM 2772 C C . LEU B 1 41 ? -8.633 -22.203 -23.375 1 81.25 41 LEU B C 1
ATOM 2774 O O . LEU B 1 41 ? -8.953 -22.234 -24.562 1 81.25 41 LEU B O 1
ATOM 2778 N N . GLN B 1 42 ? -9.242 -22.938 -22.531 1 81.06 42 GLN B N 1
ATOM 2779 C CA . GLN B 1 42 ? -10.359 -23.812 -22.859 1 81.06 42 GLN B CA 1
ATOM 2780 C C . GLN B 1 42 ? -11.695 -23.125 -22.594 1 81.06 42 GLN B C 1
ATOM 2782 O O . GLN B 1 42 ? -12.672 -23.766 -22.219 1 81.06 42 GLN B O 1
ATOM 2787 N N . PHE B 1 43 ? -11.641 -21.828 -22.578 1 83.81 43 PHE B N 1
ATOM 2788 C CA . PHE B 1 43 ? -12.82 -20.984 -22.391 1 83.81 43 PHE B CA 1
ATOM 2789 C C . PHE B 1 43 ? -12.727 -19.719 -23.219 1 83.81 43 PHE B C 1
ATOM 2791 O O . PHE B 1 43 ? -11.656 -19.375 -23.734 1 83.81 43 PHE B O 1
ATOM 2798 N N . ASN B 1 44 ? -13.891 -19.125 -23.453 1 83 44 ASN B N 1
ATOM 2799 C CA . ASN B 1 44 ? -13.891 -17.844 -24.156 1 83 44 ASN B CA 1
ATOM 2800 C C . ASN B 1 44 ? -13.594 -16.688 -23.188 1 83 44 ASN B C 1
ATOM 2802 O O . ASN B 1 44 ? -14.438 -16.312 -22.375 1 83 44 ASN B O 1
ATOM 2806 N N . GLY B 1 45 ? -12.438 -16.266 -23.297 1 84.88 45 GLY B N 1
ATOM 2807 C CA . GLY B 1 45 ? -12.031 -15.156 -22.453 1 84.88 45 GLY B CA 1
ATOM 2808 C C . GLY B 1 45 ? -12.258 -13.805 -23.094 1 84.88 45 GLY B C 1
ATOM 2809 O O . GLY B 1 45 ? -12.445 -13.719 -24.312 1 84.88 45 GLY B O 1
ATOM 2810 N N . ALA B 1 46 ? -12.398 -12.773 -22.281 1 91.38 46 ALA B N 1
ATOM 2811 C CA . ALA B 1 46 ? -12.523 -11.398 -22.766 1 91.38 46 ALA B CA 1
ATOM 2812 C C . ALA B 1 46 ? -11.352 -10.547 -22.281 1 91.38 46 ALA B C 1
ATOM 2814 O O . ALA B 1 46 ? -10.867 -10.727 -21.172 1 91.38 46 ALA B O 1
ATOM 2815 N N . GLU B 1 47 ? -10.93 -9.695 -23.156 1 93.44 47 GLU B N 1
ATOM 2816 C CA . GLU B 1 47 ? -9.859 -8.781 -22.766 1 93.44 47 GLU B CA 1
ATOM 2817 C C . GLU B 1 47 ? -10.398 -7.641 -21.906 1 93.44 47 GLU B C 1
ATOM 2819 O O . GLU B 1 47 ? -11.234 -6.855 -22.359 1 93.44 47 GLU B O 1
ATOM 2824 N N . VAL B 1 48 ? -9.953 -7.566 -20.719 1 96.56 48 VAL B N 1
ATOM 2825 C CA . VAL B 1 48 ? -10.336 -6.516 -19.781 1 96.56 48 VAL B CA 1
ATOM 2826 C C . VAL B 1 48 ? -9.102 -6.031 -19.031 1 96.56 48 VAL B C 1
ATOM 2828 O O . VAL B 1 48 ? -8.422 -6.82 -18.359 1 96.56 48 VAL B O 1
ATOM 2831 N N . ASP B 1 49 ? -8.812 -4.785 -19.219 1 97.44 49 ASP B N 1
ATOM 2832 C CA . ASP B 1 49 ? -7.777 -4.121 -18.438 1 97.44 49 ASP B CA 1
ATOM 2833 C C . ASP B 1 49 ? -8.344 -3.559 -17.141 1 97.44 49 ASP B C 1
ATOM 2835 O O . ASP B 1 49 ? -9.164 -2.645 -17.156 1 97.44 49 ASP B O 1
ATOM 2839 N N . ILE B 1 50 ? -7.84 -4.027 -16.047 1 98.12 50 ILE B N 1
ATOM 2840 C CA . ILE B 1 50 ? -8.453 -3.674 -14.773 1 98.12 50 ILE B CA 1
ATOM 2841 C C . ILE B 1 50 ? -8.133 -2.219 -14.43 1 98.12 50 ILE B C 1
ATOM 2843 O O . ILE B 1 50 ? -8.703 -1.649 -13.5 1 98.12 50 ILE B O 1
ATOM 2847 N N . THR B 1 51 ? -7.188 -1.59 -15.133 1 97.31 51 THR B N 1
ATOM 2848 C CA . THR B 1 51 ? -6.879 -0.182 -14.906 1 97.31 51 THR B CA 1
ATOM 2849 C C . THR B 1 51 ? -7.82 0.712 -15.711 1 97.31 51 THR B C 1
ATOM 2851 O O . THR B 1 51 ? -7.754 1.939 -15.609 1 97.31 51 THR B O 1
ATOM 2854 N N . ASP B 1 52 ? -8.656 0.101 -16.531 1 97.5 52 ASP B N 1
ATOM 2855 C CA . ASP B 1 52 ? -9.648 0.831 -17.312 1 97.5 52 ASP B CA 1
ATOM 2856 C C . ASP B 1 52 ? -11.031 0.751 -16.672 1 97.5 52 ASP B C 1
ATOM 2858 O O . ASP B 1 52 ? -11.711 -0.269 -16.781 1 97.5 52 ASP B O 1
ATOM 2862 N N . TRP B 1 53 ? -11.469 1.831 -16.188 1 97.38 53 TRP B N 1
ATOM 2863 C CA . TRP B 1 53 ? -12.734 1.885 -15.461 1 97.38 53 TRP B CA 1
ATOM 2864 C C . TRP B 1 53 ? -13.883 1.398 -16.328 1 97.38 53 TRP B C 1
ATOM 2866 O O . TRP B 1 53 ? -14.703 0.587 -15.898 1 97.38 53 TRP B O 1
ATOM 2876 N N . CYS B 1 54 ? -13.961 1.895 -17.516 1 97.38 54 CYS B N 1
ATOM 2877 C CA . CYS B 1 54 ? -15.094 1.604 -18.391 1 97.38 54 CYS B CA 1
ATOM 2878 C C . CYS B 1 54 ? -15.188 0.111 -18.672 1 97.38 54 CYS B C 1
ATOM 2880 O O . CYS B 1 54 ? -16.266 -0.478 -18.594 1 97.38 54 CYS B O 1
ATOM 2882 N N . SER B 1 55 ? -14.086 -0.499 -18.969 1 96.75 55 SER B N 1
ATOM 2883 C CA . SER B 1 55 ? -14.062 -1.925 -19.281 1 96.75 55 SER B CA 1
ATOM 2884 C C . SER B 1 55 ? -14.477 -2.76 -18.062 1 96.75 55 SER B C 1
ATOM 2886 O O . SER B 1 55 ? -15.234 -3.723 -18.203 1 96.75 55 SER B O 1
ATOM 2888 N N . VAL B 1 56 ? -14 -2.387 -16.938 1 98.38 56 VAL B N 1
ATOM 2889 C CA . VAL B 1 56 ? -14.289 -3.115 -15.703 1 98.38 56 VAL B CA 1
ATOM 2890 C C . VAL B 1 56 ? -15.766 -2.943 -15.344 1 98.38 56 VAL B C 1
ATOM 2892 O O . VAL B 1 56 ? -16.469 -3.926 -15.102 1 98.38 56 VAL B O 1
ATOM 2895 N N . TYR B 1 57 ? -16.203 -1.719 -15.359 1 98.06 57 TYR B N 1
ATOM 2896 C CA . TYR B 1 57 ? -17.578 -1.411 -14.984 1 98.06 57 TYR B CA 1
ATOM 2897 C C . TYR B 1 57 ? -18.562 -2.117 -15.906 1 98.06 57 TYR B C 1
ATOM 2899 O O . TYR B 1 57 ? -19.531 -2.727 -15.445 1 98.06 57 TYR B O 1
ATOM 2907 N N . ASP B 1 58 ? -18.328 -2.031 -17.172 1 97.75 58 ASP B N 1
ATOM 2908 C CA . ASP B 1 58 ? -19.219 -2.645 -18.141 1 97.75 58 ASP B CA 1
ATOM 2909 C C . ASP B 1 58 ? -19.281 -4.16 -17.969 1 97.75 58 ASP B C 1
ATOM 2911 O O . ASP B 1 58 ? -20.344 -4.77 -18.094 1 97.75 58 ASP B O 1
ATOM 2915 N N . SER B 1 59 ? -18.109 -4.793 -17.719 1 97.38 59 SER B N 1
ATOM 2916 C CA . SER B 1 59 ? -18.047 -6.234 -17.484 1 97.38 59 SER B CA 1
ATOM 2917 C C . SER B 1 59 ? -18.922 -6.641 -16.297 1 97.38 59 SER B C 1
ATOM 2919 O O . SER B 1 59 ? -19.703 -7.594 -16.391 1 97.38 59 SER B O 1
ATOM 2921 N N . ILE B 1 60 ? -18.812 -5.898 -15.227 1 98.12 60 ILE B N 1
ATOM 2922 C CA . ILE B 1 60 ? -19.531 -6.215 -13.992 1 98.12 60 ILE B CA 1
ATOM 2923 C C . ILE B 1 60 ? -21.016 -5.906 -14.164 1 98.12 60 ILE B C 1
ATOM 2925 O O . ILE B 1 60 ? -21.875 -6.691 -13.742 1 98.12 60 ILE B O 1
ATOM 2929 N N . ALA B 1 61 ? -21.312 -4.777 -14.805 1 98.12 61 ALA B N 1
ATOM 2930 C CA . ALA B 1 61 ? -22.703 -4.344 -14.984 1 98.12 61 ALA B CA 1
ATOM 2931 C C . ALA B 1 61 ? -23.469 -5.316 -15.875 1 98.12 61 ALA B C 1
ATOM 2933 O O . ALA B 1 61 ? -24.656 -5.539 -15.68 1 98.12 61 ALA B O 1
ATOM 2934 N N . THR B 1 62 ? -22.812 -5.898 -16.781 1 97.88 62 THR B N 1
ATOM 2935 C CA . THR B 1 62 ? -23.453 -6.797 -17.75 1 97.88 62 THR B CA 1
ATOM 2936 C C . THR B 1 62 ? -23.531 -8.211 -17.188 1 97.88 62 THR B C 1
ATOM 2938 O O . THR B 1 62 ? -24.594 -8.836 -17.203 1 97.88 62 THR B O 1
ATOM 2941 N N . PHE B 1 63 ? -22.438 -8.703 -16.609 1 97.94 63 PHE B N 1
ATOM 2942 C CA . PHE B 1 63 ? -22.359 -10.094 -16.188 1 97.94 63 PHE B CA 1
ATOM 2943 C C . PHE B 1 63 ? -23 -10.281 -14.812 1 97.94 63 PHE B C 1
ATOM 2945 O O . PHE B 1 63 ? -23.547 -11.344 -14.508 1 97.94 63 PHE B O 1
ATOM 2952 N N . ARG B 1 64 ? -22.859 -9.203 -13.984 1 98.38 64 ARG B N 1
ATOM 2953 C CA . ARG B 1 64 ? -23.422 -9.172 -12.641 1 98.38 64 ARG B CA 1
ATOM 2954 C C . ARG B 1 64 ? -23.016 -10.398 -11.844 1 98.38 64 ARG B C 1
ATOM 2956 O O . ARG B 1 64 ? -23.875 -11.18 -11.414 1 98.38 64 ARG B O 1
ATOM 2963 N N . PRO B 1 65 ? -21.781 -10.555 -11.523 1 98.62 65 PRO B N 1
ATOM 2964 C CA . PRO B 1 65 ? -21.266 -11.766 -10.875 1 98.62 65 PRO B CA 1
ATOM 2965 C C . PRO B 1 65 ? -21.75 -11.914 -9.43 1 98.62 65 PRO B C 1
ATOM 2967 O O . PRO B 1 65 ? -21.922 -10.922 -8.727 1 98.62 65 PRO B O 1
ATOM 2970 N N . ASP B 1 66 ? -21.938 -13.172 -9.023 1 98.69 66 ASP B N 1
ATOM 2971 C CA . ASP B 1 66 ? -22.156 -13.531 -7.621 1 98.69 66 ASP B CA 1
ATOM 2972 C C . ASP B 1 66 ? -20.828 -13.625 -6.859 1 98.69 66 ASP B C 1
ATOM 2974 O O . ASP B 1 66 ? -20.797 -13.406 -5.648 1 98.69 66 ASP B O 1
ATOM 2978 N N . ALA B 1 67 ? -19.828 -14.016 -7.578 1 98.75 67 ALA B N 1
ATOM 2979 C CA . ALA B 1 67 ? -18.5 -14.203 -7.016 1 98.75 67 ALA B CA 1
ATOM 2980 C C . ALA B 1 67 ? -17.422 -13.688 -7.969 1 98.75 67 ALA B C 1
ATOM 2982 O O . ALA B 1 67 ? -17.609 -13.695 -9.188 1 98.75 67 ALA B O 1
ATOM 2983 N N . VAL B 1 68 ? -16.375 -13.242 -7.367 1 98.88 68 VAL B N 1
ATOM 2984 C CA . VAL B 1 68 ? -15.242 -12.727 -8.133 1 98.88 68 VAL B CA 1
ATOM 2985 C C . VAL B 1 68 ? -13.945 -13.344 -7.621 1 98.88 68 VAL B C 1
ATOM 2987 O O . VAL B 1 68 ? -13.711 -13.398 -6.414 1 98.88 68 VAL B O 1
ATOM 2990 N N . PHE B 1 69 ? -13.188 -13.906 -8.508 1 98.88 69 PHE B N 1
ATOM 2991 C CA . PHE B 1 69 ? -11.789 -14.195 -8.242 1 98.88 69 PHE B CA 1
ATOM 2992 C C . PHE B 1 69 ? -10.883 -13.148 -8.883 1 98.88 69 PHE B C 1
ATOM 2994 O O . PHE B 1 69 ? -10.68 -13.164 -10.102 1 98.88 69 PHE B O 1
ATOM 3001 N N . HIS B 1 70 ? -10.375 -12.266 -8.055 1 98.88 70 HIS B N 1
ATOM 3002 C CA . HIS B 1 70 ? -9.492 -11.203 -8.531 1 98.88 70 HIS B CA 1
ATOM 3003 C C . HIS B 1 70 ? -8.031 -11.648 -8.516 1 98.88 70 HIS B C 1
ATOM 3005 O O . HIS B 1 70 ? -7.32 -11.406 -7.539 1 98.88 70 HIS B O 1
ATOM 3011 N N . LEU B 1 71 ? -7.586 -12.133 -9.68 1 98.62 71 LEU B N 1
ATOM 3012 C CA . LEU B 1 71 ? -6.246 -12.695 -9.789 1 98.62 71 LEU B CA 1
ATOM 3013 C C . LEU B 1 71 ? -5.344 -11.805 -10.633 1 98.62 71 LEU B C 1
ATOM 3015 O O . LEU B 1 71 ? -4.125 -11.992 -10.656 1 98.62 71 LEU B O 1
ATOM 3019 N N . ALA B 1 72 ? -5.898 -10.844 -11.32 1 97.94 72 ALA B N 1
ATOM 3020 C CA . ALA B 1 72 ? -5.141 -10 -12.234 1 97.94 72 ALA B CA 1
ATOM 3021 C C . ALA B 1 72 ? -4.105 -9.164 -11.492 1 97.94 72 ALA B C 1
ATOM 3023 O O . ALA B 1 72 ? -4.406 -8.578 -10.445 1 97.94 72 ALA B O 1
ATOM 3024 N N . ALA B 1 73 ? -2.926 -9.18 -11.984 1 97.62 73 ALA B N 1
ATOM 3025 C CA . ALA B 1 73 ? -1.818 -8.375 -11.469 1 97.62 73 ALA B CA 1
ATOM 3026 C C . ALA B 1 73 ? -0.619 -8.43 -12.414 1 97.62 73 ALA B C 1
ATOM 3028 O O . ALA B 1 73 ? -0.522 -9.32 -13.258 1 97.62 73 ALA B O 1
ATOM 3029 N N . GLN B 1 74 ? 0.183 -7.352 -12.43 1 95.44 74 GLN B N 1
ATOM 3030 C CA . GLN B 1 74 ? 1.583 -7.605 -12.75 1 95.44 74 GLN B CA 1
ATOM 3031 C C . GLN B 1 74 ? 2.242 -8.484 -11.688 1 95.44 74 GLN B C 1
ATOM 3033 O O . GLN B 1 74 ? 2.506 -8.023 -10.578 1 95.44 74 GLN B O 1
ATOM 3038 N N . SER B 1 75 ? 2.496 -9.727 -11.961 1 90.88 75 SER B N 1
ATOM 3039 C CA . SER B 1 75 ? 2.746 -10.727 -10.922 1 90.88 75 SER B CA 1
ATOM 3040 C C . SER B 1 75 ? 4.227 -11.086 -10.852 1 90.88 75 SER B C 1
ATOM 3042 O O . SER B 1 75 ? 4.609 -12.008 -10.133 1 90.88 75 SER B O 1
ATOM 3044 N N . TYR B 1 76 ? 5.066 -10.398 -11.562 1 87.56 76 TYR B N 1
ATOM 3045 C CA . TYR B 1 76 ? 6.484 -10.742 -11.602 1 87.56 76 TYR B CA 1
ATOM 3046 C C . TYR B 1 76 ? 7.305 -9.758 -10.773 1 87.56 76 TYR B C 1
ATOM 3048 O O . TYR B 1 76 ? 7.445 -8.594 -11.141 1 87.56 76 TYR B O 1
ATOM 3056 N N . PRO B 1 77 ? 7.871 -10.234 -9.695 1 87.25 77 PRO B N 1
ATOM 3057 C CA . PRO B 1 77 ? 8.711 -9.359 -8.875 1 87.25 77 PRO B CA 1
ATOM 3058 C C . PRO B 1 77 ? 9.859 -8.727 -9.664 1 87.25 77 PRO B C 1
ATOM 3060 O O . PRO B 1 77 ? 10.141 -7.539 -9.508 1 87.25 77 PRO B O 1
ATOM 3063 N N . ALA B 1 78 ? 10.445 -9.492 -10.539 1 83.69 78 ALA B N 1
ATOM 3064 C CA . ALA B 1 78 ? 11.57 -9 -11.336 1 83.69 78 ALA B CA 1
ATOM 3065 C C . ALA B 1 78 ? 11.164 -7.797 -12.18 1 83.69 78 ALA B C 1
ATOM 3067 O O . ALA B 1 78 ? 11.914 -6.824 -12.289 1 83.69 78 ALA B O 1
ATOM 3068 N N . VAL B 1 79 ? 9.992 -7.871 -12.75 1 88.38 79 VAL B N 1
ATOM 3069 C CA . VAL B 1 79 ? 9.469 -6.797 -13.578 1 88.38 79 VAL B CA 1
ATOM 3070 C C . VAL B 1 79 ? 9.156 -5.574 -12.719 1 88.38 79 VAL B C 1
ATOM 3072 O O . VAL B 1 79 ? 9.297 -4.438 -13.172 1 88.38 79 VAL B O 1
ATOM 3075 N N . SER B 1 80 ? 8.82 -5.777 -11.508 1 91.75 80 SER B N 1
ATOM 3076 C CA . SER B 1 80 ? 8.391 -4.691 -10.641 1 91.75 80 SER B CA 1
ATOM 3077 C C . SER B 1 80 ? 9.547 -3.76 -10.297 1 91.75 80 SER B C 1
ATOM 3079 O O . SER B 1 80 ? 9.336 -2.576 -10.031 1 91.75 80 SER B O 1
ATOM 3081 N N . TRP B 1 81 ? 10.734 -4.262 -10.32 1 90.19 81 TRP B N 1
ATOM 3082 C CA . TRP B 1 81 ? 11.906 -3.414 -10.102 1 90.19 81 TRP B CA 1
ATOM 3083 C C . TRP B 1 81 ? 12.117 -2.463 -11.273 1 90.19 81 TRP B C 1
ATOM 3085 O O . TRP B 1 81 ? 12.43 -1.286 -11.078 1 90.19 81 TRP B O 1
ATOM 3095 N N . ALA B 1 82 ? 11.93 -3.059 -12.438 1 91.38 82 ALA B N 1
ATOM 3096 C CA . ALA B 1 82 ? 12.172 -2.295 -13.656 1 91.38 82 ALA B CA 1
ATOM 3097 C C . ALA B 1 82 ? 11.008 -1.355 -13.953 1 91.38 82 ALA B C 1
ATOM 3099 O O . ALA B 1 82 ? 11.195 -0.279 -14.523 1 91.38 82 ALA B O 1
ATOM 3100 N N . ARG B 1 83 ? 9.852 -1.761 -13.547 1 95.88 83 ARG B N 1
ATOM 3101 C CA . ARG B 1 83 ? 8.641 -1.003 -13.859 1 95.88 83 ARG B CA 1
ATOM 3102 C C . ARG B 1 83 ? 7.754 -0.855 -12.633 1 95.88 83 ARG B C 1
ATOM 3104 O O . ARG B 1 83 ? 6.598 -1.282 -12.641 1 95.88 83 ARG B O 1
ATOM 3111 N N . PRO B 1 84 ? 8.25 -0.15 -11.648 1 96.12 84 PRO B N 1
ATOM 3112 C CA . PRO B 1 84 ? 7.5 -0.043 -10.398 1 96.12 84 PRO B CA 1
ATOM 3113 C C . PRO B 1 84 ? 6.184 0.713 -10.562 1 96.12 84 PRO B C 1
ATOM 3115 O O . PRO B 1 84 ? 5.168 0.332 -9.977 1 96.12 84 PRO B O 1
ATOM 3118 N N . VAL B 1 85 ? 6.176 1.762 -11.375 1 96.75 85 VAL B N 1
ATOM 3119 C CA . VAL B 1 85 ? 4.992 2.59 -11.57 1 96.75 85 VAL B CA 1
ATOM 3120 C C . VAL B 1 85 ? 3.879 1.762 -12.211 1 96.75 85 VAL B C 1
ATOM 3122 O O . VAL B 1 85 ? 2.738 1.777 -11.742 1 96.75 85 VAL B O 1
ATOM 3125 N N . GLU B 1 86 ? 4.238 1.031 -13.219 1 96.5 86 GLU B N 1
ATOM 3126 C CA . GLU B 1 86 ? 3.27 0.162 -13.875 1 96.5 86 GLU B CA 1
ATOM 3127 C C . GLU B 1 86 ? 2.746 -0.91 -12.93 1 96.5 86 GLU B C 1
ATOM 3129 O O . GLU B 1 86 ? 1.549 -1.199 -12.906 1 96.5 86 GLU B O 1
ATOM 3134 N N . THR B 1 87 ? 3.602 -1.521 -12.195 1 97.56 87 THR B N 1
ATOM 3135 C CA . THR B 1 87 ? 3.24 -2.578 -11.258 1 97.56 87 THR B CA 1
ATOM 3136 C C . THR B 1 87 ? 2.271 -2.057 -10.203 1 97.56 87 THR B C 1
ATOM 3138 O O . THR B 1 87 ? 1.224 -2.66 -9.961 1 97.56 87 THR B O 1
ATOM 3141 N N . LEU B 1 88 ? 2.584 -0.913 -9.625 1 97.75 88 LEU B N 1
ATOM 3142 C CA . LEU B 1 88 ? 1.741 -0.323 -8.586 1 97.75 88 LEU B CA 1
ATOM 3143 C C . LEU B 1 88 ? 0.387 0.088 -9.156 1 97.75 88 LEU B C 1
ATOM 3145 O O . LEU B 1 88 ? -0.648 -0.122 -8.523 1 97.75 88 LEU B O 1
ATOM 3149 N N . THR B 1 89 ? 0.436 0.669 -10.305 1 97.5 89 THR B N 1
ATOM 3150 C CA . THR B 1 89 ? -0.802 1.102 -10.945 1 97.5 89 THR B CA 1
ATOM 3151 C C . THR B 1 89 ? -1.714 -0.09 -11.219 1 97.5 89 THR B C 1
ATOM 3153 O O . THR B 1 89 ? -2.889 -0.08 -10.852 1 97.5 89 THR B O 1
ATOM 3156 N N . THR B 1 90 ? -1.168 -1.087 -11.805 1 97.81 90 THR B N 1
ATOM 3157 C CA . THR B 1 90 ? -1.968 -2.25 -12.172 1 97.81 90 THR B CA 1
ATOM 3158 C C . THR B 1 90 ? -2.508 -2.949 -10.93 1 97.81 90 THR B C 1
ATOM 3160 O O . THR B 1 90 ? -3.711 -3.203 -10.82 1 97.81 90 THR B O 1
ATOM 3163 N N . ASN B 1 91 ? -1.67 -3.236 -10.008 1 98.31 91 ASN B N 1
ATOM 3164 C CA . ASN B 1 91 ? -2.041 -4.09 -8.883 1 98.31 91 ASN B CA 1
ATOM 3165 C C . ASN B 1 91 ? -2.914 -3.35 -7.879 1 98.31 91 ASN B C 1
ATOM 3167 O O . ASN B 1 91 ? -3.889 -3.904 -7.367 1 98.31 91 ASN B O 1
ATOM 3171 N N . MET B 1 92 ? -2.582 -2.127 -7.609 1 97.31 92 MET B N 1
ATOM 3172 C CA . MET B 1 92 ? -3.295 -1.416 -6.551 1 97.31 92 MET B CA 1
ATOM 3173 C C . MET B 1 92 ? -4.441 -0.59 -7.129 1 97.31 92 MET B C 1
ATOM 3175 O O . MET B 1 92 ? -5.586 -0.716 -6.688 1 97.31 92 MET B O 1
ATOM 3179 N N . VAL B 1 93 ? -4.098 0.299 -8.062 1 97.38 93 VAL B N 1
ATOM 3180 C CA . VAL B 1 93 ? -5.125 1.152 -8.648 1 97.38 93 VAL B CA 1
ATOM 3181 C C . VAL B 1 93 ? -6.152 0.294 -9.383 1 97.38 93 VAL B C 1
ATOM 3183 O O . VAL B 1 93 ? -7.355 0.534 -9.281 1 97.38 93 VAL B O 1
ATOM 3186 N N . GLY B 1 94 ? -5.625 -0.675 -10.102 1 98.31 94 GLY B N 1
ATOM 3187 C CA . GLY B 1 94 ? -6.531 -1.609 -10.75 1 98.31 94 GLY B CA 1
ATOM 3188 C C . GLY B 1 94 ? -7.48 -2.291 -9.789 1 98.31 94 GLY B C 1
ATOM 3189 O O . GLY B 1 94 ? -8.672 -2.428 -10.07 1 98.31 94 GLY B O 1
ATOM 3190 N N . THR B 1 95 ? -6.98 -2.707 -8.648 1 98.56 95 THR B N 1
ATOM 3191 C CA . THR B 1 95 ? -7.809 -3.348 -7.633 1 98.56 95 THR B CA 1
ATOM 3192 C C . THR B 1 95 ? -8.867 -2.381 -7.109 1 98.56 95 THR B C 1
ATOM 3194 O O . THR B 1 95 ? -10.023 -2.76 -6.926 1 98.56 95 THR B O 1
ATOM 3197 N N . ALA B 1 96 ? -8.492 -1.138 -6.832 1 98.25 96 ALA B N 1
ATOM 3198 C CA . ALA B 1 96 ? -9.445 -0.132 -6.375 1 98.25 96 ALA B CA 1
ATOM 3199 C C . ALA B 1 96 ? -10.578 0.054 -7.383 1 98.25 96 ALA B C 1
ATOM 3201 O O . ALA B 1 96 ? -11.742 0.213 -7.004 1 98.25 96 ALA B O 1
ATOM 3202 N N . ILE B 1 97 ? -10.242 0.055 -8.656 1 98.56 97 ILE B N 1
ATOM 3203 C CA . ILE B 1 97 ? -11.234 0.204 -9.719 1 98.56 97 ILE B CA 1
ATOM 3204 C C . ILE B 1 97 ? -12.219 -0.966 -9.672 1 98.56 97 ILE B C 1
ATOM 3206 O O . ILE B 1 97 ? -13.43 -0.767 -9.727 1 98.56 97 ILE B O 1
ATOM 3210 N N . VAL B 1 98 ? -11.664 -2.178 -9.547 1 98.75 98 VAL B N 1
ATOM 3211 C CA . VAL B 1 98 ? -12.492 -3.377 -9.469 1 98.75 98 VAL B CA 1
ATOM 3212 C C . VAL B 1 98 ? -13.422 -3.293 -8.266 1 98.75 98 VAL B C 1
ATOM 3214 O O . VAL B 1 98 ? -14.625 -3.545 -8.375 1 98.75 98 VAL B O 1
ATOM 3217 N N . PHE B 1 99 ? -12.875 -2.902 -7.125 1 98.62 99 PHE B N 1
ATOM 3218 C CA . PHE B 1 99 ? -13.664 -2.822 -5.898 1 98.62 99 PHE B CA 1
ATOM 3219 C C . PHE B 1 99 ? -14.75 -1.758 -6.02 1 98.62 99 PHE B C 1
ATOM 3221 O O . PHE B 1 99 ? -15.891 -1.981 -5.613 1 98.62 99 PHE B O 1
ATOM 3228 N N . GLU B 1 100 ? -14.391 -0.603 -6.555 1 98.31 100 GLU B N 1
ATOM 3229 C CA . GLU B 1 100 ? -15.352 0.484 -6.699 1 98.31 100 GLU B CA 1
ATOM 3230 C C . GLU B 1 100 ? -16.5 0.09 -7.629 1 98.31 100 GLU B C 1
ATOM 3232 O O . GLU B 1 100 ? -17.656 0.39 -7.352 1 98.31 100 GLU B O 1
ATOM 3237 N N . ALA B 1 101 ? -16.125 -0.554 -8.719 1 98.44 101 ALA B N 1
ATOM 3238 C CA . ALA B 1 101 ? -17.156 -1.001 -9.656 1 98.44 101 ALA B CA 1
ATOM 3239 C C . ALA B 1 101 ? -18.094 -2.006 -8.992 1 98.44 101 ALA B C 1
ATOM 3241 O O . ALA B 1 101 ? -19.312 -1.906 -9.141 1 98.44 101 ALA B O 1
ATOM 3242 N N . LEU B 1 102 ? -17.547 -2.967 -8.266 1 98.69 102 LEU B N 1
ATOM 3243 C CA . LEU B 1 102 ? -18.359 -3.967 -7.578 1 98.69 102 LEU B CA 1
ATOM 3244 C C . LEU B 1 102 ? -19.234 -3.314 -6.512 1 98.69 102 LEU B C 1
ATOM 3246 O O . LEU B 1 102 ? -20.406 -3.67 -6.363 1 98.69 102 LEU B O 1
ATOM 3250 N N . ARG B 1 103 ? -18.625 -2.408 -5.754 1 97.88 103 ARG B N 1
ATOM 3251 C CA . ARG B 1 103 ? -19.359 -1.709 -4.707 1 97.88 103 ARG B CA 1
ATOM 3252 C C . ARG B 1 103 ? -20.609 -1.04 -5.27 1 97.88 103 ARG B C 1
ATOM 3254 O O . ARG B 1 103 ? -21.672 -1.056 -4.641 1 97.88 103 ARG B O 1
ATOM 3261 N N . ARG B 1 104 ? -20.531 -0.534 -6.48 1 97 104 ARG B N 1
ATOM 3262 C CA . ARG B 1 104 ? -21.609 0.222 -7.098 1 97 104 ARG B CA 1
ATOM 3263 C C . ARG B 1 104 ? -22.672 -0.712 -7.68 1 97 104 ARG B C 1
ATOM 3265 O O . ARG B 1 104 ? -23.859 -0.423 -7.617 1 97 104 ARG B O 1
ATOM 3272 N N . VAL B 1 105 ? -22.234 -1.846 -8.195 1 97.62 105 VAL B N 1
ATOM 3273 C CA . VAL B 1 105 ? -23.141 -2.643 -9.016 1 97.62 105 VAL B CA 1
ATOM 3274 C C . VAL B 1 105 ? -23.516 -3.924 -8.281 1 97.62 105 VAL B C 1
ATOM 3276 O O . VAL B 1 105 ? -24.656 -4.391 -8.383 1 97.62 105 VAL B O 1
ATOM 3279 N N . ARG B 1 106 ? -22.516 -4.512 -7.594 1 97.5 106 ARG B N 1
ATOM 3280 C CA . ARG B 1 106 ? -22.688 -5.797 -6.922 1 97.5 106 ARG B CA 1
ATOM 3281 C C . ARG B 1 106 ? -22.062 -5.781 -5.535 1 97.5 106 ARG B C 1
ATOM 3283 O O . ARG B 1 106 ? -21.156 -6.566 -5.254 1 97.5 106 ARG B O 1
ATOM 3290 N N . PRO B 1 107 ? -22.609 -5.012 -4.648 1 97.12 107 PRO B N 1
ATOM 3291 C CA . PRO B 1 107 ? -21.953 -4.812 -3.35 1 97.12 107 PRO B CA 1
ATOM 3292 C C . PRO B 1 107 ? -21.938 -6.082 -2.496 1 97.12 107 PRO B C 1
ATOM 3294 O O . PRO B 1 107 ? -21.188 -6.168 -1.529 1 97.12 107 PRO B O 1
ATOM 3297 N N . HIS B 1 108 ? -22.703 -7.137 -2.904 1 97.19 108 HIS B N 1
ATOM 3298 C CA . HIS B 1 108 ? -22.812 -8.344 -2.086 1 97.19 108 HIS B CA 1
ATOM 3299 C C . HIS B 1 108 ? -22 -9.484 -2.686 1 97.19 108 HIS B C 1
ATOM 3301 O O . HIS B 1 108 ? -21.984 -10.594 -2.139 1 97.19 108 HIS B O 1
ATOM 3307 N N . ALA B 1 109 ? -21.391 -9.266 -3.812 1 98.56 109 ALA B N 1
ATOM 3308 C CA . ALA B 1 109 ? -20.547 -10.305 -4.41 1 98.56 109 ALA B CA 1
ATOM 3309 C C . ALA B 1 109 ? -19.438 -10.727 -3.451 1 98.56 109 ALA B C 1
ATOM 3311 O O . ALA B 1 109 ? -18.859 -9.891 -2.752 1 98.56 109 ALA B O 1
ATOM 3312 N N . LYS B 1 110 ? -19.156 -12.016 -3.414 1 98.81 110 LYS B N 1
ATOM 3313 C CA . LYS B 1 110 ? -18 -12.516 -2.676 1 98.81 110 LYS B CA 1
ATOM 3314 C C . LYS B 1 110 ? -16.734 -12.398 -3.51 1 98.81 110 LYS B C 1
ATOM 3316 O O . LYS B 1 110 ? -16.719 -12.773 -4.684 1 98.81 110 LYS B O 1
ATOM 3321 N N . ILE B 1 111 ? -15.734 -11.852 -2.896 1 98.94 111 ILE B N 1
ATOM 3322 C CA . ILE B 1 111 ? -14.531 -11.562 -3.662 1 98.94 111 ILE B CA 1
ATOM 3323 C C . ILE B 1 111 ? -13.336 -12.273 -3.033 1 98.94 111 ILE B C 1
ATOM 3325 O O . ILE B 1 111 ? -13.008 -12.031 -1.868 1 98.94 111 ILE B O 1
ATOM 3329 N N . ILE B 1 112 ? -12.672 -13.148 -3.766 1 98.94 112 ILE B N 1
ATOM 3330 C CA . ILE B 1 112 ? -11.367 -13.688 -3.404 1 98.94 112 ILE B CA 1
ATOM 3331 C C . ILE B 1 112 ? -10.266 -12.867 -4.062 1 98.94 112 ILE B C 1
ATOM 3333 O O . ILE B 1 112 ? -10.266 -12.664 -5.281 1 98.94 112 ILE B O 1
ATOM 3337 N N . VAL B 1 113 ? -9.383 -12.398 -3.266 1 98.88 113 VAL B N 1
ATOM 3338 C CA . VAL B 1 113 ? -8.297 -11.555 -3.752 1 98.88 113 VAL B CA 1
ATOM 3339 C C . VAL B 1 113 ? -6.973 -12.312 -3.662 1 98.88 113 VAL B C 1
ATOM 3341 O O . VAL B 1 113 ? -6.605 -12.805 -2.594 1 98.88 113 VAL B O 1
ATOM 3344 N N . ALA B 1 114 ? -6.281 -12.367 -4.754 1 98.62 114 ALA B N 1
ATOM 3345 C CA . ALA B 1 114 ? -4.961 -12.992 -4.758 1 98.62 114 ALA B CA 1
ATOM 3346 C C . ALA B 1 114 ? -3.91 -12.062 -4.16 1 98.62 114 ALA B C 1
ATOM 3348 O O . ALA B 1 114 ? -3.523 -11.07 -4.785 1 98.62 114 ALA B O 1
ATOM 3349 N N . GLY B 1 115 ? -3.49 -12.375 -3.002 1 98.12 115 GLY B N 1
ATOM 3350 C CA . GLY B 1 115 ? -2.307 -11.758 -2.424 1 98.12 115 GLY B CA 1
ATOM 3351 C C . GLY B 1 115 ? -1.027 -12.508 -2.742 1 98.12 115 GLY B C 1
ATOM 3352 O O . GLY B 1 115 ? -0.917 -13.141 -3.797 1 98.12 115 GLY B O 1
ATOM 3353 N N . SER B 1 116 ? -0.033 -12.312 -1.916 1 96.44 116 SER B N 1
ATOM 3354 C CA . SER B 1 116 ? 1.26 -12.945 -2.15 1 96.44 116 SER B CA 1
ATOM 3355 C C . SER B 1 116 ? 2.084 -13.016 -0.869 1 96.44 116 SER B C 1
ATOM 3357 O O . SER B 1 116 ? 1.994 -12.125 -0.02 1 96.44 116 SER B O 1
ATOM 3359 N N . SER B 1 117 ? 2.885 -14.039 -0.797 1 93.69 117 SER B N 1
ATOM 3360 C CA . SER B 1 117 ? 3.846 -14.125 0.298 1 93.69 117 SER B CA 1
ATOM 3361 C C . SER B 1 117 ? 4.875 -13 0.223 1 93.69 117 SER B C 1
ATOM 3363 O O . SER B 1 117 ? 5.559 -12.711 1.208 1 93.69 117 SER B O 1
ATOM 3365 N N . ALA B 1 118 ? 5.008 -12.398 -0.953 1 93.12 118 ALA B N 1
ATOM 3366 C CA . ALA B 1 118 ? 5.938 -11.281 -1.137 1 93.12 118 ALA B CA 1
ATOM 3367 C C . ALA B 1 118 ? 5.605 -10.133 -0.194 1 93.12 118 ALA B C 1
ATOM 3369 O O . ALA B 1 118 ? 6.445 -9.258 0.053 1 93.12 118 ALA B O 1
ATOM 3370 N N . GLU B 1 119 ? 4.391 -10.102 0.314 1 96 119 GLU B N 1
ATOM 3371 C CA . GLU B 1 119 ? 3.973 -9.078 1.262 1 96 119 GLU B CA 1
ATOM 3372 C C . GLU B 1 119 ? 4.828 -9.109 2.525 1 96 119 GLU B C 1
ATOM 3374 O O . GLU B 1 119 ? 5.066 -8.07 3.148 1 96 119 GLU B O 1
ATOM 3379 N N . TYR B 1 120 ? 5.309 -10.266 2.895 1 93 120 TYR B N 1
ATOM 3380 C CA . TYR B 1 120 ? 6.004 -10.453 4.164 1 93 120 TYR B CA 1
ATOM 3381 C C . TYR B 1 120 ? 7.438 -9.938 4.082 1 93 120 TYR B C 1
ATOM 3383 O O . TYR B 1 120 ? 8.016 -9.523 5.09 1 93 120 TYR B O 1
ATOM 3391 N N . GLY B 1 121 ? 7.988 -9.992 2.908 1 89.56 121 GLY B N 1
ATOM 3392 C CA . GLY B 1 121 ? 9.367 -9.562 2.742 1 89.56 121 GLY B CA 1
ATOM 3393 C C . GLY B 1 121 ? 10.367 -10.508 3.373 1 89.56 121 GLY B C 1
ATOM 3394 O O . GLY B 1 121 ? 10.219 -11.727 3.281 1 89.56 121 GLY B O 1
ATOM 3395 N N . PHE B 1 122 ? 11.414 -9.922 3.986 1 82.5 122 PHE B N 1
ATOM 3396 C CA . PHE B 1 122 ? 12.469 -10.734 4.566 1 82.5 122 PHE B CA 1
ATOM 3397 C C . PHE B 1 122 ? 11.969 -11.469 5.805 1 82.5 122 PHE B C 1
ATOM 3399 O O . PHE B 1 122 ? 11.367 -10.867 6.691 1 82.5 122 PHE B O 1
ATOM 3406 N N . VAL B 1 123 ? 12.195 -12.695 5.809 1 83.06 123 VAL B N 1
ATOM 3407 C CA . VAL B 1 123 ? 11.828 -13.531 6.945 1 83.06 123 VAL B CA 1
ATOM 3408 C C . VAL B 1 123 ? 13.055 -14.273 7.465 1 83.06 123 VAL B C 1
ATOM 3410 O O . VAL B 1 123 ? 13.758 -14.945 6.699 1 83.06 123 VAL B O 1
ATOM 3413 N N . ASP B 1 124 ? 13.297 -14.125 8.734 1 85.19 124 ASP B N 1
ATOM 3414 C CA . ASP B 1 124 ? 14.359 -14.906 9.359 1 85.19 124 ASP B CA 1
ATOM 3415 C C . ASP B 1 124 ? 14.016 -16.391 9.383 1 85.19 124 ASP B C 1
ATOM 3417 O O . ASP B 1 124 ? 12.883 -16.766 9.719 1 85.19 124 ASP B O 1
ATOM 3421 N N . PRO B 1 125 ? 14.969 -17.234 9.008 1 84.62 125 PRO B N 1
ATOM 3422 C CA . PRO B 1 125 ? 14.695 -18.672 8.984 1 84.62 125 PRO B CA 1
ATOM 3423 C C . PRO B 1 125 ? 14.133 -19.188 10.312 1 84.62 125 PRO B C 1
ATOM 3425 O O . PRO B 1 125 ? 13.391 -20.172 10.328 1 84.62 125 PRO B O 1
ATOM 3428 N N . SER B 1 126 ? 14.438 -18.5 11.391 1 87.44 126 SER B N 1
ATOM 3429 C CA . SER B 1 126 ? 13.977 -18.922 12.703 1 87.44 126 SER B CA 1
ATOM 3430 C C . SER B 1 126 ? 12.492 -18.625 12.891 1 87.44 126 SER B C 1
ATOM 3432 O O . SER B 1 126 ? 11.859 -19.125 13.82 1 87.44 126 SER B O 1
ATOM 3434 N N . GLU B 1 127 ? 11.945 -17.938 11.922 1 88.12 127 GLU B N 1
ATOM 3435 C CA . GLU B 1 127 ? 10.562 -17.484 12.07 1 88.12 127 GLU B CA 1
ATOM 3436 C C . GLU B 1 127 ? 9.602 -18.406 11.305 1 88.12 127 GLU B C 1
ATOM 3438 O O . GLU B 1 127 ? 8.383 -18.297 11.469 1 88.12 127 GLU B O 1
ATOM 3443 N N . VAL B 1 128 ? 10.102 -19.297 10.531 1 87.5 128 VAL B N 1
ATOM 3444 C CA . VAL B 1 128 ? 9.227 -20.078 9.672 1 87.5 128 VAL B CA 1
ATOM 3445 C C . VAL B 1 128 ? 8.734 -21.312 10.43 1 87.5 128 VAL B C 1
ATOM 3447 O O . VAL B 1 128 ? 9.461 -21.875 11.258 1 87.5 128 VAL B O 1
ATOM 3450 N N . PRO B 1 129 ? 7.586 -21.75 10.18 1 91.62 129 PRO B N 1
ATOM 3451 C CA . PRO B 1 129 ? 6.625 -21.156 9.25 1 91.62 129 PRO B CA 1
ATOM 3452 C C . PRO B 1 129 ? 6.035 -19.844 9.766 1 91.62 129 PRO B C 1
ATOM 3454 O O . PRO B 1 129 ? 5.832 -19.688 10.977 1 91.62 129 PRO B O 1
ATOM 3457 N N . ILE B 1 130 ? 5.738 -18.969 8.836 1 91.81 130 ILE B N 1
ATOM 3458 C CA . ILE B 1 130 ? 5.207 -17.672 9.25 1 91.81 130 ILE B CA 1
ATOM 3459 C C . ILE B 1 130 ? 3.684 -17.688 9.156 1 91.81 130 ILE B C 1
ATOM 3461 O O . ILE B 1 130 ? 3.117 -18.266 8.234 1 91.81 130 ILE B O 1
ATOM 3465 N N . ASN B 1 131 ? 3.066 -17.125 10.172 1 94.62 131 ASN B N 1
ATOM 3466 C CA . ASN B 1 131 ? 1.611 -17.016 10.156 1 94.62 131 ASN B CA 1
ATOM 3467 C C . ASN B 1 131 ? 1.157 -15.648 9.664 1 94.62 131 ASN B C 1
ATOM 3469 O O . ASN B 1 131 ? 1.984 -14.805 9.312 1 94.62 131 ASN B O 1
ATOM 3473 N N . GLU B 1 132 ? -0.142 -15.414 9.586 1 96.06 132 GLU B N 1
ATOM 3474 C CA . GLU B 1 132 ? -0.718 -14.242 8.945 1 96.06 132 GLU B CA 1
ATOM 3475 C C . GLU B 1 132 ? -0.513 -12.992 9.797 1 96.06 132 GLU B C 1
ATOM 3477 O O . GLU B 1 132 ? -0.705 -11.867 9.32 1 96.06 132 GLU B O 1
ATOM 3482 N N . ARG B 1 133 ? -0.063 -13.062 11.023 1 92.12 133 ARG B N 1
ATOM 3483 C CA . ARG B 1 133 ? 0.116 -11.93 11.922 1 92.12 133 ARG B CA 1
ATOM 3484 C C . ARG B 1 133 ? 1.48 -11.281 11.719 1 92.12 133 ARG B C 1
ATOM 3486 O O . ARG B 1 133 ? 1.744 -10.195 12.25 1 92.12 133 ARG B O 1
ATOM 3493 N N . ARG B 1 134 ? 2.285 -11.984 10.969 1 92.38 134 ARG B N 1
ATOM 3494 C CA . ARG B 1 134 ? 3.619 -11.453 10.719 1 92.38 134 ARG B CA 1
ATOM 3495 C C . ARG B 1 134 ? 3.547 -10.086 10.039 1 92.38 134 ARG B C 1
ATOM 3497 O O . ARG B 1 134 ? 2.725 -9.883 9.148 1 92.38 134 ARG B O 1
ATOM 3504 N N . GLU B 1 135 ? 4.406 -9.211 10.5 1 91.81 135 GLU B N 1
ATOM 3505 C CA . GLU B 1 135 ? 4.469 -7.859 9.945 1 91.81 135 GLU B CA 1
ATOM 3506 C C . GLU B 1 135 ? 4.797 -7.891 8.453 1 91.81 135 GLU B C 1
ATOM 3508 O O . GLU B 1 135 ? 5.613 -8.703 8.008 1 91.81 135 GLU B O 1
ATOM 3513 N N . LEU B 1 136 ? 4.195 -6.984 7.695 1 94.12 136 LEU B N 1
ATOM 3514 C CA . LEU B 1 136 ? 4.441 -6.875 6.262 1 94.12 136 LEU B CA 1
ATOM 3515 C C . LEU B 1 136 ? 5.594 -5.914 5.98 1 94.12 136 LEU B C 1
ATOM 3517 O O . LEU B 1 136 ? 5.504 -4.727 6.293 1 94.12 136 LEU B O 1
ATOM 3521 N N . ARG B 1 137 ? 6.645 -6.434 5.406 1 92.31 137 ARG B N 1
ATOM 3522 C CA . ARG B 1 137 ? 7.828 -5.656 5.059 1 92.31 137 ARG B CA 1
ATOM 3523 C C . ARG B 1 137 ? 8.359 -6.047 3.682 1 92.31 137 ARG B C 1
ATOM 3525 O O . ARG B 1 137 ? 9.461 -6.582 3.564 1 92.31 137 ARG B O 1
ATOM 3532 N N . PRO B 1 138 ? 7.609 -5.668 2.666 1 94.69 138 PRO B N 1
ATOM 3533 C CA . PRO B 1 138 ? 7.957 -6.105 1.314 1 94.69 138 PRO B CA 1
ATOM 3534 C C . PRO B 1 138 ? 9.297 -5.547 0.841 1 94.69 138 PRO B C 1
ATOM 3536 O O . PRO B 1 138 ? 9.68 -4.441 1.231 1 94.69 138 PRO B O 1
ATOM 3539 N N . LEU B 1 139 ? 9.961 -6.254 -0.111 1 92.06 139 LEU B N 1
ATOM 3540 C CA . LEU B 1 139 ? 11.328 -5.918 -0.5 1 92.06 139 LEU B CA 1
ATOM 3541 C C . LEU B 1 139 ? 11.375 -5.445 -1.948 1 92.06 139 LEU B C 1
ATOM 3543 O O . LEU B 1 139 ? 12.445 -5.102 -2.457 1 92.06 139 LEU B O 1
ATOM 3547 N N . HIS B 1 140 ? 10.297 -5.5 -2.637 1 93.12 140 HIS B N 1
ATOM 3548 C CA . HIS B 1 140 ? 10.188 -5.004 -4.004 1 93.12 140 HIS B CA 1
ATOM 3549 C C . HIS B 1 140 ? 8.805 -4.414 -4.258 1 93.12 140 HIS B C 1
ATOM 3551 O O . HIS B 1 140 ? 7.863 -4.664 -3.494 1 93.12 140 HIS B O 1
ATOM 3557 N N . PRO B 1 141 ? 8.688 -3.572 -5.312 1 95.62 141 PRO B N 1
ATOM 3558 C CA . PRO B 1 141 ? 7.422 -2.885 -5.574 1 95.62 141 PRO B CA 1
ATOM 3559 C C . PRO B 1 141 ? 6.254 -3.85 -5.762 1 95.62 141 PRO B C 1
ATOM 3561 O O . PRO B 1 141 ? 5.117 -3.527 -5.406 1 95.62 141 PRO B O 1
ATOM 3564 N N . TYR B 1 142 ? 6.527 -5.035 -6.27 1 96.44 142 TYR B N 1
ATOM 3565 C CA . TYR B 1 142 ? 5.484 -6.051 -6.352 1 96.44 142 TYR B CA 1
ATOM 3566 C C . TYR B 1 142 ? 4.941 -6.387 -4.969 1 96.44 142 TYR B C 1
ATOM 3568 O O . TYR B 1 142 ? 3.729 -6.383 -4.75 1 96.44 142 TYR B O 1
ATOM 3576 N N . GLY B 1 143 ? 5.816 -6.68 -4.062 1 96.62 143 GLY B N 1
ATOM 3577 C CA . GLY B 1 143 ? 5.391 -6.957 -2.697 1 96.62 143 GLY B CA 1
ATOM 3578 C C . GLY B 1 143 ? 4.605 -5.812 -2.078 1 96.62 143 GLY B C 1
ATOM 3579 O O . GLY B 1 143 ? 3.604 -6.043 -1.396 1 96.62 143 GLY B O 1
ATOM 3580 N N . VAL B 1 144 ? 5.051 -4.613 -2.287 1 97.62 144 VAL B N 1
ATOM 3581 C CA . VAL B 1 144 ? 4.352 -3.438 -1.787 1 97.62 144 VAL B CA 1
ATOM 3582 C C . VAL B 1 144 ? 2.943 -3.385 -2.377 1 97.62 144 VAL B C 1
ATOM 3584 O O . VAL B 1 144 ? 1.973 -3.129 -1.661 1 97.62 144 VAL B O 1
ATOM 3587 N N . SER B 1 145 ? 2.869 -3.611 -3.668 1 98.31 145 SER B N 1
ATOM 3588 C CA . SER B 1 145 ? 1.582 -3.559 -4.355 1 98.31 145 SER B CA 1
ATOM 3589 C C . SER B 1 145 ? 0.615 -4.598 -3.799 1 98.31 145 SER B C 1
ATOM 3591 O O . SER B 1 145 ? -0.583 -4.332 -3.67 1 98.31 145 SER B O 1
ATOM 3593 N N . LYS B 1 146 ? 1.122 -5.746 -3.504 1 98.44 146 LYS B N 1
ATOM 3594 C CA . LYS B 1 146 ? 0.265 -6.809 -2.986 1 98.44 146 LYS B CA 1
ATOM 3595 C C . LYS B 1 146 ? -0.144 -6.535 -1.543 1 98.44 146 LYS B C 1
ATOM 3597 O O . LYS B 1 146 ? -1.272 -6.832 -1.144 1 98.44 146 LYS B O 1
ATOM 3602 N N . ALA B 1 147 ? 0.785 -6.02 -0.777 1 97.94 147 ALA B N 1
ATOM 3603 C CA . ALA B 1 147 ? 0.426 -5.605 0.578 1 97.94 147 ALA B CA 1
ATOM 3604 C C . ALA B 1 147 ? -0.666 -4.539 0.557 1 97.94 147 ALA B C 1
ATOM 3606 O O . ALA B 1 147 ? -1.615 -4.598 1.342 1 97.94 147 ALA B O 1
ATOM 3607 N N . ALA B 1 148 ? -0.508 -3.613 -0.288 1 98 148 ALA B N 1
ATOM 3608 C CA . ALA B 1 148 ? -1.509 -2.559 -0.427 1 98 148 ALA B CA 1
ATOM 3609 C C . ALA B 1 148 ? -2.854 -3.131 -0.866 1 98 148 ALA B C 1
ATOM 3611 O O . ALA B 1 148 ? -3.904 -2.701 -0.385 1 98 148 ALA B O 1
ATOM 3612 N N . THR B 1 149 ? -2.811 -4.055 -1.796 1 98.19 149 THR B N 1
ATOM 3613 C CA . THR B 1 149 ? -4.02 -4.734 -2.248 1 98.19 149 THR B CA 1
ATOM 3614 C C . THR B 1 149 ? -4.707 -5.441 -1.084 1 98.19 149 THR B C 1
ATOM 3616 O O . THR B 1 149 ? -5.934 -5.383 -0.953 1 98.19 149 THR B O 1
ATOM 3619 N N . ASP B 1 150 ? -3.945 -6.074 -0.324 1 98.25 150 ASP B N 1
ATOM 3620 C CA . ASP B 1 150 ? -4.434 -6.746 0.878 1 98.25 150 ASP B CA 1
ATOM 3621 C C . ASP B 1 150 ? -5.113 -5.754 1.819 1 98.25 150 ASP B C 1
ATOM 3623 O O . ASP B 1 150 ? -6.234 -5.992 2.277 1 98.25 150 ASP B O 1
ATOM 3627 N N . MET B 1 151 ? -4.512 -4.652 2.055 1 97.69 151 MET B N 1
ATOM 3628 C CA . MET B 1 151 ? -5.047 -3.621 2.939 1 97.69 151 MET B CA 1
ATOM 3629 C C . MET B 1 151 ? -6.312 -3.006 2.35 1 97.69 151 MET B C 1
ATOM 3631 O O . MET B 1 151 ? -7.23 -2.637 3.084 1 97.69 151 MET B O 1
ATOM 3635 N N . LEU B 1 152 ? -6.332 -2.854 1.051 1 97.88 152 LEU B N 1
ATOM 3636 C CA . LEU B 1 152 ? -7.527 -2.342 0.389 1 97.88 152 LEU B CA 1
ATOM 3637 C C . LEU B 1 152 ? -8.711 -3.277 0.607 1 97.88 152 LEU B C 1
ATOM 3639 O O . LEU B 1 152 ? -9.828 -2.82 0.868 1 97.88 152 LEU B O 1
ATOM 3643 N N . ALA B 1 153 ? -8.414 -4.559 0.432 1 98.38 153 ALA B N 1
ATOM 3644 C CA . ALA B 1 153 ? -9.477 -5.543 0.651 1 98.38 153 ALA B CA 1
ATOM 3645 C C . ALA B 1 153 ? -10.047 -5.43 2.062 1 98.38 153 ALA B C 1
ATOM 3647 O O . ALA B 1 153 ? -11.266 -5.426 2.246 1 98.38 153 ALA B O 1
ATOM 3648 N N . TYR B 1 154 ? -9.172 -5.328 2.973 1 97.19 154 TYR B N 1
ATOM 3649 C CA . TYR B 1 154 ? -9.578 -5.164 4.363 1 97.19 154 TYR B CA 1
ATOM 3650 C C . TYR B 1 154 ? -10.398 -3.891 4.547 1 97.19 154 TYR B C 1
ATOM 3652 O O . TYR B 1 154 ? -11.469 -3.914 5.156 1 97.19 154 TYR B O 1
ATOM 3660 N N . GLN B 1 155 ? -9.875 -2.844 4.059 1 95.25 155 GLN B N 1
ATOM 3661 C CA . GLN B 1 155 ? -10.5 -1.535 4.203 1 95.25 155 GLN B CA 1
ATOM 3662 C C . GLN B 1 155 ? -11.898 -1.524 3.6 1 95.25 155 GLN B C 1
ATOM 3664 O O . GLN B 1 155 ? -12.836 -0.987 4.195 1 95.25 155 GLN B O 1
ATOM 3669 N N . TYR B 1 156 ? -12.102 -2.07 2.424 1 97 156 TYR B N 1
ATOM 3670 C CA . TYR B 1 156 ? -13.398 -2.08 1.767 1 97 156 TYR B CA 1
ATOM 3671 C C . TYR B 1 156 ? -14.391 -2.947 2.533 1 97 156 TYR B C 1
ATOM 3673 O O . TYR B 1 156 ? -15.594 -2.666 2.545 1 97 156 TYR B O 1
ATOM 3681 N N . HIS B 1 157 ? -13.891 -3.992 3.131 1 97.44 157 HIS B N 1
ATOM 3682 C CA . HIS B 1 157 ? -14.742 -4.785 4.012 1 97.44 157 HIS B CA 1
ATOM 3683 C C . HIS B 1 157 ? -15.18 -3.979 5.23 1 97.44 157 HIS B C 1
ATOM 3685 O O . HIS B 1 157 ? -16.375 -3.918 5.547 1 97.44 157 HIS B O 1
ATOM 3691 N N . LYS B 1 158 ? -14.273 -3.348 5.852 1 93.62 158 LYS B N 1
ATOM 3692 C CA . LYS B 1 158 ? -14.547 -2.631 7.094 1 93.62 158 LYS B CA 1
ATOM 3693 C C . LYS B 1 158 ? -15.438 -1.418 6.848 1 93.62 158 LYS B C 1
ATOM 3695 O O . LYS B 1 158 ? -16.344 -1.139 7.633 1 93.62 158 LYS B O 1
ATOM 3700 N N . SER B 1 159 ? -15.234 -0.775 5.754 1 91.12 159 SER B N 1
ATOM 3701 C CA . SER B 1 159 ? -15.898 0.498 5.512 1 91.12 159 SER B CA 1
ATOM 3702 C C . SER B 1 159 ? -17.25 0.292 4.82 1 91.12 159 SER B C 1
ATOM 3704 O O . SER B 1 159 ? -18.188 1.063 5.031 1 91.12 159 SER B O 1
ATOM 3706 N N . TYR B 1 160 ? -17.312 -0.74 3.973 1 94.5 160 TYR B N 1
ATOM 3707 C CA . TYR B 1 160 ? -18.5 -0.849 3.131 1 94.5 160 TYR B CA 1
ATOM 3708 C C . TYR B 1 160 ? -19.188 -2.197 3.326 1 94.5 160 TYR B C 1
ATOM 3710 O O . TYR B 1 160 ? -20.234 -2.455 2.736 1 94.5 160 TYR B O 1
ATOM 3718 N N . GLY B 1 161 ? -18.562 -3.047 4.129 1 96.5 161 GLY B N 1
ATOM 3719 C CA . GLY B 1 161 ? -19.156 -4.352 4.387 1 96.5 161 GLY B CA 1
ATOM 3720 C C . GLY B 1 161 ? -18.969 -5.324 3.238 1 96.5 161 GLY B C 1
ATOM 3721 O O . GLY B 1 161 ? -19.609 -6.375 3.199 1 96.5 161 GLY B O 1
ATOM 3722 N N . MET B 1 162 ? -18.109 -5.059 2.307 1 98 162 MET B N 1
ATOM 3723 C CA . MET B 1 162 ? -17.875 -5.961 1.181 1 98 162 MET B CA 1
ATOM 3724 C C . MET B 1 162 ? -17.25 -7.27 1.648 1 98 162 MET B C 1
ATOM 3726 O O . MET B 1 162 ? -16.453 -7.277 2.592 1 98 162 MET B O 1
ATOM 3730 N N . HIS B 1 163 ? -17.609 -8.32 1.021 1 98.69 163 HIS B N 1
ATOM 3731 C CA . HIS B 1 163 ? -17.094 -9.641 1.369 1 98.69 163 HIS B CA 1
ATOM 3732 C C . HIS B 1 163 ? -15.805 -9.938 0.625 1 98.69 163 HIS B C 1
ATOM 3734 O O . HIS B 1 163 ? -15.812 -10.633 -0.394 1 98.69 163 HIS B O 1
ATOM 3740 N N . THR B 1 164 ? -14.734 -9.477 1.158 1 98.75 164 THR B N 1
ATOM 3741 C CA . THR B 1 164 ? -13.414 -9.711 0.586 1 98.75 164 THR B CA 1
ATOM 3742 C C . THR B 1 164 ? -12.633 -10.711 1.426 1 98.75 164 THR B C 1
ATOM 3744 O O . THR B 1 164 ? -12.656 -10.656 2.656 1 98.75 164 THR B O 1
ATOM 3747 N N . VAL B 1 165 ? -11.992 -11.672 0.78 1 98.81 165 VAL B N 1
ATOM 3748 C CA . VAL B 1 165 ? -11.102 -12.641 1.409 1 98.81 165 VAL B CA 1
ATOM 3749 C C . VAL B 1 165 ? -9.773 -12.688 0.653 1 98.81 165 VAL B C 1
ATOM 3751 O O . VAL B 1 165 ? -9.758 -12.867 -0.568 1 98.81 165 VAL B O 1
ATOM 3754 N N . VAL B 1 166 ? -8.672 -12.508 1.372 1 98.81 166 VAL B N 1
ATOM 3755 C CA . VAL B 1 166 ? -7.367 -12.438 0.723 1 98.81 166 VAL B CA 1
ATOM 3756 C C . VAL B 1 166 ? -6.625 -13.758 0.912 1 98.81 166 VAL B C 1
ATOM 3758 O O . VAL B 1 166 ? -6.566 -14.289 2.023 1 98.81 166 VAL B O 1
ATOM 3761 N N . ALA B 1 167 ? -6.141 -14.281 -0.166 1 98.75 167 ALA B N 1
ATOM 3762 C CA . ALA B 1 167 ? -5.23 -15.422 -0.136 1 98.75 167 ALA B CA 1
ATOM 3763 C C . ALA B 1 167 ? -3.781 -14.969 -0.298 1 98.75 167 ALA B C 1
ATOM 3765 O O . ALA B 1 167 ? -3.379 -14.531 -1.376 1 98.75 167 ALA B O 1
ATOM 3766 N N . ARG B 1 168 ? -2.992 -15.039 0.737 1 97.94 168 ARG B N 1
ATOM 3767 C CA . ARG B 1 168 ? -1.559 -14.805 0.59 1 97.94 168 ARG B CA 1
ATOM 3768 C C . ARG B 1 168 ? -0.849 -16.062 0.095 1 97.94 168 ARG B C 1
ATOM 3770 O O . ARG B 1 168 ? -0.496 -16.938 0.889 1 97.94 168 ARG B O 1
ATOM 3777 N N . ILE B 1 169 ? -0.6 -16.031 -1.145 1 96.94 169 ILE B N 1
ATOM 3778 C CA . ILE B 1 169 ? -0.198 -17.234 -1.866 1 96.94 169 ILE B CA 1
ATOM 3779 C C . ILE B 1 169 ? 1.323 -17.359 -1.851 1 96.94 169 ILE B C 1
ATOM 3781 O O . ILE B 1 169 ? 2.035 -16.406 -2.18 1 96.94 169 ILE B O 1
ATOM 3785 N N . PHE B 1 170 ? 1.775 -18.469 -1.429 1 93.88 170 PHE B N 1
ATOM 3786 C CA . PHE B 1 170 ? 3.197 -18.781 -1.479 1 93.88 170 PHE B CA 1
ATOM 3787 C C . PHE B 1 170 ? 3.561 -19.438 -2.809 1 93.88 170 PHE B C 1
ATOM 3789 O O . PHE B 1 170 ? 2.824 -19.312 -3.789 1 93.88 170 PHE B O 1
ATOM 3796 N N . ASN B 1 171 ? 4.688 -20.047 -2.963 1 91.62 171 ASN B N 1
ATOM 3797 C CA . ASN B 1 171 ? 5.191 -20.578 -4.227 1 91.62 171 ASN B CA 1
ATOM 3798 C C . ASN B 1 171 ? 4.262 -21.641 -4.805 1 91.62 171 ASN B C 1
ATOM 3800 O O . ASN B 1 171 ? 4.02 -22.672 -4.176 1 91.62 171 ASN B O 1
ATOM 3804 N N . CYS B 1 172 ? 3.748 -21.281 -5.941 1 94.38 172 CYS B N 1
ATOM 3805 C CA . CYS B 1 172 ? 2.838 -22.156 -6.672 1 94.38 172 CYS B CA 1
ATOM 3806 C C . CYS B 1 172 ? 3.377 -22.469 -8.062 1 94.38 172 CYS B C 1
ATOM 3808 O O . CYS B 1 172 ? 4 -21.625 -8.695 1 94.38 172 CYS B O 1
ATOM 3810 N N . THR B 1 173 ? 3.172 -23.688 -8.461 1 94.88 173 THR B N 1
ATOM 3811 C CA . THR B 1 173 ? 3.604 -24.094 -9.789 1 94.88 173 THR B CA 1
ATOM 3812 C C . THR B 1 173 ? 2.637 -25.109 -10.391 1 94.88 173 THR B C 1
ATOM 3814 O O . THR B 1 173 ? 1.584 -25.391 -9.812 1 94.88 173 THR B O 1
ATOM 3817 N N . GLY B 1 174 ? 2.932 -25.547 -11.586 1 96.44 174 GLY B N 1
ATOM 3818 C CA . GLY B 1 174 ? 2.109 -26.484 -12.32 1 96.44 174 GLY B CA 1
ATOM 3819 C C . GLY B 1 174 ? 2.16 -26.297 -13.82 1 96.44 174 GLY B C 1
ATOM 3820 O O . GLY B 1 174 ? 2.932 -25.469 -14.32 1 96.44 174 GLY B O 1
ATOM 3821 N N . PRO B 1 175 ? 1.354 -27.109 -14.492 1 95.88 175 PRO B N 1
ATOM 3822 C CA . PRO B 1 175 ? 1.287 -26.922 -15.945 1 95.88 175 PRO B CA 1
ATOM 3823 C C . PRO B 1 175 ? 0.962 -25.484 -16.344 1 95.88 175 PRO B C 1
ATOM 3825 O O . PRO B 1 175 ? 0.149 -24.828 -15.688 1 95.88 175 PRO B O 1
ATOM 3828 N N . ARG B 1 176 ? 1.661 -24.984 -17.391 1 94.38 176 ARG B N 1
ATOM 3829 C CA . ARG B 1 176 ? 1.451 -23.656 -17.969 1 94.38 176 ARG B CA 1
ATOM 3830 C C . ARG B 1 176 ? 2.273 -22.609 -17.234 1 94.38 176 ARG B C 1
ATOM 3832 O O . ARG B 1 176 ? 2.301 -21.438 -17.625 1 94.38 176 ARG B O 1
ATOM 3839 N N . LYS B 1 177 ? 2.979 -22.969 -16.125 1 93.69 177 LYS B N 1
ATOM 3840 C CA . LYS B 1 177 ? 3.805 -22 -15.391 1 93.69 177 LYS B CA 1
ATOM 3841 C C . LYS B 1 177 ? 5.055 -21.641 -16.188 1 93.69 177 LYS B C 1
ATOM 3843 O O . LYS B 1 177 ? 5.676 -22.5 -16.812 1 93.69 177 LYS B O 1
ATOM 3848 N N . VAL B 1 178 ? 5.406 -20.359 -16.125 1 86.44 178 VAL B N 1
ATOM 3849 C CA . VAL B 1 178 ? 6.668 -19.875 -16.672 1 86.44 178 VAL B CA 1
ATOM 3850 C C . VAL B 1 178 ? 7.309 -18.891 -15.695 1 86.44 178 VAL B C 1
ATOM 3852 O O . VAL B 1 178 ? 6.621 -18.297 -14.859 1 86.44 178 VAL B O 1
ATOM 3855 N N . GLY B 1 179 ? 8.586 -18.828 -15.734 1 80.19 179 GLY B N 1
ATOM 3856 C CA . GLY B 1 179 ? 9.25 -17.719 -15.07 1 80.19 179 GLY B CA 1
ATOM 3857 C C . GLY B 1 179 ? 9.656 -18.047 -13.641 1 80.19 179 GLY B C 1
ATOM 3858 O O . GLY B 1 179 ? 9.914 -17.141 -12.844 1 80.19 179 GLY B O 1
ATOM 3859 N N . ASP B 1 180 ? 9.609 -19.219 -13.227 1 82.69 180 ASP B N 1
ATOM 3860 C CA . ASP B 1 180 ? 10.203 -19.594 -11.953 1 82.69 180 ASP B CA 1
ATOM 3861 C C . ASP B 1 180 ? 11.203 -20.734 -12.141 1 82.69 180 ASP B C 1
ATOM 3863 O O . ASP B 1 180 ? 11.305 -21.312 -13.234 1 82.69 180 ASP B O 1
ATOM 3867 N N . ALA B 1 181 ? 11.875 -21.031 -11.133 1 84.69 181 ALA B N 1
ATOM 3868 C CA . ALA B 1 181 ? 12.984 -21.984 -11.227 1 84.69 181 ALA B CA 1
ATOM 3869 C C . ALA B 1 181 ? 12.492 -23.359 -11.656 1 84.69 181 ALA B C 1
ATOM 3871 O O . ALA B 1 181 ? 13.055 -23.953 -12.578 1 84.69 181 ALA B O 1
ATOM 3872 N N . LEU B 1 182 ? 11.469 -23.812 -11.062 1 91.31 182 LEU B N 1
ATOM 3873 C CA . LEU B 1 182 ? 10.977 -25.156 -11.359 1 91.31 182 LEU B CA 1
ATOM 3874 C C . LEU B 1 182 ? 10.461 -25.25 -12.789 1 91.31 182 LEU B C 1
ATOM 3876 O O . LEU B 1 182 ? 10.773 -26.203 -13.516 1 91.31 182 LEU B O 1
ATOM 3880 N N . SER B 1 183 ? 9.688 -24.312 -13.148 1 92.12 183 SER B N 1
ATOM 3881 C CA . SER B 1 183 ? 9.18 -24.312 -14.516 1 92.12 183 SER B CA 1
ATOM 3882 C C . SER B 1 183 ? 10.32 -24.234 -15.523 1 92.12 183 SER B C 1
ATOM 3884 O O . SER B 1 183 ? 10.266 -24.875 -16.578 1 92.12 183 SER B O 1
ATOM 3886 N N . ASP B 1 184 ? 11.32 -23.484 -15.18 1 91.06 184 ASP B N 1
ATOM 3887 C CA . ASP B 1 184 ? 12.477 -23.359 -16.062 1 91.06 184 ASP B CA 1
ATOM 3888 C C . ASP B 1 184 ? 13.211 -24.703 -16.172 1 91.06 184 ASP B C 1
ATOM 3890 O O . ASP B 1 184 ? 13.656 -25.078 -17.266 1 91.06 184 ASP B O 1
ATOM 3894 N N . PHE B 1 185 ? 13.375 -25.359 -15.086 1 94 185 PHE B N 1
ATOM 3895 C CA . PHE B 1 185 ? 14.016 -26.672 -15.07 1 94 185 PHE B CA 1
ATOM 3896 C C . PHE B 1 185 ? 13.281 -27.641 -15.992 1 94 185 PHE B C 1
ATOM 3898 O O . PHE B 1 185 ? 13.898 -28.297 -16.828 1 94 185 PHE B O 1
ATOM 3905 N N . VAL B 1 186 ? 12.016 -27.703 -15.812 1 95.94 186 VAL B N 1
ATOM 3906 C CA . VAL B 1 186 ? 11.203 -28.688 -16.547 1 95.94 186 VAL B CA 1
ATOM 3907 C C . VAL B 1 186 ? 11.219 -28.344 -18.031 1 95.94 186 VAL B C 1
ATOM 3909 O O . VAL B 1 186 ? 11.375 -29.234 -18.875 1 95.94 186 VAL B O 1
ATOM 3912 N N . ARG B 1 187 ? 11.078 -27.125 -18.312 1 94.25 187 ARG B N 1
ATOM 3913 C CA . ARG B 1 187 ? 11.062 -26.672 -19.703 1 94.25 187 ARG B CA 1
ATOM 3914 C C . ARG B 1 187 ? 12.398 -26.953 -20.391 1 94.25 187 ARG B C 1
ATOM 3916 O O . ARG B 1 187 ? 12.43 -27.453 -21.516 1 94.25 187 ARG B O 1
ATOM 3923 N N . ARG B 1 188 ? 13.453 -26.641 -19.734 1 93.75 188 ARG B N 1
ATOM 3924 C CA . ARG B 1 188 ? 14.789 -26.891 -20.266 1 93.75 188 ARG B CA 1
ATOM 3925 C C . ARG B 1 188 ? 15.023 -28.375 -20.484 1 93.75 188 ARG B C 1
ATOM 3927 O O . ARG B 1 188 ? 15.562 -28.781 -21.516 1 93.75 188 ARG B O 1
ATOM 3934 N N . CYS B 1 189 ? 14.672 -29.156 -19.547 1 95.06 189 CYS B N 1
ATOM 3935 C CA . CYS B 1 189 ? 14.836 -30.594 -19.672 1 95.06 189 CYS B CA 1
ATOM 3936 C C . CYS B 1 189 ? 14.047 -31.141 -20.844 1 95.06 189 CYS B C 1
ATOM 3938 O O . CYS B 1 189 ? 14.531 -32 -21.578 1 95.06 189 CYS B O 1
ATOM 3940 N N . THR B 1 190 ? 12.836 -30.641 -20.953 1 95.88 190 THR B N 1
ATOM 3941 C CA . THR B 1 190 ? 12.016 -31.062 -22.094 1 95.88 190 THR B CA 1
ATOM 3942 C C . THR B 1 190 ? 12.688 -30.688 -23.406 1 95.88 190 THR B C 1
ATOM 3944 O O . THR B 1 190 ? 12.672 -31.469 -24.359 1 95.88 190 THR B O 1
ATOM 3947 N N . TRP B 1 191 ? 13.234 -29.484 -23.422 1 94.69 191 TRP B N 1
ATOM 3948 C CA . TRP B 1 191 ? 13.969 -29.031 -24.594 1 94.69 191 TRP B CA 1
ATOM 3949 C C . TRP B 1 191 ? 15.172 -29.938 -24.875 1 94.69 191 TRP B C 1
ATOM 3951 O O . TRP B 1 191 ? 15.438 -30.297 -26.016 1 94.69 191 TRP B O 1
ATOM 3961 N N . LEU B 1 192 ? 15.852 -30.344 -23.891 1 94.06 192 LEU B N 1
ATOM 3962 C CA . LEU B 1 192 ? 17.031 -31.172 -24 1 94.06 192 LEU B CA 1
ATOM 3963 C C . LEU B 1 192 ? 16.688 -32.562 -24.562 1 94.06 192 LEU B C 1
ATOM 3965 O O . LEU B 1 192 ? 17.516 -33.188 -25.203 1 94.06 192 LEU B O 1
ATOM 3969 N N . GLU B 1 193 ? 15.492 -33 -24.281 1 94.31 193 GLU B N 1
ATOM 3970 C CA . GLU B 1 193 ? 15.039 -34.281 -24.844 1 94.31 193 GLU B CA 1
ATOM 3971 C C . GLU B 1 193 ? 15.07 -34.25 -26.359 1 94.31 193 GLU B C 1
ATOM 3973 O O . GLU B 1 193 ? 15.219 -35.281 -27 1 94.31 193 GLU B O 1
ATOM 3978 N N . HIS B 1 194 ? 15.016 -33.031 -26.938 1 93.06 194 HIS B N 1
ATOM 3979 C CA . HIS B 1 194 ? 15.016 -32.875 -28.391 1 93.06 194 HIS B CA 1
ATOM 3980 C C . HIS B 1 194 ? 16.406 -32.5 -28.906 1 93.06 194 HIS B C 1
ATOM 3982 O O . HIS B 1 194 ? 16.625 -32.469 -30.125 1 93.06 194 HIS B O 1
ATOM 3988 N N . HIS B 1 195 ? 17.344 -32.281 -27.969 1 93.69 195 HIS B N 1
ATOM 3989 C CA . HIS B 1 195 ? 18.672 -31.828 -28.344 1 93.69 195 HIS B CA 1
ATOM 3990 C C . HIS B 1 195 ? 19.75 -32.688 -27.688 1 93.69 195 HIS B C 1
ATOM 3992 O O . HIS B 1 195 ? 20.422 -32.219 -26.766 1 93.69 195 HIS B O 1
ATOM 3998 N N . PRO B 1 196 ? 20.016 -33.781 -28.297 1 91.12 196 PRO B N 1
ATOM 3999 C CA . PRO B 1 196 ? 20.922 -34.719 -27.672 1 91.12 196 PRO B CA 1
ATOM 4000 C C . PRO B 1 196 ? 22.359 -34.219 -27.594 1 91.12 196 PRO B C 1
ATOM 4002 O O . PRO B 1 196 ? 23.172 -34.719 -26.828 1 91.12 196 PRO B O 1
ATOM 4005 N N . GLU B 1 197 ? 22.625 -33.156 -28.344 1 92.81 197 GLU B N 1
ATOM 4006 C CA . GLU B 1 197 ? 23.984 -32.625 -28.375 1 92.81 197 GLU B CA 1
ATOM 4007 C C . GLU B 1 197 ? 24.234 -31.719 -27.172 1 92.81 197 GLU B C 1
ATOM 4009 O O . GLU B 1 197 ? 25.375 -31.359 -26.891 1 92.81 197 GLU B O 1
ATOM 4014 N N . GLN B 1 198 ? 23.234 -31.391 -26.5 1 92.81 198 GLN B N 1
ATOM 4015 C CA . GLN B 1 198 ? 23.344 -30.547 -25.328 1 92.81 198 GLN B CA 1
ATOM 4016 C C . GLN B 1 198 ? 22.969 -31.297 -24.062 1 92.81 198 GLN B C 1
ATOM 4018 O O . GLN B 1 198 ? 22.094 -32.188 -24.094 1 92.81 198 GLN B O 1
ATOM 4023 N N . SER B 1 199 ? 23.609 -30.984 -22.938 1 93.69 199 SER B N 1
ATOM 4024 C CA . SER B 1 199 ? 23.312 -31.703 -21.703 1 93.69 199 SER B CA 1
ATOM 4025 C C . SER B 1 199 ? 23.25 -30.766 -20.5 1 93.69 199 SER B C 1
ATOM 4027 O O . SER B 1 199 ? 22.891 -31.188 -19.406 1 93.69 199 SER B O 1
ATOM 4029 N N . ALA B 1 200 ? 23.484 -29.516 -20.703 1 93.25 200 ALA B N 1
ATOM 4030 C CA . ALA B 1 200 ? 23.656 -28.578 -19.578 1 93.25 200 ALA B CA 1
ATOM 4031 C C . ALA B 1 200 ? 22.312 -27.969 -19.188 1 93.25 200 ALA B C 1
ATOM 4033 O O . ALA B 1 200 ? 21.5 -27.641 -20.047 1 93.25 200 ALA B O 1
ATOM 4034 N N . ILE B 1 201 ? 22.016 -27.812 -17.906 1 91.81 201 ILE B N 1
ATOM 4035 C CA . ILE B 1 201 ? 20.938 -27.031 -17.328 1 91.81 201 ILE B CA 1
ATOM 4036 C C . ILE B 1 201 ? 21.5 -25.969 -16.406 1 91.81 201 ILE B C 1
ATOM 4038 O O . ILE B 1 201 ? 22.234 -26.266 -15.469 1 91.81 201 ILE B O 1
ATOM 4042 N N . ARG B 1 202 ? 21.188 -24.734 -16.656 1 88.31 202 ARG B N 1
ATOM 4043 C CA . ARG B 1 202 ? 21.688 -23.625 -15.859 1 88.31 202 ARG B CA 1
ATOM 4044 C C . ARG B 1 202 ? 20.906 -23.5 -14.555 1 88.31 202 ARG B C 1
ATOM 4046 O O . ARG B 1 202 ? 19.672 -23.547 -14.555 1 88.31 202 ARG B O 1
ATOM 4053 N N . VAL B 1 203 ? 21.703 -23.359 -13.523 1 88.75 203 VAL B N 1
ATOM 4054 C CA . VAL B 1 203 ? 21.062 -23.312 -12.219 1 88.75 203 VAL B CA 1
ATOM 4055 C C . VAL B 1 203 ? 21.609 -22.156 -11.391 1 88.75 203 VAL B C 1
ATOM 4057 O O . VAL B 1 203 ? 22.719 -21.672 -11.656 1 88.75 203 VAL B O 1
ATOM 4060 N N . GLY B 1 204 ? 20.734 -21.625 -10.492 1 87.94 204 GLY B N 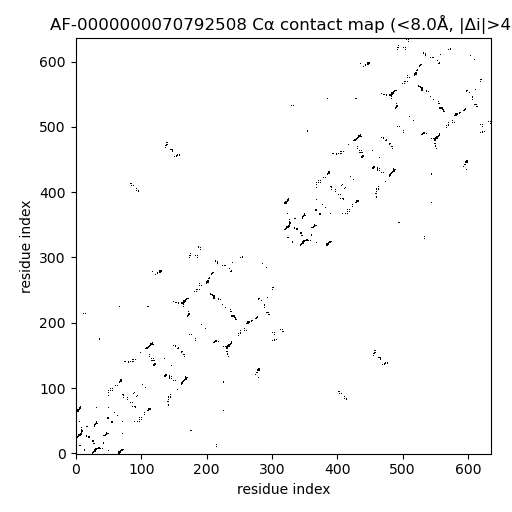1
ATOM 4061 C CA . GLY B 1 204 ? 21.188 -20.656 -9.5 1 87.94 204 GLY B CA 1
ATOM 4062 C C . GLY B 1 204 ? 21.531 -21.297 -8.164 1 87.94 204 GLY B C 1
ATOM 4063 O O . GLY B 1 204 ? 22.266 -22.281 -8.109 1 87.94 204 GLY B O 1
ATOM 4064 N N . ASN B 1 205 ? 21.078 -20.625 -7.094 1 84.12 205 ASN B N 1
ATOM 4065 C CA . ASN B 1 205 ? 21.312 -21.141 -5.754 1 84.12 205 ASN B CA 1
ATOM 4066 C C . ASN B 1 205 ? 20.469 -22.375 -5.473 1 84.12 205 ASN B C 1
ATOM 4068 O O . ASN B 1 205 ? 19.25 -22.281 -5.344 1 84.12 205 ASN B O 1
ATOM 4072 N N . LEU B 1 206 ? 21.062 -23.438 -5.285 1 88.38 206 LEU B N 1
ATOM 4073 C CA . LEU B 1 206 ? 20.344 -24.703 -5.141 1 88.38 206 LEU B CA 1
ATOM 4074 C C . LEU B 1 206 ? 20.172 -25.062 -3.668 1 88.38 206 LEU B C 1
ATOM 4076 O O . LEU B 1 206 ? 19.531 -26.062 -3.338 1 88.38 206 LEU B O 1
ATOM 4080 N N . LYS B 1 207 ? 20.656 -24.172 -2.816 1 85.5 207 LYS B N 1
ATOM 4081 C CA . LYS B 1 207 ? 20.609 -24.453 -1.386 1 85.5 207 LYS B CA 1
ATOM 4082 C C . LYS B 1 207 ? 19.391 -23.812 -0.728 1 85.5 207 LYS B C 1
ATOM 4084 O O . LYS B 1 207 ? 19.094 -24.109 0.431 1 85.5 207 LYS B O 1
ATOM 4089 N N . THR B 1 208 ? 18.641 -23.094 -1.473 1 82.94 208 THR B N 1
ATOM 4090 C CA . THR B 1 208 ? 17.453 -22.453 -0.929 1 82.94 208 THR B CA 1
ATOM 4091 C C . THR B 1 208 ? 16.312 -23.469 -0.787 1 82.94 208 THR B C 1
ATOM 4093 O O . THR B 1 208 ? 16.281 -24.469 -1.495 1 82.94 208 THR B O 1
ATOM 4096 N N . LYS B 1 209 ? 15.562 -23.234 0.178 1 84.88 209 LYS B N 1
ATOM 4097 C CA . LYS B 1 209 ? 14.391 -24.078 0.393 1 84.88 209 LYS B CA 1
ATOM 4098 C C . LYS B 1 209 ? 13.102 -23.312 0.081 1 84.88 209 LYS B C 1
ATOM 4100 O O . LYS B 1 209 ? 13 -22.125 0.369 1 84.88 209 LYS B O 1
ATOM 4105 N N . ARG B 1 210 ? 12.172 -24.031 -0.536 1 85.12 210 ARG B N 1
ATOM 4106 C CA . ARG B 1 210 ? 10.867 -23.469 -0.872 1 85.12 210 ARG B CA 1
ATOM 4107 C C . ARG B 1 210 ? 9.758 -24.484 -0.646 1 85.12 210 ARG B C 1
ATOM 4109 O O . ARG B 1 210 ? 9.969 -25.688 -0.797 1 85.12 210 ARG B O 1
ATOM 4116 N N . THR B 1 211 ? 8.711 -23.969 -0.175 1 89.31 211 THR B N 1
ATOM 4117 C CA . THR B 1 211 ? 7.516 -24.797 -0.273 1 89.31 211 THR B CA 1
ATOM 4118 C C . THR B 1 211 ? 6.844 -24.625 -1.633 1 89.31 211 THR B C 1
ATOM 4120 O O . THR B 1 211 ? 6.871 -23.531 -2.207 1 89.31 211 THR B O 1
ATOM 4123 N N . ILE B 1 212 ? 6.316 -25.734 -2.166 1 92.5 212 ILE B N 1
ATOM 4124 C CA . ILE B 1 212 ? 5.723 -25.719 -3.5 1 92.5 212 ILE B CA 1
ATOM 4125 C C . ILE B 1 212 ? 4.309 -26.297 -3.447 1 92.5 212 ILE B C 1
ATOM 4127 O O . ILE B 1 212 ? 4.098 -27.391 -2.934 1 92.5 212 ILE B O 1
ATOM 4131 N N . VAL B 1 213 ? 3.418 -25.562 -3.902 1 95.5 213 VAL B N 1
ATOM 4132 C CA . VAL B 1 213 ? 2.039 -26.031 -3.992 1 95.5 213 VAL B CA 1
ATOM 4133 C C . VAL B 1 213 ? 1.611 -26.094 -5.457 1 95.5 213 VAL B C 1
ATOM 4135 O O . VAL B 1 213 ? 1.956 -25.219 -6.254 1 95.5 213 VAL B O 1
ATOM 4138 N N . ASP B 1 214 ? 0.932 -27.188 -5.797 1 97.06 214 ASP B N 1
ATOM 4139 C CA . ASP B 1 214 ? 0.393 -27.359 -7.145 1 97.06 214 ASP B CA 1
ATOM 4140 C C . ASP B 1 214 ? -0.762 -26.391 -7.395 1 97.06 214 ASP B C 1
ATOM 4142 O O . ASP B 1 214 ? -1.606 -26.188 -6.52 1 97.06 214 ASP B O 1
ATOM 4146 N N . VAL B 1 215 ? -0.842 -25.859 -8.586 1 97.75 215 VAL B N 1
ATOM 4147 C CA . VAL B 1 215 ? -1.84 -24.859 -8.961 1 97.75 215 VAL B CA 1
ATOM 4148 C C . VAL B 1 215 ? -3.242 -25.422 -8.727 1 97.75 215 VAL B C 1
ATOM 4150 O O . VAL B 1 215 ? -4.156 -24.688 -8.344 1 97.75 215 VAL B O 1
ATOM 4153 N N . ARG B 1 216 ? -3.523 -26.703 -8.953 1 97.75 216 ARG B N 1
ATOM 4154 C CA . ARG B 1 216 ? -4.836 -27.312 -8.742 1 97.75 216 ARG B CA 1
ATOM 4155 C C . ARG B 1 216 ? -5.195 -27.344 -7.262 1 97.75 216 ARG B C 1
ATOM 4157 O O . ARG B 1 216 ? -6.352 -27.125 -6.895 1 97.75 216 ARG B O 1
ATOM 4164 N N . ASP B 1 217 ? -4.191 -27.594 -6.457 1 98.06 217 ASP B N 1
ATOM 4165 C CA . ASP B 1 217 ? -4.41 -27.516 -5.016 1 98.06 217 ASP B CA 1
ATOM 4166 C C . ASP B 1 217 ? -4.668 -26.078 -4.57 1 98.06 217 ASP B C 1
ATOM 4168 O O . ASP B 1 217 ? -5.527 -25.828 -3.725 1 98.06 217 ASP B O 1
ATOM 4172 N N . LEU B 1 218 ? -3.873 -25.188 -5.066 1 98.19 218 LEU B N 1
ATOM 4173 C CA . LEU B 1 218 ? -4.074 -23.781 -4.754 1 98.19 218 LEU B CA 1
ATOM 4174 C C . LEU B 1 218 ? -5.488 -23.328 -5.121 1 98.19 218 LEU B C 1
ATOM 4176 O O . LEU B 1 218 ? -6.168 -22.688 -4.32 1 98.19 218 LEU B O 1
ATOM 4180 N N . ASN B 1 219 ? -5.906 -23.641 -6.332 1 98.69 219 ASN B N 1
ATOM 4181 C CA . ASN B 1 219 ? -7.219 -23.203 -6.801 1 98.69 219 ASN B CA 1
ATOM 4182 C C . ASN B 1 219 ? -8.344 -23.844 -5.988 1 98.69 219 ASN B C 1
ATOM 4184 O O . ASN B 1 219 ? -9.383 -23.234 -5.77 1 98.69 219 ASN B O 1
ATOM 4188 N N . ARG B 1 220 ? -8.117 -25.109 -5.559 1 98.56 220 ARG B N 1
ATOM 4189 C CA . ARG B 1 220 ? -9.078 -25.703 -4.641 1 98.56 220 ARG B CA 1
ATOM 4190 C C . ARG B 1 220 ? -9.18 -24.906 -3.35 1 98.56 220 ARG B C 1
ATOM 4192 O O . ARG B 1 220 ? -10.273 -24.719 -2.812 1 98.56 220 ARG B O 1
ATOM 4199 N N . ALA B 1 221 ? -8.07 -24.453 -2.846 1 98.62 221 ALA B N 1
ATOM 4200 C CA . ALA B 1 221 ? -8.07 -23.594 -1.656 1 98.62 221 ALA B CA 1
ATOM 4201 C C . ALA B 1 221 ? -8.883 -22.328 -1.892 1 98.62 221 ALA B C 1
ATOM 4203 O O . ALA B 1 221 ? -9.672 -21.922 -1.039 1 98.62 221 ALA B O 1
ATOM 4204 N N . LEU B 1 222 ? -8.672 -21.688 -3.033 1 98.81 222 LEU B N 1
ATOM 4205 C CA . LEU B 1 222 ? -9.383 -20.453 -3.357 1 98.81 222 LEU B CA 1
ATOM 4206 C C . LEU B 1 222 ? -10.891 -20.688 -3.408 1 98.81 222 LEU B C 1
ATOM 4208 O O . LEU B 1 222 ? -11.664 -19.859 -2.914 1 98.81 222 LEU B O 1
ATOM 4212 N N . MET B 1 223 ? -11.297 -21.766 -4.008 1 98.69 223 MET B N 1
ATOM 4213 C CA . MET B 1 223 ? -12.711 -22.109 -4.09 1 98.69 223 MET B CA 1
ATOM 4214 C C . MET B 1 223 ? -13.289 -22.359 -2.701 1 98.69 223 MET B C 1
ATOM 4216 O O . MET B 1 223 ? -14.414 -21.938 -2.406 1 98.69 223 MET B O 1
ATOM 4220 N N . LEU B 1 224 ? -12.523 -23.047 -1.856 1 98.56 224 LEU B N 1
ATOM 4221 C CA . LEU B 1 224 ? -12.969 -23.297 -0.49 1 98.56 224 LEU B CA 1
ATOM 4222 C C . LEU B 1 224 ? -13.078 -22 0.296 1 98.56 224 LEU B C 1
ATOM 4224 O O . LEU B 1 224 ? -13.977 -21.844 1.122 1 98.56 224 LEU B O 1
ATOM 4228 N N . MET B 1 225 ? -12.156 -21.125 0.057 1 98.62 225 MET B N 1
ATOM 4229 C CA . MET B 1 225 ? -12.18 -19.812 0.705 1 98.62 225 MET B CA 1
ATOM 4230 C C . MET B 1 225 ? -13.422 -19.031 0.295 1 98.62 225 MET B C 1
ATOM 4232 O O . MET B 1 225 ? -13.969 -18.266 1.093 1 98.62 225 MET B O 1
ATOM 4236 N N . LEU B 1 226 ? -13.781 -19.141 -0.966 1 98.44 226 LEU B N 1
ATOM 4237 C CA . LEU B 1 226 ? -15 -18.5 -1.419 1 98.44 226 LEU B CA 1
ATOM 4238 C C . LEU B 1 226 ? -16.203 -18.953 -0.603 1 98.44 226 LEU B C 1
ATOM 4240 O O . LEU B 1 226 ? -17.062 -18.156 -0.25 1 98.44 226 LEU B O 1
ATOM 4244 N N . ASP B 1 227 ? -16.219 -20.188 -0.265 1 97.44 227 ASP B N 1
ATOM 4245 C CA . ASP B 1 227 ? -17.344 -20.812 0.414 1 97.44 227 ASP B CA 1
ATOM 4246 C C . ASP B 1 227 ? -17.297 -20.562 1.919 1 97.44 227 ASP B C 1
ATOM 4248 O O . ASP B 1 227 ? -18.312 -20.281 2.543 1 97.44 227 ASP B O 1
ATOM 4252 N N . LYS B 1 228 ? -16.062 -20.609 2.512 1 98.25 228 LYS B N 1
ATOM 4253 C CA . LYS B 1 228 ? -15.984 -20.703 3.967 1 98.25 228 LYS B CA 1
ATOM 4254 C C . LYS B 1 228 ? -15.156 -19.547 4.535 1 98.25 228 LYS B C 1
ATOM 4256 O O . LYS B 1 228 ? -15.133 -19.344 5.75 1 98.25 228 LYS B O 1
ATOM 4261 N N . GLY B 1 229 ? -14.539 -18.859 3.67 1 98.06 229 GLY B N 1
ATOM 4262 C CA . GLY B 1 229 ? -13.68 -17.781 4.16 1 98.06 229 GLY B CA 1
ATOM 4263 C C . GLY B 1 229 ? -14.438 -16.688 4.883 1 98.06 229 GLY B C 1
ATOM 4264 O O . GLY B 1 229 ? -15.547 -16.328 4.484 1 98.06 229 GLY B O 1
ATOM 4265 N N . GLU B 1 230 ? -13.82 -16.188 5.914 1 98.19 230 GLU B N 1
ATOM 4266 C CA . GLU B 1 230 ? -14.414 -15.078 6.652 1 98.19 230 GLU B CA 1
ATOM 4267 C C . GLU B 1 230 ? -14.188 -13.75 5.93 1 98.19 230 GLU B C 1
ATOM 4269 O O . GLU B 1 230 ? -13.062 -13.453 5.516 1 98.19 230 GLU B O 1
ATOM 4274 N N . ALA B 1 231 ? -15.312 -12.961 5.828 1 97.88 231 ALA B N 1
ATOM 4275 C CA . ALA B 1 231 ? -15.188 -11.656 5.188 1 97.88 231 ALA B CA 1
ATOM 4276 C C . ALA B 1 231 ? -14.18 -10.773 5.914 1 97.88 231 ALA B C 1
ATOM 4278 O O . ALA B 1 231 ? -14.211 -10.672 7.145 1 97.88 231 ALA B O 1
ATOM 4279 N N . GLY B 1 232 ? -13.242 -10.195 5.18 1 97.31 232 GLY B N 1
ATOM 4280 C CA . GLY B 1 232 ? -12.242 -9.289 5.742 1 97.31 232 GLY B CA 1
ATOM 4281 C C . GLY B 1 232 ? -10.992 -10.008 6.211 1 97.31 232 GLY B C 1
ATOM 4282 O O . GLY B 1 232 ? -10.023 -9.367 6.625 1 97.31 232 GLY B O 1
ATOM 4283 N N . ALA B 1 233 ? -10.945 -11.352 6.016 1 97.88 233 ALA B N 1
ATOM 4284 C CA . ALA B 1 233 ? -9.82 -12.125 6.535 1 97.88 233 ALA B CA 1
ATOM 4285 C C . ALA B 1 233 ? -8.789 -12.398 5.445 1 97.88 233 ALA B C 1
ATOM 4287 O O . ALA B 1 233 ? -9.07 -12.227 4.258 1 97.88 233 ALA B O 1
ATOM 4288 N N . ASP B 1 234 ? -7.594 -12.703 5.898 1 98 234 ASP B N 1
ATOM 4289 C CA . ASP B 1 234 ? -6.512 -13.172 5.039 1 98 234 ASP B CA 1
ATOM 4290 C C . ASP B 1 234 ? -6.023 -14.547 5.477 1 98 234 ASP B C 1
ATOM 4292 O O . ASP B 1 234 ? -6.062 -14.883 6.664 1 98 234 ASP B O 1
ATOM 4296 N N . TYR B 1 235 ? -5.633 -15.359 4.523 1 98.38 235 TYR B N 1
ATOM 4297 C CA . TYR B 1 235 ? -5.145 -16.703 4.781 1 98.38 235 TYR B CA 1
ATOM 4298 C C . TYR B 1 235 ? -3.873 -16.984 3.99 1 98.38 235 TYR B C 1
ATOM 4300 O O . TYR B 1 235 ? -3.771 -16.625 2.816 1 98.38 235 TYR B O 1
ATOM 4308 N N . ASN B 1 236 ? -2.939 -17.594 4.66 1 97.44 236 ASN B N 1
ATOM 4309 C CA . ASN B 1 236 ? -1.807 -18.156 3.932 1 97.44 236 ASN B CA 1
ATOM 4310 C C . ASN B 1 236 ? -2.207 -19.406 3.146 1 97.44 236 ASN B C 1
ATOM 4312 O O . ASN B 1 236 ? -2.951 -20.25 3.648 1 97.44 236 ASN B O 1
ATOM 4316 N N . VAL B 1 237 ? -1.795 -19.438 1.924 1 97.19 237 VAL B N 1
ATOM 4317 C CA . VAL B 1 237 ? -1.998 -20.609 1.086 1 97.19 237 VAL B CA 1
ATOM 4318 C C . VAL B 1 237 ? -0.666 -21.047 0.483 1 97.19 237 VAL B C 1
ATOM 4320 O O . VAL B 1 237 ? -0.068 -20.328 -0.314 1 97.19 237 VAL B O 1
ATOM 4323 N N . GLY B 1 238 ? -0.192 -22.125 0.817 1 94 238 GLY B N 1
ATOM 4324 C CA . GLY B 1 238 ? 1.091 -22.625 0.343 1 94 238 GLY B CA 1
ATOM 4325 C C . GLY B 1 238 ? 1.304 -24.094 0.626 1 94 238 GLY B C 1
ATOM 4326 O O . GLY B 1 238 ? 0.392 -24.781 1.096 1 94 238 GLY B O 1
ATOM 4327 N N . GLY B 1 239 ? 2.463 -24.5 0.259 1 89.5 239 GLY B N 1
ATOM 4328 C CA . GLY B 1 239 ? 2.793 -25.906 0.441 1 89.5 239 GLY B CA 1
ATOM 4329 C C . GLY B 1 239 ? 3.102 -26.266 1.882 1 89.5 239 GLY B C 1
ATOM 4330 O O . GLY B 1 239 ? 3.346 -25.375 2.707 1 89.5 239 GLY B O 1
ATOM 4331 N N . SER B 1 240 ? 3.025 -27.469 2.16 1 83.69 240 SER B N 1
ATOM 4332 C CA . SER B 1 240 ? 3.266 -27.969 3.51 1 83.69 240 SER B CA 1
ATOM 4333 C C . SER B 1 240 ? 4.664 -28.562 3.641 1 83.69 240 SER B C 1
ATOM 4335 O O . SER B 1 240 ? 5.156 -28.766 4.754 1 83.69 240 SER B O 1
ATOM 4337 N N . ILE B 1 241 ? 5.266 -28.719 2.527 1 85.62 241 ILE B N 1
ATOM 4338 C CA . ILE B 1 241 ? 6.57 -29.375 2.523 1 85.62 241 ILE B CA 1
ATOM 4339 C C . ILE B 1 241 ? 7.617 -28.438 1.918 1 85.62 241 ILE B C 1
ATOM 4341 O O . ILE B 1 241 ? 7.426 -27.906 0.817 1 85.62 241 ILE B O 1
ATOM 4345 N N . ALA B 1 242 ? 8.68 -28.266 2.611 1 86.56 242 ALA B N 1
ATOM 4346 C CA . ALA B 1 242 ? 9.789 -27.469 2.105 1 86.56 242 ALA B CA 1
ATOM 4347 C C . ALA B 1 242 ? 10.797 -28.344 1.356 1 86.56 242 ALA B C 1
ATOM 4349 O O . ALA B 1 242 ? 11.266 -29.359 1.888 1 86.56 242 ALA B O 1
ATOM 4350 N N . TYR B 1 243 ? 11.047 -27.938 0.159 1 90.19 243 TYR B N 1
ATOM 4351 C CA . TYR B 1 243 ? 12.008 -28.656 -0.667 1 90.19 243 TYR B CA 1
ATOM 4352 C C . TYR B 1 243 ? 13.273 -27.828 -0.881 1 90.19 243 TYR B C 1
ATOM 4354 O O . TYR B 1 243 ? 13.203 -26.625 -1.085 1 90.19 243 TYR B O 1
ATOM 4362 N N . GLU B 1 244 ? 14.352 -28.484 -0.755 1 91.06 244 GLU B N 1
ATOM 4363 C CA . GLU B 1 244 ? 15.57 -27.844 -1.255 1 91.06 244 GLU B CA 1
ATOM 4364 C C . GLU B 1 244 ? 15.594 -27.828 -2.781 1 91.06 244 GLU B C 1
ATOM 4366 O O . GLU B 1 244 ? 15.227 -28.812 -3.426 1 91.06 244 GLU B O 1
ATOM 4371 N N . MET B 1 245 ? 16.047 -26.75 -3.334 1 90.69 245 MET B N 1
ATOM 4372 C CA . MET B 1 245 ? 15.992 -26.594 -4.785 1 90.69 245 MET B CA 1
ATOM 4373 C C . MET B 1 245 ? 16.844 -27.641 -5.484 1 90.69 245 MET B C 1
ATOM 4375 O O . MET B 1 245 ? 16.516 -28.094 -6.582 1 90.69 245 MET B O 1
ATOM 4379 N N . GLY B 1 246 ? 17.922 -27.984 -4.801 1 93.12 246 GLY B N 1
ATOM 4380 C CA . GLY B 1 246 ? 18.734 -29.062 -5.336 1 93.12 246 GLY B CA 1
ATOM 4381 C C . GLY B 1 246 ? 17.969 -30.375 -5.473 1 93.12 246 GLY B C 1
ATOM 4382 O O . GLY B 1 246 ? 18.156 -31.109 -6.453 1 93.12 246 GLY B O 1
ATOM 4383 N N . ASP B 1 247 ? 17.203 -30.688 -4.527 1 94.12 247 ASP B N 1
ATOM 4384 C CA . ASP B 1 247 ? 16.375 -31.891 -4.559 1 94.12 247 ASP B CA 1
ATOM 4385 C C . ASP B 1 247 ? 15.297 -31.797 -5.633 1 94.12 247 ASP B C 1
ATOM 4387 O O . ASP B 1 247 ? 14.977 -32.781 -6.285 1 94.12 247 ASP B O 1
ATOM 4391 N N . VAL B 1 248 ? 14.781 -30.641 -5.781 1 95.06 248 VAL B N 1
ATOM 4392 C CA . VAL B 1 248 ? 13.789 -30.406 -6.824 1 95.06 248 VAL B CA 1
ATOM 4393 C C . VAL B 1 248 ? 14.406 -30.672 -8.195 1 95.06 248 VAL B C 1
ATOM 4395 O O . VAL B 1 248 ? 13.812 -31.344 -9.031 1 95.06 248 VAL B O 1
ATOM 4398 N N . LEU B 1 249 ? 15.586 -30.172 -8.352 1 95.38 249 LEU B N 1
ATOM 4399 C CA . LEU B 1 249 ? 16.297 -30.359 -9.609 1 95.38 249 LEU B CA 1
ATOM 4400 C C . LEU B 1 249 ? 16.531 -31.844 -9.875 1 95.38 249 LEU B C 1
ATOM 4402 O O . LEU B 1 249 ? 16.359 -32.312 -11 1 95.38 249 LEU B O 1
ATOM 4406 N N . LYS B 1 250 ? 16.906 -32.531 -8.844 1 95.5 250 LYS B N 1
ATOM 4407 C CA . LYS B 1 250 ? 17.141 -33.969 -8.984 1 95.5 250 LYS B CA 1
ATOM 4408 C C . LYS B 1 250 ? 15.883 -34.688 -9.453 1 95.5 250 LYS B C 1
ATOM 4410 O O . LYS B 1 250 ? 15.953 -35.562 -10.297 1 95.5 250 LYS B O 1
ATOM 4415 N N . GLN B 1 251 ? 14.797 -34.281 -8.891 1 95.81 251 GLN B N 1
ATOM 4416 C CA . GLN B 1 251 ? 13.523 -34.906 -9.273 1 95.81 251 GLN B CA 1
ATOM 4417 C C . GLN B 1 251 ? 13.188 -34.562 -10.727 1 95.81 251 GLN B C 1
ATOM 4419 O O . GLN B 1 251 ? 12.664 -35.438 -11.453 1 95.81 251 GLN B O 1
ATOM 4424 N N . VAL B 1 252 ? 13.477 -33.375 -11.141 1 97.12 252 VAL B N 1
ATOM 4425 C CA . VAL B 1 252 ? 13.211 -32.969 -12.508 1 97.12 252 VAL B CA 1
ATOM 4426 C C . VAL B 1 252 ? 14.078 -33.75 -13.477 1 97.12 252 VAL B C 1
ATOM 4428 O O . VAL B 1 252 ? 13.594 -34.25 -14.492 1 97.12 252 VAL B O 1
ATOM 4431 N N . ILE B 1 253 ? 15.352 -33.875 -13.148 1 96 253 ILE B N 1
ATOM 4432 C CA . ILE B 1 253 ? 16.281 -34.594 -14 1 96 253 ILE B CA 1
ATOM 4433 C C . ILE B 1 253 ? 15.875 -36.062 -14.102 1 96 253 ILE B C 1
ATOM 4435 O O . ILE B 1 253 ? 15.922 -36.656 -15.18 1 96 253 ILE B O 1
ATOM 4439 N N . ALA B 1 254 ? 15.453 -36.594 -13 1 95.5 254 ALA B N 1
ATOM 4440 C CA . ALA B 1 254 ? 15.039 -38 -12.969 1 95.5 254 ALA B CA 1
ATOM 4441 C C . ALA B 1 254 ? 13.828 -38.219 -13.867 1 95.5 254 ALA B C 1
ATOM 4443 O O . ALA B 1 254 ? 13.664 -39.312 -14.43 1 95.5 254 ALA B O 1
ATOM 4444 N N . ALA B 1 255 ? 13.016 -37.219 -14 1 95.81 255 ALA B N 1
ATOM 4445 C CA . ALA B 1 255 ? 11.797 -37.344 -14.797 1 95.81 255 ALA B CA 1
ATOM 4446 C C . ALA B 1 255 ? 12.086 -37.062 -16.266 1 95.81 255 ALA B C 1
ATOM 4448 O O . ALA B 1 255 ? 11.234 -37.312 -17.125 1 95.81 255 ALA B O 1
ATOM 4449 N N . CYS B 1 256 ? 13.227 -36.594 -16.484 1 95.12 256 CYS B N 1
ATOM 4450 C CA . CYS B 1 256 ? 13.648 -36.312 -17.859 1 95.12 256 CYS B CA 1
ATOM 4451 C C . CYS B 1 256 ? 14 -37.625 -18.594 1 95.12 256 CYS B C 1
ATOM 4453 O O . CYS B 1 256 ? 14.5 -38.562 -17.984 1 95.12 256 CYS B O 1
ATOM 4455 N N . LYS B 1 257 ? 13.797 -37.688 -19.844 1 92.75 257 LYS B N 1
ATOM 4456 C CA . LYS B 1 257 ? 14.086 -38.875 -20.641 1 92.75 257 LYS B CA 1
ATOM 4457 C C . LYS B 1 257 ? 15.586 -38.969 -20.938 1 92.75 257 LYS B C 1
ATOM 4459 O O . LYS B 1 257 ? 16.031 -39.938 -21.547 1 92.75 257 LYS B O 1
ATOM 4464 N N . ARG B 1 258 ? 16.297 -37.969 -20.438 1 91.88 258 ARG B N 1
ATOM 4465 C CA . ARG B 1 258 ? 17.75 -37.906 -20.609 1 91.88 258 ARG B CA 1
ATOM 4466 C C . ARG B 1 258 ? 18.469 -38.281 -19.312 1 91.88 258 ARG B C 1
ATOM 4468 O O . ARG B 1 258 ? 18.016 -37.906 -18.219 1 91.88 258 ARG B O 1
ATOM 4475 N N . ASP B 1 259 ? 19.594 -38.969 -19.375 1 89.44 259 ASP B N 1
ATOM 4476 C CA . ASP B 1 259 ? 20.328 -39.406 -18.188 1 89.44 259 ASP B CA 1
ATOM 4477 C C . ASP B 1 259 ? 21.672 -38.719 -18.109 1 89.44 259 ASP B C 1
ATOM 4479 O O . ASP B 1 259 ? 22.484 -39.031 -17.234 1 89.44 259 ASP B O 1
ATOM 4483 N N . ASP B 1 260 ? 21.969 -37.781 -18.953 1 93.25 260 ASP B N 1
ATOM 4484 C CA . ASP B 1 260 ? 23.281 -37.156 -19 1 93.25 260 ASP B CA 1
ATOM 4485 C C . ASP B 1 260 ? 23.188 -35.656 -18.672 1 93.25 260 ASP B C 1
ATOM 4487 O O . ASP B 1 260 ? 24.078 -34.906 -19.031 1 93.25 260 ASP B O 1
ATOM 4491 N N . ILE B 1 261 ? 22.094 -35.281 -18.141 1 93.38 261 ILE B N 1
ATOM 4492 C CA . ILE B 1 261 ? 21.875 -33.875 -17.844 1 93.38 261 ILE B CA 1
ATOM 4493 C C . ILE B 1 261 ? 22.828 -33.438 -16.734 1 93.38 261 ILE B C 1
ATOM 4495 O O . ILE B 1 261 ? 22.938 -34.094 -15.703 1 93.38 261 ILE B O 1
ATOM 4499 N N . VAL B 1 262 ? 23.562 -32.281 -16.906 1 92.44 262 VAL B N 1
ATOM 4500 C CA . VAL B 1 262 ? 24.547 -31.75 -15.969 1 92.44 262 VAL B CA 1
ATOM 4501 C C . VAL B 1 262 ? 24.156 -30.344 -15.523 1 92.44 262 VAL B C 1
ATOM 4503 O O . VAL B 1 262 ? 24.031 -29.438 -16.344 1 92.44 262 VAL B O 1
ATOM 4506 N N . PRO B 1 263 ? 23.953 -30.172 -14.227 1 92.88 263 PRO B N 1
ATOM 4507 C CA . PRO B 1 263 ? 23.703 -28.812 -13.742 1 92.88 263 PRO B CA 1
ATOM 4508 C C . PRO B 1 263 ? 24.938 -27.906 -13.828 1 92.88 263 PRO B C 1
ATOM 4510 O O . PRO B 1 263 ? 26.047 -28.359 -13.523 1 92.88 263 PRO B O 1
ATOM 4513 N N . GLU B 1 264 ? 24.781 -26.703 -14.352 1 92.19 264 GLU B N 1
ATOM 4514 C CA . GLU B 1 264 ? 25.828 -25.688 -14.406 1 92.19 264 GLU B CA 1
ATOM 4515 C C . GLU B 1 264 ? 25.391 -24.391 -13.719 1 92.19 264 GLU B C 1
ATOM 4517 O O . GLU B 1 264 ? 24.391 -23.797 -14.102 1 92.19 264 GLU B O 1
ATOM 4522 N N . VAL B 1 265 ? 26.188 -24 -12.812 1 88.12 265 VAL B N 1
ATOM 4523 C CA . VAL B 1 265 ? 25.844 -22.781 -12.07 1 88.12 265 VAL B CA 1
ATOM 4524 C C . VAL B 1 265 ? 25.984 -21.562 -12.977 1 88.12 265 VAL B C 1
ATOM 4526 O O . VAL B 1 265 ? 27.031 -21.375 -13.609 1 88.12 265 VAL B O 1
ATOM 4529 N N . ASP B 1 266 ? 24.953 -20.844 -13.078 1 88.31 266 ASP B N 1
ATOM 4530 C CA . ASP B 1 266 ? 24.922 -19.562 -13.797 1 88.31 266 ASP B CA 1
ATOM 4531 C C . ASP B 1 266 ? 24.938 -18.391 -12.828 1 88.31 266 ASP B C 1
ATOM 4533 O O . ASP B 1 266 ? 23.938 -18.141 -12.133 1 88.31 266 ASP B O 1
ATOM 4537 N N . PRO B 1 267 ? 26 -17.625 -12.812 1 80.69 267 PRO B N 1
ATOM 4538 C CA . PRO B 1 267 ? 26.109 -16.5 -11.891 1 80.69 267 PRO B CA 1
ATOM 4539 C C . PRO B 1 267 ? 24.969 -15.492 -12.039 1 80.69 267 PRO B C 1
ATOM 4541 O O . PRO B 1 267 ? 24.609 -14.82 -11.078 1 80.69 267 PRO B O 1
ATOM 4544 N N . ALA B 1 268 ? 24.359 -15.445 -13.203 1 78 268 ALA B N 1
ATOM 4545 C CA . ALA B 1 268 ? 23.297 -14.492 -13.477 1 78 268 ALA B CA 1
ATOM 4546 C C . ALA B 1 268 ? 22.016 -14.859 -12.719 1 78 268 ALA B C 1
ATOM 4548 O O . ALA B 1 268 ? 21.125 -14.023 -12.547 1 78 268 ALA B O 1
ATOM 4549 N N . LEU B 1 269 ? 21.922 -16.078 -12.32 1 77.81 269 LEU B N 1
ATOM 4550 C CA . LEU B 1 2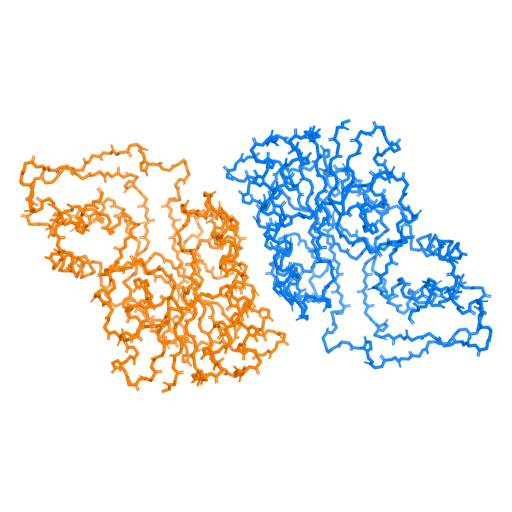69 ? 20.734 -16.562 -11.625 1 77.81 269 LEU B CA 1
ATOM 4551 C C . LEU B 1 269 ? 20.906 -16.453 -10.117 1 77.81 269 LEU B C 1
ATOM 4553 O O . LEU B 1 269 ? 19.984 -16.75 -9.352 1 77.81 269 LEU B O 1
ATOM 4557 N N . LEU B 1 270 ? 22.062 -15.984 -9.766 1 71.62 270 LEU B N 1
ATOM 4558 C CA . LEU B 1 270 ? 22.312 -15.781 -8.344 1 71.62 270 LEU B CA 1
ATOM 4559 C C . LEU B 1 270 ? 21.859 -14.391 -7.914 1 71.62 270 LEU B C 1
ATOM 4561 O O . LEU B 1 270 ? 21.984 -13.43 -8.672 1 71.62 270 LEU B O 1
ATOM 4565 N N . ARG B 1 271 ? 21.031 -14.305 -6.824 1 64.31 271 ARG B N 1
ATOM 4566 C CA . ARG B 1 271 ? 20.547 -13.039 -6.289 1 64.31 271 ARG B CA 1
ATOM 4567 C C . ARG B 1 271 ? 21.422 -12.57 -5.125 1 64.31 271 ARG B C 1
ATOM 4569 O O . ARG B 1 271 ? 21.938 -13.383 -4.363 1 64.31 271 ARG B O 1
ATOM 4576 N N . PRO B 1 272 ? 21.625 -11.242 -5.137 1 56.44 272 PRO B N 1
ATOM 4577 C CA . PRO B 1 272 ? 22.422 -10.719 -4.016 1 56.44 272 PRO B CA 1
ATOM 4578 C C . PRO B 1 272 ? 21.859 -11.133 -2.658 1 56.44 272 PRO B C 1
ATOM 4580 O O . PRO B 1 272 ? 22.625 -11.438 -1.739 1 56.44 272 PRO B O 1
ATOM 4583 N N . THR B 1 273 ? 20.609 -11.055 -2.537 1 57.06 273 THR B N 1
ATOM 4584 C CA . THR B 1 273 ? 19.969 -11.461 -1.301 1 57.06 273 THR B CA 1
ATOM 4585 C C . THR B 1 273 ? 18.938 -12.57 -1.568 1 57.06 273 THR B C 1
ATOM 4587 O O . THR B 1 273 ? 17.984 -12.367 -2.312 1 57.06 273 THR B O 1
ATOM 4590 N N . ASP B 1 274 ? 19.469 -13.773 -1.341 1 60.5 274 ASP B N 1
ATOM 4591 C CA . ASP B 1 274 ? 18.531 -14.891 -1.516 1 60.5 274 ASP B CA 1
ATOM 4592 C C . ASP B 1 274 ? 17.812 -15.203 -0.212 1 60.5 274 ASP B C 1
ATOM 4594 O O . ASP B 1 274 ? 18.422 -15.258 0.854 1 60.5 274 ASP B O 1
ATOM 4598 N N . GLU B 1 275 ? 16.562 -15.148 -0.338 1 63.22 275 GLU B N 1
ATOM 4599 C CA . GLU B 1 275 ? 15.812 -15.648 0.813 1 63.22 275 GLU B CA 1
ATOM 4600 C C . GLU B 1 275 ? 16.078 -17.141 1.034 1 63.22 275 GLU B C 1
ATOM 4602 O O . GLU B 1 275 ? 15.828 -17.953 0.142 1 63.22 275 GLU B O 1
ATOM 4607 N N . LYS B 1 276 ? 16.672 -17.469 2.182 1 67 276 LYS B N 1
ATOM 4608 C CA . LYS B 1 276 ? 17.031 -18.859 2.467 1 67 276 LYS B CA 1
ATOM 4609 C C . LYS B 1 276 ? 15.781 -19.75 2.529 1 67 276 LYS 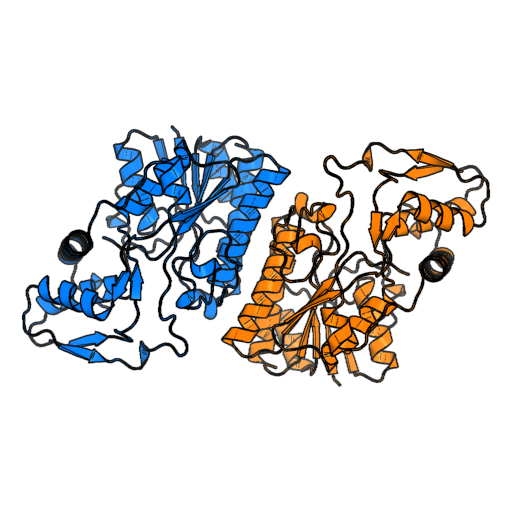B C 1
ATOM 4611 O O . LYS B 1 276 ? 15.766 -20.844 1.962 1 67 276 LYS B O 1
ATOM 4616 N N . ILE B 1 277 ? 14.898 -19.281 3.23 1 70.44 277 ILE B N 1
ATOM 4617 C CA . ILE B 1 277 ? 13.688 -20.094 3.338 1 70.44 277 ILE B CA 1
ATOM 4618 C C . ILE B 1 277 ? 12.492 -19.188 3.623 1 70.44 277 ILE B C 1
ATOM 4620 O O . ILE B 1 277 ? 12.594 -18.219 4.387 1 70.44 277 ILE B O 1
ATOM 4624 N N . ILE B 1 278 ? 11.391 -19.359 2.826 1 74.88 278 ILE B N 1
ATOM 4625 C CA . ILE B 1 278 ? 10.125 -18.75 3.221 1 74.88 278 ILE B CA 1
ATOM 4626 C C . ILE B 1 278 ? 8.977 -19.719 2.973 1 74.88 278 ILE B C 1
ATOM 4628 O O . ILE B 1 278 ? 8.836 -20.25 1.866 1 74.88 278 ILE B O 1
ATOM 4632 N N . TYR B 1 279 ? 8.305 -20.141 4.109 1 83.94 279 TYR B N 1
ATOM 4633 C CA . TYR B 1 279 ? 7.039 -20.844 3.912 1 83.94 279 TYR B CA 1
ATOM 4634 C C . TYR B 1 279 ? 6.031 -20.453 4.988 1 83.94 279 TYR B C 1
ATOM 4636 O O . TYR B 1 279 ? 6.41 -20.047 6.09 1 83.94 279 TYR B O 1
ATOM 4644 N N . GLY B 1 280 ? 4.844 -20.5 4.621 1 90.62 280 GLY B N 1
ATOM 4645 C CA . GLY B 1 280 ? 3.75 -20 5.445 1 90.62 280 GLY B CA 1
ATOM 4646 C C . GLY B 1 280 ? 3.07 -21.078 6.254 1 90.62 280 GLY B C 1
ATOM 4647 O O . GLY B 1 280 ? 3.072 -22.25 5.859 1 90.62 280 GLY B O 1
ATOM 4648 N N . ASP B 1 281 ? 2.652 -20.75 7.441 1 94.69 281 ASP B N 1
ATOM 4649 C CA . ASP B 1 281 ? 1.734 -21.562 8.234 1 94.69 281 ASP B CA 1
ATOM 4650 C C . ASP B 1 281 ? 0.309 -21.469 7.695 1 94.69 281 ASP B C 1
ATOM 4652 O O . ASP B 1 281 ? -0.309 -20.406 7.75 1 94.69 281 ASP B O 1
ATOM 4656 N N . CYS B 1 282 ? -0.264 -22.625 7.23 1 96.5 282 CYS B N 1
ATOM 4657 C CA . CYS B 1 282 ? -1.58 -22.609 6.602 1 96.5 282 CYS B CA 1
ATOM 4658 C C . CYS B 1 282 ? -2.646 -23.125 7.566 1 96.5 282 CYS B C 1
ATOM 4660 O O . CYS B 1 282 ? -3.734 -23.516 7.145 1 96.5 282 CYS B O 1
ATOM 4662 N N . SER B 1 283 ? -2.369 -23.156 8.844 1 96.81 283 SER B N 1
ATOM 4663 C CA . SER B 1 283 ? -3.283 -23.703 9.844 1 96.81 283 SER B CA 1
ATOM 4664 C C . SER B 1 283 ? -4.594 -22.938 9.883 1 96.81 283 SER B C 1
ATOM 4666 O O . SER B 1 283 ? -5.66 -23.516 10.094 1 96.81 283 SER B O 1
ATOM 4668 N N . LYS B 1 284 ? -4.504 -21.641 9.75 1 97.62 284 LYS B N 1
ATOM 4669 C CA . LYS B 1 284 ? -5.703 -20.812 9.75 1 97.62 284 LYS B CA 1
ATOM 4670 C C . LYS B 1 284 ? -6.668 -21.234 8.641 1 97.62 284 LYS B C 1
ATOM 4672 O O . LYS B 1 284 ? -7.875 -21.328 8.867 1 97.62 284 LYS B O 1
ATOM 4677 N N . LEU B 1 285 ? -6.188 -21.453 7.434 1 97.81 285 LEU B N 1
ATOM 4678 C CA . LEU B 1 285 ? -6.988 -21.906 6.305 1 97.81 285 LEU B CA 1
ATOM 4679 C C . LEU B 1 285 ? -7.547 -23.297 6.566 1 97.81 285 LEU B C 1
ATOM 4681 O O . LEU B 1 285 ? -8.734 -23.547 6.34 1 97.81 285 LEU B O 1
ATOM 4685 N N . ALA B 1 286 ? -6.699 -24.156 7.035 1 97.62 286 ALA B N 1
ATOM 4686 C CA . ALA B 1 286 ? -7.09 -25.531 7.297 1 97.62 286 ALA B CA 1
ATOM 4687 C C . ALA B 1 286 ? -8.211 -25.594 8.328 1 97.62 286 ALA B C 1
ATOM 4689 O O . ALA B 1 286 ? -9.125 -26.422 8.211 1 97.62 286 ALA B O 1
ATOM 4690 N N . ALA B 1 287 ? -8.148 -24.812 9.297 1 97.81 287 ALA B N 1
ATOM 4691 C CA . ALA B 1 287 ? -9.094 -24.828 10.406 1 97.81 287 ALA B CA 1
ATOM 4692 C C . ALA B 1 287 ? -10.508 -24.531 9.922 1 97.81 287 ALA B C 1
ATOM 4694 O O . ALA B 1 287 ? -11.477 -25.125 10.414 1 97.81 287 ALA B O 1
ATOM 4695 N N . ILE B 1 288 ? -10.656 -23.688 8.898 1 97.19 288 ILE B N 1
ATOM 4696 C CA . ILE B 1 288 ? -12 -23.25 8.531 1 97.19 288 ILE B CA 1
ATOM 4697 C C . ILE B 1 288 ? -12.484 -24.047 7.324 1 97.19 288 ILE B C 1
ATOM 4699 O O . ILE B 1 288 ? -13.695 -24.109 7.066 1 97.19 288 ILE B O 1
ATOM 4703 N N . THR B 1 289 ? -11.594 -24.641 6.562 1 97.44 289 THR B N 1
ATOM 4704 C CA . THR B 1 289 ? -12.016 -25.219 5.293 1 97.44 289 THR B CA 1
ATOM 4705 C C . THR B 1 289 ? -11.727 -26.719 5.27 1 97.44 289 THR B C 1
ATOM 4707 O O . THR B 1 289 ? -12.258 -27.438 4.426 1 97.44 289 THR B O 1
ATOM 4710 N N . GLY B 1 290 ? -10.758 -27.156 6.078 1 97.06 290 GLY B N 1
ATOM 4711 C CA . GLY B 1 290 ? -10.266 -28.516 5.988 1 97.06 290 GLY B CA 1
ATOM 4712 C C . GLY B 1 290 ? -9.289 -28.719 4.848 1 97.06 290 GLY B C 1
ATOM 4713 O O . GLY B 1 290 ? -8.922 -29.859 4.535 1 97.06 290 GLY B O 1
ATOM 4714 N N . TRP B 1 291 ? -8.797 -27.734 4.25 1 97.12 291 TRP B N 1
ATOM 4715 C CA . TRP B 1 291 ? -7.918 -27.797 3.086 1 97.12 291 TRP B CA 1
ATOM 4716 C C . TRP B 1 291 ? -6.578 -28.422 3.447 1 97.12 291 TRP B C 1
ATOM 4718 O O . TRP B 1 291 ? -6.027 -28.156 4.516 1 97.12 291 TRP B O 1
ATOM 4728 N N . GLN B 1 292 ? -6.07 -29.234 2.594 1 95.31 292 GLN B N 1
ATOM 4729 C CA . GLN B 1 292 ? -4.719 -29.781 2.621 1 95.31 292 GLN B CA 1
ATOM 4730 C C . GLN B 1 292 ? -4.172 -29.969 1.209 1 95.31 292 GLN B C 1
ATOM 4732 O O . GLN B 1 292 ? -4.934 -30.219 0.272 1 95.31 292 GLN B O 1
ATOM 4737 N N . GLN B 1 293 ? -2.961 -29.828 1.148 1 95 293 GLN B N 1
ATOM 4738 C CA . GLN B 1 293 ? -2.328 -30.141 -0.128 1 95 293 GLN B CA 1
ATOM 4739 C C . GLN B 1 293 ? -2.484 -31.609 -0.472 1 95 293 GLN B C 1
ATOM 4741 O O . GLN B 1 293 ? -2.287 -32.469 0.383 1 95 293 GLN B O 1
ATOM 4746 N N . GLU B 1 294 ? -2.854 -31.906 -1.716 1 96.38 294 GLU B N 1
ATOM 4747 C CA . GLU B 1 294 ? -3.109 -33.281 -2.094 1 96.38 294 GLU B CA 1
ATOM 4748 C C . GLU B 1 294 ? -2.15 -33.75 -3.188 1 96.38 294 GLU B C 1
ATOM 4750 O O . GLU B 1 294 ? -1.803 -34.938 -3.258 1 96.38 294 GLU B O 1
ATOM 4755 N N . ILE B 1 295 ? -1.727 -32.875 -4.004 1 97 295 ILE B N 1
ATOM 4756 C CA . ILE B 1 295 ? -0.882 -33.25 -5.141 1 97 295 ILE B CA 1
ATOM 4757 C C . ILE B 1 295 ? 0.588 -33.125 -4.742 1 97 295 ILE B C 1
ATOM 4759 O O . ILE B 1 295 ? 1.052 -32.062 -4.34 1 97 295 ILE B O 1
ATOM 4763 N N . CYS B 1 296 ? 1.325 -34.156 -4.828 1 95.38 296 CYS B N 1
ATOM 4764 C CA . CYS B 1 296 ? 2.732 -34.156 -4.445 1 95.38 296 CYS B CA 1
ATOM 4765 C C . CYS B 1 296 ? 3.604 -33.625 -5.566 1 95.38 296 CYS B C 1
ATOM 4767 O O . CYS B 1 296 ? 3.164 -33.531 -6.715 1 95.38 296 CYS B O 1
ATOM 4769 N N . LEU B 1 297 ? 4.836 -33.312 -5.246 1 95.62 297 LEU B N 1
ATOM 4770 C CA . LEU B 1 297 ? 5.75 -32.656 -6.172 1 95.62 297 LEU B CA 1
ATOM 4771 C C . LEU B 1 297 ? 6.035 -33.531 -7.379 1 95.62 297 LEU B C 1
ATOM 4773 O O . LEU B 1 297 ? 6.121 -33.062 -8.508 1 95.62 297 LEU B O 1
ATOM 4777 N N . THR B 1 298 ? 6.184 -34.812 -7.145 1 96.69 298 THR B N 1
ATOM 4778 C CA . THR B 1 298 ? 6.473 -35.75 -8.227 1 96.69 298 THR B CA 1
ATOM 4779 C C . THR B 1 298 ? 5.375 -35.688 -9.289 1 96.69 298 THR B C 1
ATOM 4781 O O . THR B 1 298 ? 5.664 -35.688 -10.484 1 96.69 298 THR B O 1
ATOM 4784 N N . GLN B 1 299 ? 4.164 -35.688 -8.812 1 97.75 299 GLN B N 1
ATOM 4785 C CA . GLN B 1 299 ? 3.041 -35.625 -9.734 1 97.75 299 GLN B CA 1
ATOM 4786 C C . GLN B 1 299 ? 3.031 -34.281 -10.469 1 97.75 299 GLN B C 1
ATOM 4788 O O . GLN B 1 299 ? 2.748 -34.219 -11.664 1 97.75 299 GLN B O 1
ATOM 4793 N N . THR B 1 300 ? 3.26 -33.188 -9.773 1 97.69 300 THR B N 1
ATOM 4794 C CA . THR B 1 300 ? 3.33 -31.844 -10.375 1 97.69 300 THR B CA 1
ATOM 4795 C C . THR B 1 300 ? 4.359 -31.828 -11.5 1 97.69 300 THR B C 1
ATOM 4797 O O . THR B 1 300 ? 4.07 -31.344 -12.602 1 97.69 300 THR B O 1
ATOM 4800 N N . ILE B 1 301 ? 5.531 -32.344 -11.227 1 97.81 301 ILE B N 1
ATOM 4801 C CA . ILE B 1 301 ? 6.629 -32.375 -12.188 1 97.81 301 ILE B CA 1
ATOM 4802 C C . ILE B 1 301 ? 6.234 -33.188 -13.406 1 97.81 301 ILE B C 1
ATOM 4804 O O . ILE B 1 301 ? 6.43 -32.781 -14.547 1 97.81 301 ILE B O 1
ATOM 4808 N N . ALA B 1 302 ? 5.633 -34.344 -13.164 1 98 302 ALA B N 1
ATOM 4809 C CA . ALA B 1 302 ? 5.195 -35.188 -14.258 1 98 302 ALA B CA 1
ATOM 4810 C C . ALA B 1 302 ? 4.195 -34.469 -15.156 1 98 302 ALA B C 1
ATOM 4812 O O . ALA B 1 302 ? 4.301 -34.531 -16.375 1 98 302 ALA B O 1
ATOM 4813 N N . ASP B 1 303 ? 3.264 -33.844 -14.531 1 98.06 303 ASP B N 1
ATOM 4814 C CA . ASP B 1 303 ? 2.232 -33.125 -15.281 1 98.06 303 ASP B CA 1
ATOM 4815 C C . ASP B 1 303 ? 2.832 -31.969 -16.062 1 98.06 303 ASP B C 1
ATOM 4817 O O . ASP B 1 303 ? 2.373 -31.641 -17.172 1 98.06 303 ASP B O 1
ATOM 4821 N N . MET B 1 304 ? 3.805 -31.281 -15.5 1 97.56 304 MET B N 1
ATOM 4822 C CA . MET B 1 304 ? 4.477 -30.188 -16.188 1 97.56 304 MET B CA 1
ATOM 4823 C C . MET B 1 304 ? 5.234 -30.703 -17.422 1 97.56 304 MET B C 1
ATOM 4825 O O . MET B 1 304 ? 5.211 -30.062 -18.469 1 97.56 304 MET B O 1
ATOM 4829 N N . PHE B 1 305 ? 5.879 -31.844 -17.266 1 97.38 305 PHE B N 1
ATOM 4830 C CA . PHE B 1 305 ? 6.551 -32.469 -18.391 1 97.38 305 PHE B CA 1
ATOM 4831 C C . PHE B 1 305 ? 5.559 -32.781 -19.5 1 97.38 305 PHE B C 1
ATOM 4833 O O . PHE B 1 305 ? 5.805 -32.5 -20.672 1 97.38 305 PHE B O 1
ATOM 4840 N N . ASP B 1 306 ? 4.48 -33.438 -19.062 1 97.38 306 ASP B N 1
ATOM 4841 C CA . ASP B 1 306 ? 3.455 -33.781 -20.047 1 97.38 306 ASP B CA 1
ATOM 4842 C C . ASP B 1 306 ? 2.975 -32.562 -20.812 1 97.38 306 ASP B C 1
ATOM 4844 O O . ASP B 1 306 ? 2.811 -32.625 -22.031 1 97.38 306 ASP B O 1
ATOM 4848 N N . TYR B 1 307 ? 2.789 -31.5 -20.141 1 96.38 307 TYR B N 1
ATOM 4849 C CA . TYR B 1 307 ? 2.348 -30.25 -20.75 1 96.38 307 TYR B CA 1
ATOM 4850 C C . TYR B 1 307 ? 3.375 -29.75 -21.766 1 96.38 307 TYR B C 1
ATOM 4852 O O . TYR B 1 307 ? 3.041 -29.5 -22.922 1 96.38 307 TYR B O 1
ATOM 4860 N N . TRP B 1 308 ? 4.586 -29.625 -21.344 1 95.06 308 TRP B N 1
ATOM 4861 C CA . TRP B 1 308 ? 5.605 -29.031 -22.219 1 95.06 308 TRP B CA 1
ATOM 4862 C C . TRP B 1 308 ? 5.922 -29.938 -23.391 1 95.06 308 TRP B C 1
ATOM 4864 O O . TRP B 1 308 ? 6.227 -29.469 -24.484 1 95.06 308 TRP B O 1
ATOM 4874 N N . ARG B 1 309 ? 5.844 -31.219 -23.188 1 95.69 309 ARG B N 1
ATOM 4875 C CA . ARG B 1 309 ? 6.078 -32.188 -24.266 1 95.69 309 ARG B CA 1
ATOM 4876 C C . ARG B 1 309 ? 5.004 -32.062 -25.344 1 95.69 309 ARG B C 1
ATOM 4878 O O . ARG B 1 309 ? 5.223 -32.469 -26.484 1 95.69 309 ARG B O 1
ATOM 4885 N N . SER B 1 310 ? 3.869 -31.516 -24.922 1 93.88 310 SER B N 1
ATOM 4886 C CA . SER B 1 310 ? 2.777 -31.359 -25.875 1 93.88 310 SER B CA 1
ATOM 4887 C C . SER B 1 310 ? 2.932 -30.078 -26.688 1 93.88 310 SER B C 1
ATOM 4889 O O . SER B 1 310 ? 2.189 -29.859 -27.641 1 93.88 310 SER B O 1
ATOM 4891 N N . LYS B 1 311 ? 3.859 -29.25 -26.375 1 92.44 311 LYS B N 1
ATOM 4892 C CA . LYS B 1 311 ? 4.051 -27.969 -27.047 1 92.44 311 LYS B CA 1
ATOM 4893 C C . LYS B 1 311 ? 5.109 -28.078 -28.141 1 92.44 311 LYS B C 1
ATOM 4895 O O . LYS B 1 311 ? 5.887 -29.031 -28.172 1 92.44 311 LYS B O 1
ATOM 4900 N N . SER B 1 312 ? 5.047 -27.031 -28.984 1 85.94 312 SER B N 1
ATOM 4901 C CA . SER B 1 312 ? 6.07 -26.969 -30.016 1 85.94 312 SER B CA 1
ATOM 4902 C C . SER B 1 312 ? 7.441 -26.656 -29.422 1 85.94 312 SER B C 1
ATOM 4904 O O . SER B 1 312 ? 7.535 -26.094 -28.328 1 85.94 312 SER B O 1
ATOM 4906 N N . GLU B 1 313 ? 8.461 -26.984 -30.125 1 85.88 313 GLU B N 1
ATOM 4907 C CA . GLU B 1 313 ? 9.828 -26.766 -29.656 1 85.88 313 GLU B CA 1
ATOM 4908 C C . GLU B 1 313 ? 10.102 -25.281 -29.438 1 85.88 313 GLU B C 1
ATOM 4910 O O . GLU B 1 313 ? 10.875 -24.922 -28.547 1 85.88 313 GLU B O 1
ATOM 4915 N N . SER B 1 314 ? 9.484 -24.453 -30.219 1 82 314 SER B N 1
ATOM 4916 C CA . SER B 1 314 ? 9.688 -23.016 -30.094 1 82 314 SER B CA 1
ATOM 4917 C C . SER B 1 314 ? 9.211 -22.5 -28.734 1 82 314 SER B C 1
ATOM 4919 O O . SER B 1 314 ? 9.727 -21.516 -28.219 1 82 314 SER B O 1
ATOM 4921 N N . ALA B 1 315 ? 8.312 -23.25 -28.141 1 84 315 ALA B N 1
ATOM 4922 C CA . ALA B 1 315 ? 7.75 -22.859 -26.844 1 84 315 ALA B CA 1
ATOM 4923 C C . ALA B 1 315 ? 8.672 -23.281 -25.703 1 84 315 ALA B C 1
ATOM 4925 O O . ALA B 1 315 ? 8.5 -22.844 -24.562 1 84 315 ALA B O 1
ATOM 4926 N N . LEU B 1 316 ? 9.648 -24.078 -26.062 1 85.19 316 LEU B N 1
ATOM 4927 C CA . LEU B 1 316 ? 10.508 -24.641 -25.047 1 85.19 316 LEU B CA 1
ATOM 4928 C C . LEU B 1 316 ? 11.766 -23.797 -24.844 1 85.19 316 LEU B C 1
ATOM 4930 O O . LEU B 1 316 ? 12.547 -24.031 -23.922 1 85.19 316 LEU B O 1
ATOM 4934 N N . MET B 1 317 ? 11.93 -22.797 -25.719 1 72.12 317 MET B N 1
ATOM 4935 C CA . MET B 1 317 ? 13.148 -22 -25.656 1 72.12 317 MET B CA 1
ATOM 4936 C C . MET B 1 317 ? 13.172 -21.125 -24.406 1 72.12 317 MET B C 1
ATOM 4938 O O . MET B 1 317 ? 12.25 -20.344 -24.188 1 72.12 317 MET B O 1
ATOM 4942 N N . VAL B 1 318 ? 14.031 -21.594 -23.469 1 69.56 318 VAL B N 1
ATOM 4943 C CA . VAL B 1 318 ? 14.211 -20.812 -22.25 1 69.56 318 VAL B CA 1
ATOM 4944 C C . VAL B 1 318 ? 15.516 -20.016 -22.328 1 69.56 318 VAL B C 1
ATOM 4946 O O . VAL B 1 318 ? 16.516 -20.5 -22.875 1 69.56 318 VAL B O 1
#